Protein AF-A0A957E716-F1 (afdb_monomer)

pLDDT: mean 86.61, std 15.91, range [37.41, 98.5]

Structure (mmCIF, N/CA/C/O backbone):
data_AF-A0A957E716-F1
#
_entry.id   AF-A0A957E716-F1
#
loop_
_atom_site.group_PDB
_atom_site.id
_atom_site.type_symbol
_atom_site.label_atom_id
_atom_site.label_alt_id
_atom_site.label_comp_id
_atom_site.label_asym_id
_atom_site.label_entity_id
_atom_site.label_seq_id
_atom_site.pdbx_PDB_ins_code
_atom_site.Cartn_x
_atom_site.Cartn_y
_atom_site.Cartn_z
_atom_site.occupancy
_atom_site.B_iso_or_equiv
_atom_site.auth_seq_id
_atom_site.auth_comp_id
_atom_site.auth_asym_id
_atom_site.auth_atom_id
_atom_site.pdbx_PDB_model_num
ATOM 1 N N . MET A 1 1 ? 8.709 11.407 -52.304 1.00 48.56 1 MET A N 1
ATOM 2 C CA . MET A 1 1 ? 7.801 10.933 -51.236 1.00 48.56 1 MET A CA 1
ATOM 3 C C . MET A 1 1 ? 8.418 9.671 -50.666 1.00 48.56 1 MET A C 1
ATOM 5 O O . MET A 1 1 ? 8.804 8.826 -51.465 1.00 48.56 1 MET A O 1
ATOM 9 N N . ALA A 1 2 ? 8.607 9.583 -49.347 1.00 58.97 2 ALA A N 1
ATOM 10 C CA . ALA A 1 2 ? 9.185 8.389 -48.732 1.00 58.97 2 ALA A CA 1
ATOM 11 C C . ALA A 1 2 ? 8.242 7.198 -48.970 1.00 58.97 2 ALA A C 1
ATOM 13 O O . ALA A 1 2 ? 7.042 7.306 -48.734 1.00 58.97 2 ALA A O 1
ATOM 14 N N . LYS A 1 3 ? 8.779 6.104 -49.519 1.00 83.44 3 LYS A N 1
ATOM 15 C CA . LYS A 1 3 ? 8.026 4.896 -49.898 1.00 83.44 3 LYS A CA 1
ATOM 16 C C . LYS A 1 3 ? 7.524 4.103 -48.678 1.00 83.44 3 LYS A C 1
ATOM 18 O O . LYS A 1 3 ? 6.617 3.294 -48.822 1.00 83.44 3 LYS A O 1
ATOM 23 N N . PHE A 1 4 ? 8.098 4.371 -47.508 1.00 93.19 4 PHE A N 1
ATOM 24 C CA . PHE A 1 4 ? 7.846 3.697 -46.240 1.00 93.19 4 PHE A CA 1
ATOM 25 C C . PHE A 1 4 ? 7.666 4.728 -45.118 1.00 93.19 4 PHE A C 1
ATOM 27 O O . PHE A 1 4 ? 8.147 5.860 -45.239 1.00 93.19 4 PHE A O 1
ATOM 34 N N . LYS A 1 5 ? 7.014 4.333 -44.023 1.00 93.88 5 LYS A N 1
ATOM 35 C CA . LYS A 1 5 ? 6.884 5.108 -42.777 1.00 93.88 5 LYS A CA 1
ATOM 36 C C . LYS A 1 5 ? 7.141 4.229 -41.547 1.00 93.88 5 LYS A C 1
ATOM 38 O O . LYS A 1 5 ? 7.060 3.006 -41.620 1.00 93.88 5 LYS A O 1
ATOM 43 N N . ILE A 1 6 ? 7.410 4.871 -40.408 1.00 92.44 6 ILE A N 1
ATOM 44 C CA . ILE A 1 6 ? 7.541 4.189 -39.112 1.00 92.44 6 ILE A CA 1
ATOM 45 C C . ILE A 1 6 ? 6.246 3.418 -38.826 1.00 92.44 6 ILE A C 1
ATOM 47 O O . ILE A 1 6 ? 5.144 3.936 -39.036 1.00 92.44 6 ILE A O 1
ATOM 51 N N . GLY A 1 7 ? 6.396 2.176 -38.373 1.00 91.12 7 GLY A N 1
ATOM 52 C CA . GLY A 1 7 ? 5.306 1.245 -38.100 1.00 91.12 7 GLY A CA 1
ATOM 53 C C . GLY A 1 7 ? 4.846 0.412 -39.300 1.00 91.12 7 GLY A C 1
ATOM 54 O O . GLY A 1 7 ? 4.058 -0.514 -39.101 1.00 91.12 7 GLY A O 1
ATOM 55 N N . ASP A 1 8 ? 5.326 0.683 -40.521 1.00 96.56 8 ASP A N 1
ATOM 56 C CA . ASP A 1 8 ? 5.065 -0.209 -41.654 1.00 96.56 8 ASP A CA 1
ATOM 57 C C . ASP A 1 8 ? 5.711 -1.577 -41.404 1.00 96.56 8 ASP A C 1
ATOM 59 O O . ASP A 1 8 ? 6.866 -1.672 -40.982 1.00 96.56 8 ASP A O 1
ATOM 63 N N . THR A 1 9 ? 4.962 -2.644 -41.690 1.00 97.38 9 THR A N 1
ATOM 64 C CA . THR A 1 9 ? 5.522 -3.995 -41.767 1.00 97.38 9 THR A CA 1
ATOM 65 C C . THR A 1 9 ? 6.232 -4.163 -43.099 1.00 97.38 9 THR A C 1
ATOM 67 O O . THR A 1 9 ? 5.688 -3.822 -44.152 1.00 97.38 9 THR A O 1
ATOM 70 N N . VAL A 1 10 ? 7.439 -4.709 -43.056 1.00 98.00 10 VAL A N 1
ATOM 71 C CA . VAL A 1 10 ? 8.287 -4.922 -44.225 1.00 98.00 10 VAL A CA 1
ATOM 72 C C . VAL A 1 10 ? 8.829 -6.342 -44.241 1.00 98.00 10 VAL A C 1
ATOM 74 O O . VAL A 1 10 ? 8.922 -6.993 -43.203 1.00 98.00 10 VAL A O 1
ATOM 77 N N . VAL A 1 11 ? 9.161 -6.815 -45.436 1.00 98.06 11 VAL A N 1
ATOM 78 C CA . VAL A 1 11 ? 9.881 -8.064 -45.672 1.00 98.06 11 VAL A CA 1
ATOM 79 C C . VAL A 1 11 ? 11.164 -7.762 -46.431 1.00 98.06 11 VAL A C 1
ATOM 81 O O . VAL A 1 11 ? 11.195 -6.912 -47.328 1.00 98.06 11 VAL A O 1
ATOM 84 N N . VAL A 1 12 ? 12.237 -8.440 -46.045 1.00 97.88 12 VAL A N 1
ATOM 85 C CA . VAL A 1 12 ? 13.546 -8.310 -46.678 1.00 97.88 12 VAL A CA 1
ATOM 86 C C . VAL A 1 12 ? 13.549 -9.055 -48.013 1.00 97.88 12 VAL A C 1
ATOM 88 O O . VAL A 1 12 ? 13.111 -10.205 -48.106 1.00 97.88 12 VAL A O 1
ATOM 91 N N . LYS A 1 13 ? 14.033 -8.406 -49.076 1.00 98.12 13 LYS A N 1
ATOM 92 C CA . LYS A 1 13 ? 14.087 -8.999 -50.417 1.00 98.12 13 LYS A CA 1
ATOM 93 C C . LYS A 1 13 ? 15.055 -10.177 -50.463 1.00 98.12 13 LYS A C 1
ATOM 95 O O . LYS A 1 13 ? 16.057 -10.229 -49.760 1.00 98.12 13 LYS A O 1
ATOM 100 N N . LYS A 1 14 ? 14.782 -11.116 -51.367 1.00 96.81 14 LYS A N 1
ATOM 101 C CA . LYS A 1 14 ? 15.637 -12.288 -51.580 1.00 96.81 14 LYS A CA 1
ATOM 102 C C . LYS A 1 14 ? 17.068 -11.885 -51.964 1.00 96.81 14 LYS A C 1
ATOM 104 O O . LYS A 1 14 ? 17.247 -11.113 -52.906 1.00 96.81 14 LYS A O 1
ATOM 109 N N . GLY A 1 15 ? 18.058 -12.495 -51.309 1.00 94.31 15 GLY A N 1
ATOM 110 C CA . GLY A 1 15 ? 19.481 -12.302 -51.601 1.00 94.31 15 GLY A CA 1
ATOM 111 C C . GLY A 1 15 ? 20.128 -11.116 -50.882 1.00 94.31 15 GLY A C 1
ATOM 112 O O . GLY A 1 15 ? 21.302 -10.850 -51.128 1.00 94.31 15 GLY A O 1
ATOM 113 N N . VAL A 1 16 ? 19.384 -10.417 -50.019 1.00 96.75 16 VAL A N 1
ATOM 114 C CA . VAL A 1 16 ? 19.951 -9.459 -49.064 1.00 96.75 16 VAL A CA 1
ATOM 115 C C . VAL A 1 16 ? 20.619 -10.246 -47.948 1.00 96.75 16 VAL A C 1
ATOM 117 O O . VAL A 1 16 ? 20.041 -11.199 -47.423 1.00 96.75 16 VAL A O 1
ATOM 120 N N . LYS A 1 17 ? 21.837 -9.845 -47.609 1.00 93.69 17 LYS A N 1
ATOM 121 C CA . LYS A 1 17 ? 22.633 -10.497 -46.583 1.00 93.69 17 LYS A CA 1
ATOM 122 C C . LYS A 1 17 ? 22.861 -9.584 -45.397 1.00 93.69 17 LYS A C 1
ATOM 124 O O . LYS A 1 17 ? 22.879 -8.365 -45.548 1.00 93.69 17 LYS A O 1
ATOM 129 N N . ASP A 1 18 ? 23.060 -10.211 -44.253 1.00 88.69 18 ASP A N 1
ATOM 130 C CA . ASP A 1 18 ? 23.517 -9.567 -43.039 1.00 88.69 18 ASP A CA 1
ATOM 131 C C . ASP A 1 18 ? 24.917 -8.961 -43.260 1.00 88.69 18 ASP A C 1
ATOM 133 O O . ASP A 1 18 ? 25.800 -9.661 -43.773 1.00 88.69 18 ASP A O 1
ATOM 137 N N . PRO A 1 19 ? 25.121 -7.667 -42.953 1.00 83.94 19 PRO A N 1
ATOM 138 C CA . PRO A 1 19 ? 26.395 -6.995 -43.189 1.00 83.94 19 PRO A CA 1
ATOM 139 C C . PRO A 1 19 ? 27.518 -7.487 -42.268 1.00 83.94 19 PRO A C 1
ATOM 141 O O . PRO A 1 19 ? 28.683 -7.386 -42.656 1.00 83.94 19 PRO A O 1
ATOM 144 N N . ASP A 1 20 ? 27.175 -8.019 -41.094 1.00 86.31 20 ASP A N 1
ATOM 145 C CA . ASP A 1 20 ? 28.117 -8.433 -40.058 1.00 86.31 20 ASP A CA 1
ATOM 146 C C . ASP A 1 20 ? 28.456 -9.927 -40.193 1.00 86.31 20 ASP A C 1
ATOM 148 O O . ASP A 1 20 ? 29.618 -10.321 -40.072 1.00 86.31 20 ASP A O 1
ATOM 152 N N . PHE A 1 21 ? 27.464 -10.760 -40.532 1.00 86.62 21 PHE A N 1
ATOM 153 C CA . PHE A 1 21 ? 27.590 -12.224 -40.513 1.00 86.62 21 PHE A CA 1
ATOM 154 C C . PHE A 1 21 ? 27.431 -12.921 -41.877 1.00 86.62 21 PHE A C 1
ATOM 156 O O . PHE A 1 21 ? 27.515 -14.148 -41.948 1.00 86.62 21 PHE A O 1
ATOM 163 N N . ASP A 1 22 ? 27.189 -12.182 -42.970 1.00 88.81 22 ASP A N 1
ATOM 164 C CA . ASP A 1 22 ? 26.938 -12.713 -44.331 1.00 88.81 22 ASP A CA 1
ATOM 165 C C . ASP A 1 22 ? 25.761 -13.724 -44.401 1.00 88.81 22 ASP A C 1
ATOM 167 O O . ASP A 1 22 ? 25.628 -14.491 -45.363 1.00 88.81 22 ASP A O 1
ATOM 171 N N . ALA A 1 23 ? 24.881 -13.719 -43.391 1.00 88.38 23 ALA A N 1
ATOM 172 C CA . ALA A 1 23 ? 23.702 -14.578 -43.288 1.00 88.38 23 ALA A CA 1
ATOM 173 C C . ALA A 1 23 ? 22.591 -14.125 -44.255 1.00 88.38 23 ALA A C 1
ATOM 175 O O . ALA A 1 23 ? 22.408 -12.932 -44.477 1.00 88.38 23 ALA A O 1
ATOM 176 N N . ASP A 1 24 ? 21.831 -15.054 -44.847 1.00 93.12 24 ASP A N 1
ATOM 177 C CA . ASP A 1 24 ? 20.712 -14.697 -45.739 1.00 93.12 24 ASP A CA 1
ATOM 178 C C . ASP A 1 24 ? 19.526 -14.168 -44.920 1.00 93.12 24 ASP A C 1
ATOM 180 O O . ASP A 1 24 ? 18.927 -14.899 -44.130 1.00 93.12 24 ASP A O 1
ATOM 184 N N . LEU A 1 25 ? 19.178 -12.898 -45.134 1.00 94.69 25 LEU A N 1
ATOM 185 C CA . LEU A 1 25 ? 18.048 -12.230 -44.485 1.00 94.69 25 LEU A CA 1
ATOM 186 C C . LEU A 1 25 ? 16.781 -12.271 -45.346 1.00 94.69 25 LEU A C 1
ATOM 188 O O . LEU A 1 25 ? 15.721 -11.799 -44.929 1.00 94.69 25 LEU A O 1
ATOM 192 N N . GLY A 1 26 ? 16.867 -12.800 -46.569 1.00 96.50 26 GLY A N 1
ATOM 193 C CA . GLY A 1 26 ? 15.767 -12.815 -47.519 1.00 96.50 26 GLY A CA 1
ATOM 194 C C . GLY A 1 26 ? 14.522 -13.513 -46.970 1.00 96.50 26 GLY A C 1
ATOM 195 O O . GLY A 1 26 ? 14.542 -14.692 -46.625 1.00 96.50 26 GLY A O 1
ATOM 196 N N . GLY A 1 27 ? 13.395 -12.799 -46.958 1.00 95.62 27 GLY A N 1
ATOM 197 C CA . GLY A 1 27 ? 12.107 -13.311 -46.487 1.00 95.62 27 GLY A CA 1
ATOM 198 C C . GLY A 1 27 ? 11.838 -13.122 -44.991 1.00 95.62 27 GLY A C 1
ATOM 199 O O . GLY A 1 27 ? 10.754 -13.498 -44.538 1.00 95.62 27 GLY A O 1
ATOM 200 N N . LEU A 1 28 ? 12.760 -12.525 -44.227 1.00 97.19 28 LEU A N 1
ATOM 201 C CA . LEU A 1 28 ? 12.503 -12.127 -42.841 1.00 97.19 28 LEU A CA 1
ATOM 202 C C . LEU A 1 28 ? 11.585 -10.896 -42.792 1.00 97.19 28 LEU A C 1
ATOM 204 O O . LEU A 1 28 ? 11.684 -10.011 -43.643 1.00 97.19 28 LEU A O 1
ATOM 208 N N . TYR A 1 29 ? 10.678 -10.849 -41.810 1.00 98.25 29 TYR A N 1
ATOM 209 C CA . TYR A 1 29 ? 9.737 -9.744 -41.6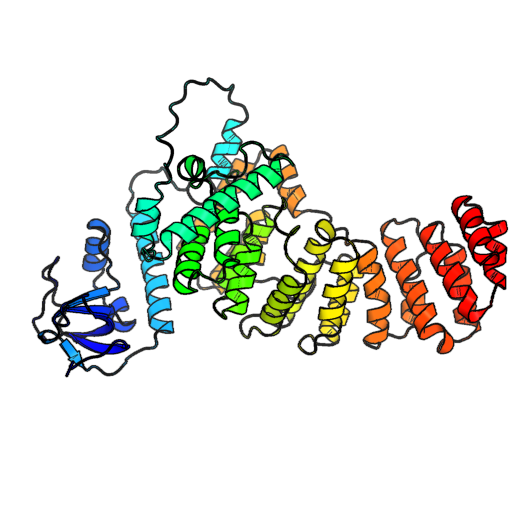24 1.00 98.25 29 TYR A CA 1
ATOM 210 C C . TYR A 1 29 ? 10.021 -8.986 -40.332 1.00 98.25 29 TYR A C 1
ATOM 212 O O . TYR A 1 29 ? 10.393 -9.566 -39.312 1.00 98.25 29 TYR A O 1
ATOM 220 N N . GLY A 1 30 ? 9.731 -7.692 -40.366 1.00 97.56 30 GLY A N 1
ATOM 221 C CA . GLY A 1 30 ? 9.776 -6.829 -39.196 1.00 97.56 30 GLY A CA 1
ATOM 222 C C . GLY A 1 30 ? 8.978 -5.548 -39.396 1.00 97.56 30 GLY A C 1
ATOM 223 O O . GLY A 1 30 ? 8.227 -5.403 -40.366 1.00 97.56 30 GLY A O 1
ATOM 224 N N . ARG A 1 31 ? 9.128 -4.607 -38.466 1.00 97.62 31 ARG A N 1
ATOM 225 C CA . ARG A 1 31 ? 8.491 -3.286 -38.499 1.00 97.62 31 ARG A CA 1
ATOM 226 C C . ARG A 1 31 ? 9.542 -2.197 -38.450 1.00 97.62 31 ARG A C 1
ATOM 228 O O . ARG A 1 31 ? 10.472 -2.283 -37.658 1.00 97.62 31 ARG A O 1
ATOM 235 N N . ILE A 1 32 ? 9.348 -1.150 -39.246 1.00 97.25 32 ILE A N 1
ATOM 236 C CA . ILE A 1 32 ? 10.240 0.012 -39.219 1.00 97.25 32 ILE A CA 1
ATOM 237 C C . ILE A 1 32 ? 10.075 0.743 -37.882 1.00 97.25 32 ILE A C 1
ATOM 239 O O . ILE A 1 32 ? 8.987 1.256 -37.600 1.00 97.25 32 ILE A O 1
ATOM 243 N N . THR A 1 33 ? 11.143 0.814 -37.089 1.00 90.69 33 THR A N 1
ATOM 244 C CA . THR A 1 33 ? 11.198 1.519 -35.796 1.00 90.69 33 THR A CA 1
ATOM 245 C C . THR A 1 33 ? 11.785 2.917 -35.943 1.00 90.69 33 THR A C 1
ATOM 247 O O . THR A 1 33 ? 11.286 3.856 -35.322 1.00 90.69 33 THR A O 1
ATOM 250 N N . ALA A 1 34 ? 12.769 3.087 -36.828 1.00 89.69 34 ALA A N 1
ATOM 251 C CA . ALA A 1 34 ? 13.434 4.364 -37.047 1.00 89.69 34 ALA A CA 1
ATOM 252 C C . ALA A 1 34 ? 13.935 4.542 -38.489 1.00 89.69 34 ALA A C 1
ATOM 254 O O . ALA A 1 34 ? 14.085 3.594 -39.260 1.00 89.69 34 ALA A O 1
ATOM 255 N N . PHE A 1 35 ? 14.206 5.797 -38.845 1.00 92.06 35 PHE A N 1
ATOM 256 C CA . PHE A 1 35 ? 14.970 6.180 -40.035 1.00 92.06 35 PHE A CA 1
ATOM 257 C C . PHE A 1 35 ? 16.289 6.795 -39.577 1.00 92.06 35 PHE A C 1
ATOM 259 O O . PHE A 1 35 ? 16.312 7.517 -38.578 1.00 92.06 35 PHE A O 1
ATOM 266 N N . ASN A 1 36 ? 17.368 6.561 -40.323 1.00 81.69 36 ASN A N 1
ATOM 267 C CA . ASN A 1 36 ? 18.665 7.144 -39.995 1.00 81.69 36 ASN A CA 1
ATOM 268 C C . ASN A 1 36 ? 18.610 8.694 -40.078 1.00 81.69 36 ASN A C 1
ATOM 270 O O . ASN A 1 36 ? 18.159 9.239 -41.095 1.00 81.69 36 ASN A O 1
ATOM 274 N N . PRO A 1 37 ? 19.033 9.440 -39.036 1.00 63.78 37 PRO A N 1
ATOM 275 C CA . PRO A 1 37 ? 18.973 10.899 -39.039 1.00 63.78 37 PRO A CA 1
ATOM 276 C C . PRO A 1 37 ? 19.797 11.524 -40.176 1.00 63.78 37 PRO A C 1
ATOM 278 O O . PRO A 1 37 ? 21.021 11.458 -40.196 1.00 63.78 37 PRO A O 1
ATOM 281 N N . GLY A 1 38 ? 19.120 12.197 -41.110 1.00 68.38 38 GLY A N 1
ATOM 282 C CA . GLY A 1 38 ? 19.757 12.934 -42.211 1.00 68.38 38 GLY A CA 1
ATOM 283 C C . GLY A 1 38 ? 19.822 12.186 -43.546 1.00 68.38 38 GLY A C 1
ATOM 284 O O . GLY A 1 38 ? 20.062 12.832 -44.566 1.00 68.38 38 GLY A O 1
ATOM 285 N N . ASP A 1 39 ? 19.527 10.882 -43.568 1.00 76.44 39 ASP A N 1
ATOM 286 C CA . ASP A 1 39 ? 19.423 10.085 -44.791 1.00 76.44 39 ASP A CA 1
ATOM 287 C C . ASP A 1 39 ? 18.357 8.982 -44.654 1.00 76.44 39 ASP A C 1
ATOM 289 O O . ASP A 1 39 ? 18.567 7.953 -44.016 1.00 76.44 39 ASP A O 1
ATOM 293 N N . ASN A 1 40 ? 17.215 9.165 -45.327 1.00 79.50 40 ASN A N 1
ATOM 294 C CA . ASN A 1 40 ? 16.118 8.187 -45.352 1.00 79.50 40 ASN A CA 1
ATOM 295 C C . ASN A 1 40 ? 16.431 6.940 -46.204 1.00 79.50 40 ASN A C 1
ATOM 297 O O . ASN A 1 40 ? 15.522 6.169 -46.518 1.00 79.50 40 ASN A O 1
ATOM 301 N N . THR A 1 41 ? 17.680 6.758 -46.636 1.00 88.88 41 THR A N 1
ATOM 302 C CA . THR A 1 41 ? 18.115 5.569 -47.370 1.00 88.88 41 THR A CA 1
ATOM 303 C C . THR A 1 41 ? 18.167 4.342 -46.467 1.00 88.88 41 THR A C 1
ATOM 305 O O . THR A 1 41 ? 17.881 3.259 -46.967 1.00 88.88 41 THR A O 1
ATOM 308 N N . TYR A 1 42 ? 18.436 4.505 -45.165 1.00 92.50 42 TYR A N 1
ATOM 309 C CA . TYR A 1 42 ? 18.505 3.412 -44.191 1.00 92.50 42 TYR A CA 1
ATOM 310 C C . TYR A 1 42 ? 17.353 3.465 -43.188 1.00 92.50 42 TYR A C 1
ATOM 312 O O . TYR A 1 42 ? 16.968 4.537 -42.710 1.00 92.50 42 TYR A O 1
ATOM 320 N N . VAL A 1 43 ? 16.828 2.289 -42.861 1.00 94.88 43 VAL A N 1
ATOM 321 C CA . VAL A 1 43 ? 15.771 2.093 -41.872 1.00 94.88 43 VAL A CA 1
ATOM 322 C C . VAL A 1 43 ? 16.183 1.037 -40.868 1.00 94.88 43 VAL A C 1
ATOM 324 O O . VAL A 1 43 ? 16.780 0.028 -41.234 1.00 94.88 43 VAL A O 1
ATOM 327 N N . GLU A 1 44 ? 15.828 1.279 -39.616 1.00 94.94 44 GLU A N 1
ATOM 328 C CA . GLU A 1 44 ? 15.913 0.288 -38.556 1.00 94.94 44 GLU A CA 1
ATOM 329 C C . GLU A 1 44 ? 14.614 -0.518 -38.533 1.00 94.94 44 GLU A C 1
ATOM 331 O O . GLU A 1 44 ? 13.512 0.042 -38.599 1.00 94.94 44 GLU A O 1
ATOM 336 N N . ILE A 1 45 ? 14.748 -1.837 -38.495 1.00 96.62 45 ILE A N 1
ATOM 337 C CA . ILE A 1 45 ? 13.657 -2.799 -38.552 1.00 96.62 45 ILE A CA 1
ATOM 338 C C . ILE A 1 45 ? 13.760 -3.677 -37.312 1.00 96.62 45 ILE A C 1
ATOM 340 O O . ILE A 1 45 ? 14.727 -4.416 -37.168 1.00 96.62 45 ILE A O 1
ATOM 344 N N . SER A 1 46 ? 12.745 -3.644 -36.452 1.00 96.44 46 SER A N 1
ATOM 345 C CA . SER A 1 46 ? 12.599 -4.621 -35.371 1.00 96.44 46 SER A CA 1
ATOM 346 C C . SER A 1 46 ? 11.884 -5.860 -35.900 1.00 96.44 46 SER A C 1
ATOM 348 O O . SER A 1 46 ? 10.835 -5.749 -36.549 1.00 96.44 46 SER A O 1
ATOM 350 N N . TRP A 1 47 ? 12.462 -7.037 -35.671 1.00 97.81 47 TRP A N 1
ATOM 351 C CA . TRP A 1 47 ? 11.929 -8.297 -36.178 1.00 97.81 47 TRP A CA 1
ATOM 352 C C . TRP A 1 47 ? 10.581 -8.647 -35.554 1.00 97.81 47 TRP A C 1
ATOM 354 O O . TRP A 1 47 ? 10.344 -8.403 -34.375 1.00 97.81 47 TRP A O 1
ATOM 364 N N . ASP A 1 48 ? 9.685 -9.249 -36.340 1.00 97.62 48 ASP A N 1
ATOM 365 C CA . ASP A 1 48 ? 8.423 -9.749 -35.793 1.00 97.62 48 ASP A CA 1
ATOM 366 C C . ASP A 1 48 ? 8.633 -11.047 -34.984 1.00 97.62 48 ASP A C 1
ATOM 368 O O . ASP A 1 48 ? 9.652 -11.732 -35.099 1.00 97.62 48 ASP A O 1
ATOM 372 N N . SER A 1 49 ? 7.656 -11.414 -34.157 1.00 95.75 49 SER A N 1
ATOM 373 C CA . SER A 1 49 ? 7.716 -12.591 -33.279 1.00 95.75 49 SER A CA 1
ATOM 374 C C . SER A 1 49 ? 7.943 -13.912 -34.019 1.00 95.75 49 SER A C 1
ATOM 376 O O . SER A 1 49 ? 8.487 -14.852 -33.441 1.00 95.75 49 SER A O 1
ATOM 378 N N . ILE A 1 50 ? 7.537 -14.017 -35.287 1.00 97.50 50 ILE A N 1
ATOM 379 C CA . ILE A 1 50 ? 7.717 -15.230 -36.092 1.00 97.50 50 ILE A CA 1
ATOM 380 C C . ILE A 1 50 ? 9.140 -15.283 -36.638 1.00 97.50 50 ILE A C 1
ATOM 382 O O . ILE A 1 50 ? 9.746 -16.351 -36.640 1.00 97.50 50 ILE A O 1
ATOM 386 N N . THR A 1 51 ? 9.678 -14.157 -37.099 1.00 97.12 51 THR A N 1
ATOM 387 C CA . THR A 1 51 ? 11.076 -14.053 -37.509 1.00 97.12 51 THR A CA 1
ATOM 388 C C . THR A 1 51 ? 11.989 -14.336 -36.326 1.00 97.12 51 THR A C 1
ATOM 390 O O . THR A 1 51 ? 12.827 -15.221 -36.448 1.00 97.12 51 THR A O 1
ATOM 393 N N . LEU A 1 52 ? 11.754 -13.703 -35.173 1.00 95.88 52 LEU A N 1
ATOM 394 C CA . LEU A 1 52 ? 12.519 -13.925 -33.943 1.00 95.88 52 LEU A CA 1
ATOM 395 C C . LEU A 1 52 ? 12.587 -15.416 -33.567 1.00 95.88 52 LEU A C 1
ATOM 397 O O . LEU A 1 52 ? 13.673 -15.966 -33.419 1.00 95.88 52 LEU A O 1
ATOM 401 N N . LYS A 1 53 ? 11.446 -16.118 -33.535 1.00 93.75 53 LYS A N 1
ATOM 402 C CA . LYS A 1 53 ? 11.391 -17.563 -33.218 1.00 93.75 53 LYS A CA 1
ATOM 403 C C . LYS A 1 53 ? 12.111 -18.467 -34.218 1.00 93.75 53 LYS A C 1
ATOM 405 O O . LYS A 1 53 ? 12.396 -19.614 -33.888 1.00 93.75 53 LYS A O 1
ATOM 410 N N . ASN A 1 54 ? 12.337 -17.982 -35.436 1.00 94.06 54 ASN A N 1
ATOM 411 C CA . ASN A 1 54 ? 12.987 -18.728 -36.508 1.00 94.06 54 ASN A CA 1
ATOM 412 C C . ASN A 1 54 ? 14.431 -18.276 -36.761 1.00 94.06 54 ASN A C 1
ATOM 414 O O . ASN A 1 54 ? 15.072 -18.833 -37.653 1.00 94.06 54 ASN A O 1
ATOM 418 N N . LEU A 1 55 ? 14.950 -17.294 -36.012 1.00 91.69 55 LEU A N 1
ATOM 419 C CA . LEU A 1 55 ? 16.365 -16.939 -36.079 1.00 91.69 55 LEU A CA 1
ATOM 420 C C . LEU A 1 55 ? 17.207 -18.159 -35.698 1.00 91.69 55 LEU A C 1
ATOM 422 O O . LEU A 1 55 ? 16.894 -18.890 -34.754 1.00 91.69 55 LEU A O 1
ATOM 426 N N . SER A 1 56 ? 18.278 -18.400 -36.453 1.00 88.94 56 SER A N 1
ATOM 427 C CA . SER A 1 56 ? 19.181 -19.505 -36.146 1.00 88.94 56 SER A CA 1
ATOM 428 C C . SER A 1 56 ? 19.858 -19.257 -34.793 1.00 88.94 56 SER A C 1
ATOM 430 O O . SER A 1 56 ? 20.358 -18.148 -34.587 1.00 88.94 56 SER A O 1
ATOM 432 N N . PRO A 1 57 ? 19.953 -20.268 -33.912 1.00 84.38 57 PRO A N 1
ATOM 433 C CA . PRO A 1 57 ? 20.681 -20.151 -32.649 1.00 84.38 57 PRO A CA 1
ATOM 434 C C . PRO A 1 57 ? 22.116 -19.636 -32.811 1.00 84.38 57 PRO A C 1
ATOM 436 O O . PRO A 1 57 ? 22.566 -18.860 -31.977 1.00 84.38 57 PRO A O 1
ATOM 439 N N . ASP A 1 58 ? 22.792 -20.018 -33.899 1.00 85.44 58 ASP A N 1
ATOM 440 C CA . ASP A 1 58 ? 24.162 -19.587 -34.195 1.00 85.44 58 ASP A CA 1
ATOM 441 C C . ASP A 1 58 ? 24.247 -18.072 -34.421 1.00 85.44 58 ASP A C 1
ATOM 443 O O . ASP A 1 58 ? 25.112 -17.425 -33.849 1.00 85.44 58 ASP A O 1
ATOM 447 N N . LEU A 1 59 ? 23.309 -17.491 -35.181 1.00 85.69 59 LEU A N 1
ATOM 448 C CA . LEU A 1 59 ? 23.241 -16.039 -35.395 1.00 85.69 59 LEU A CA 1
ATOM 449 C C . LEU A 1 59 ? 23.007 -15.286 -34.080 1.00 85.69 59 LEU A C 1
ATOM 451 O O . LEU A 1 59 ? 23.678 -14.296 -33.828 1.00 85.69 59 LEU A O 1
ATOM 455 N N . ILE A 1 60 ? 22.102 -15.774 -33.224 1.00 87.06 60 ILE A N 1
ATOM 456 C CA . ILE A 1 60 ? 21.848 -15.162 -31.908 1.00 87.06 60 ILE A CA 1
ATOM 457 C C . ILE A 1 60 ? 23.121 -15.206 -31.056 1.00 87.06 60 ILE A C 1
ATOM 459 O O . ILE A 1 60 ? 23.517 -14.186 -30.502 1.00 87.06 60 ILE A O 1
ATOM 463 N N . ALA A 1 61 ? 23.791 -16.361 -30.999 1.00 80.94 61 ALA A N 1
ATOM 464 C CA . ALA A 1 61 ? 25.039 -16.513 -30.259 1.00 80.94 61 ALA A CA 1
ATOM 465 C C . ALA A 1 61 ? 26.149 -15.600 -30.807 1.00 80.94 61 ALA A C 1
ATOM 467 O O . ALA A 1 61 ? 26.866 -14.978 -30.028 1.00 80.94 61 ALA A O 1
ATOM 468 N N . SER A 1 62 ? 26.274 -15.475 -32.132 1.00 84.81 62 SER A N 1
ATOM 469 C CA . SER A 1 62 ? 27.225 -14.558 -32.765 1.00 84.81 62 SER A CA 1
ATOM 470 C C . SER A 1 62 ? 26.918 -13.093 -32.448 1.00 84.81 62 SER A C 1
ATOM 472 O O . SER A 1 62 ? 27.839 -12.359 -32.100 1.00 84.81 62 SER A O 1
ATOM 474 N N . CYS A 1 63 ? 25.647 -12.677 -32.477 1.00 83.69 63 CYS A N 1
ATOM 475 C CA . CYS A 1 63 ? 25.243 -11.342 -32.036 1.00 83.69 63 CYS A CA 1
ATOM 476 C C . CYS A 1 63 ? 25.628 -11.096 -30.570 1.00 83.69 63 CYS A C 1
ATOM 478 O O . CYS A 1 63 ? 26.198 -10.058 -30.260 1.00 83.69 63 CYS A O 1
ATOM 480 N N . THR A 1 64 ? 25.390 -12.059 -29.676 1.00 76.25 64 THR A N 1
ATOM 481 C CA . THR A 1 64 ? 25.768 -11.943 -28.260 1.00 76.25 64 THR A CA 1
ATOM 482 C C . THR A 1 64 ? 27.283 -11.815 -28.068 1.00 76.25 64 THR A C 1
ATOM 484 O O . THR A 1 64 ? 27.721 -10.946 -27.319 1.00 76.25 64 THR A O 1
ATOM 487 N N . ILE A 1 65 ? 28.086 -12.636 -28.757 1.00 75.25 65 ILE A N 1
ATOM 488 C CA . ILE A 1 65 ? 29.559 -12.606 -28.673 1.00 75.25 65 ILE A CA 1
ATOM 489 C C . ILE A 1 65 ? 30.118 -11.251 -29.129 1.00 75.25 65 ILE A C 1
ATOM 491 O O . ILE A 1 65 ? 31.034 -10.726 -28.501 1.00 75.25 65 ILE A O 1
ATOM 495 N N . GLU A 1 66 ? 29.549 -10.676 -30.189 1.00 74.25 66 GLU A N 1
ATOM 496 C CA . GLU A 1 66 ? 29.984 -9.396 -30.767 1.00 74.25 66 GLU A CA 1
ATOM 497 C C . GLU A 1 66 ? 29.273 -8.175 -30.145 1.00 74.25 66 GLU A C 1
ATOM 499 O O . GLU A 1 66 ? 29.465 -7.046 -30.596 1.00 74.25 66 GLU A O 1
ATOM 504 N N . ASN A 1 67 ? 28.461 -8.380 -29.099 1.00 74.44 67 ASN A N 1
ATOM 505 C CA . ASN A 1 67 ? 27.670 -7.341 -28.430 1.00 74.44 67 ASN A CA 1
ATOM 506 C C . ASN A 1 67 ? 26.752 -6.547 -29.391 1.00 74.44 67 ASN A C 1
ATOM 508 O O . ASN A 1 67 ? 26.635 -5.322 -29.308 1.00 74.44 67 ASN A O 1
ATOM 512 N N . LEU A 1 68 ? 26.109 -7.259 -30.317 1.00 80.88 68 LEU A N 1
ATOM 513 C CA . LEU A 1 68 ? 25.140 -6.744 -31.284 1.00 80.88 68 LEU A CA 1
ATOM 514 C C . LEU A 1 68 ? 23.705 -7.125 -30.891 1.00 80.88 68 LEU A C 1
ATOM 516 O O . LEU A 1 68 ? 23.448 -8.185 -30.317 1.00 80.88 68 LEU A O 1
ATOM 520 N N . ASP A 1 69 ? 22.745 -6.267 -31.240 1.00 83.56 69 ASP A N 1
ATOM 521 C CA . ASP A 1 69 ? 21.321 -6.526 -31.014 1.00 83.56 69 ASP A CA 1
ATOM 522 C C . ASP A 1 69 ? 20.763 -7.484 -32.079 1.00 83.56 69 ASP A C 1
ATOM 524 O O . ASP A 1 69 ? 20.646 -7.129 -33.247 1.00 83.56 69 ASP A O 1
ATOM 528 N N . PHE A 1 70 ? 20.370 -8.694 -31.674 1.00 91.62 70 PHE A N 1
ATOM 529 C CA . PHE A 1 70 ? 19.737 -9.666 -32.574 1.00 91.62 70 PHE A CA 1
ATOM 530 C C . PHE A 1 70 ? 18.245 -9.379 -32.830 1.00 91.62 70 PHE A C 1
ATOM 532 O O . PHE A 1 70 ? 17.615 -10.058 -33.645 1.00 91.62 70 PHE A O 1
ATOM 539 N N . THR A 1 71 ? 17.640 -8.426 -32.109 1.00 91.94 71 THR A N 1
ATOM 540 C CA . THR A 1 71 ? 16.201 -8.121 -32.188 1.00 91.94 71 THR A CA 1
ATOM 541 C C . THR A 1 71 ? 15.852 -7.099 -33.269 1.00 91.94 71 THR A C 1
ATOM 543 O O . THR A 1 71 ? 14.676 -6.962 -33.637 1.00 91.94 71 THR A O 1
ATOM 546 N N . SER A 1 72 ? 16.857 -6.419 -33.820 1.00 94.44 72 SER A N 1
ATOM 547 C CA . SER A 1 72 ? 16.700 -5.404 -34.854 1.00 94.44 72 SER A CA 1
ATOM 548 C C . SER A 1 72 ? 17.801 -5.481 -35.915 1.00 94.44 72 SER A C 1
ATOM 550 O O . SER A 1 72 ? 18.799 -6.178 -35.754 1.00 94.44 72 SER A O 1
ATOM 552 N N . ILE A 1 73 ? 17.596 -4.804 -37.046 1.00 95.06 73 ILE A N 1
ATOM 553 C CA . ILE A 1 73 ? 18.623 -4.625 -38.075 1.00 95.06 73 ILE A CA 1
ATOM 554 C C . ILE A 1 73 ? 18.462 -3.287 -38.791 1.00 95.06 73 ILE A C 1
ATOM 556 O O . ILE A 1 73 ? 17.351 -2.768 -38.917 1.00 95.06 73 ILE A O 1
ATOM 560 N N . ILE A 1 74 ? 19.555 -2.757 -39.337 1.00 94.06 74 ILE A N 1
ATOM 561 C CA . ILE A 1 74 ? 19.535 -1.570 -40.194 1.00 94.06 74 ILE A CA 1
ATOM 562 C C . ILE A 1 74 ? 19.763 -1.992 -41.648 1.00 94.06 74 ILE A C 1
ATOM 564 O O . ILE A 1 74 ? 20.817 -2.522 -41.985 1.00 94.06 74 ILE A O 1
ATOM 568 N N . LEU A 1 75 ? 18.794 -1.717 -42.526 1.00 95.56 75 LEU A N 1
ATOM 569 C CA . LEU A 1 75 ? 18.850 -2.053 -43.957 1.00 95.56 75 LEU A CA 1
ATOM 570 C C . LEU A 1 75 ? 18.515 -0.851 -44.837 1.00 95.56 75 LEU A C 1
ATOM 572 O O . LEU A 1 75 ? 17.890 0.119 -44.396 1.00 95.56 75 LEU A O 1
ATOM 576 N N . LYS A 1 76 ? 18.893 -0.914 -46.115 1.00 95.50 76 LYS A N 1
ATOM 577 C CA . LYS A 1 76 ? 18.494 0.101 -47.088 1.00 95.50 76 LYS A CA 1
ATOM 578 C C . LYS A 1 76 ? 17.037 -0.068 -47.497 1.00 95.50 76 LYS A C 1
ATOM 580 O O . LYS A 1 76 ? 16.501 -1.164 -47.638 1.00 95.50 76 LYS A O 1
ATOM 585 N N . THR A 1 77 ? 16.383 1.046 -47.798 1.00 95.12 77 THR A N 1
ATOM 586 C CA . THR A 1 77 ? 14.990 1.055 -48.268 1.00 95.12 77 THR A CA 1
ATOM 587 C C . THR A 1 77 ? 14.784 0.341 -49.612 1.00 95.12 77 THR A C 1
ATOM 589 O O . THR A 1 77 ? 13.657 -0.038 -49.937 1.00 95.12 77 THR A O 1
ATOM 592 N N . ASP A 1 78 ? 15.832 0.131 -50.415 1.00 95.75 78 ASP A N 1
ATOM 593 C CA . ASP A 1 78 ? 15.774 -0.665 -51.644 1.00 95.75 78 ASP A CA 1
ATOM 594 C C . ASP A 1 78 ? 15.997 -2.171 -51.420 1.00 95.75 78 ASP A C 1
ATOM 596 O O . ASP A 1 78 ? 15.694 -2.952 -52.325 1.00 95.75 78 ASP A O 1
ATOM 600 N N . GLU A 1 79 ? 16.396 -2.592 -50.219 1.00 97.25 79 GLU A N 1
ATOM 601 C CA . GLU A 1 79 ? 16.575 -3.992 -49.800 1.00 97.25 79 GLU A CA 1
ATOM 602 C C . GLU A 1 79 ? 15.290 -4.608 -49.226 1.00 97.25 79 GLU A C 1
ATOM 604 O O . GLU A 1 79 ? 15.214 -5.814 -49.001 1.00 97.25 79 GLU A O 1
ATOM 609 N N . ILE A 1 80 ? 14.236 -3.806 -49.061 1.00 97.50 80 ILE A N 1
ATOM 610 C CA . ILE A 1 80 ? 12.976 -4.220 -48.436 1.00 97.50 80 ILE A CA 1
ATOM 611 C C . ILE A 1 80 ? 11.751 -3.917 -49.306 1.00 97.50 80 ILE A C 1
ATOM 613 O O . ILE A 1 80 ? 11.772 -3.103 -50.241 1.00 97.50 80 ILE A O 1
ATOM 617 N N . GLU A 1 81 ? 10.647 -4.583 -48.996 1.00 97.75 81 GLU A N 1
ATOM 618 C CA . GLU A 1 81 ? 9.328 -4.345 -49.579 1.00 97.75 81 GLU A CA 1
ATOM 619 C C . GLU A 1 81 ? 8.229 -4.398 -48.509 1.00 97.75 81 GLU A C 1
ATOM 621 O O . GLU A 1 81 ? 8.440 -4.912 -47.416 1.00 97.75 81 GLU A O 1
ATOM 626 N N . LEU A 1 82 ? 7.059 -3.810 -48.787 1.00 97.50 82 LEU A N 1
ATOM 627 C CA . LEU A 1 82 ? 5.953 -3.794 -47.825 1.00 97.50 82 LEU A CA 1
ATOM 628 C C . LEU A 1 82 ? 5.422 -5.214 -47.599 1.00 97.50 82 LEU A C 1
ATOM 630 O O . LEU A 1 82 ? 5.076 -5.915 -48.550 1.00 97.50 82 LEU A O 1
ATOM 634 N N . GLY A 1 83 ? 5.315 -5.598 -46.332 1.00 95.94 83 GLY A N 1
ATOM 635 C CA . GLY A 1 83 ? 4.736 -6.854 -45.877 1.00 95.94 83 GLY A CA 1
ATOM 636 C C . GLY A 1 83 ? 3.356 -6.655 -45.250 1.00 95.94 83 GLY A C 1
ATOM 637 O O . GLY A 1 83 ? 2.950 -5.542 -44.916 1.00 95.94 83 GLY A O 1
ATOM 638 N N . GLN A 1 84 ? 2.625 -7.755 -45.070 1.00 95.25 84 GLN A N 1
ATOM 639 C CA . GLN A 1 84 ? 1.442 -7.773 -44.208 1.00 95.25 84 GLN A CA 1
ATOM 640 C C . GLN A 1 84 ? 1.872 -8.101 -42.771 1.00 95.25 84 GLN A C 1
ATOM 642 O O . GLN A 1 84 ? 2.683 -9.016 -42.607 1.00 95.25 84 GLN A O 1
ATOM 647 N N . PRO A 1 85 ? 1.346 -7.405 -41.744 1.00 93.62 85 PRO A N 1
ATOM 648 C CA . PRO A 1 85 ? 1.593 -7.750 -40.346 1.00 93.62 85 PRO A CA 1
ATOM 649 C C . PRO A 1 85 ? 1.221 -9.208 -40.072 1.00 93.62 85 PRO A C 1
ATOM 651 O O . PRO A 1 85 ? 0.133 -9.649 -40.447 1.00 93.62 85 PRO A O 1
ATOM 654 N N . ARG A 1 86 ? 2.117 -9.949 -39.415 1.00 97.19 86 ARG A N 1
ATOM 655 C CA . ARG A 1 86 ? 1.896 -11.358 -39.049 1.00 97.19 86 ARG A CA 1
ATOM 656 C C . ARG A 1 86 ? 1.660 -11.557 -37.550 1.00 97.19 86 ARG A C 1
ATOM 658 O O . ARG A 1 86 ? 1.250 -12.638 -37.144 1.00 97.19 86 ARG A O 1
ATOM 665 N N . ASP A 1 87 ? 1.895 -10.514 -36.757 1.00 93.50 87 ASP A N 1
ATOM 666 C CA . ASP A 1 87 ? 1.756 -10.499 -35.304 1.00 93.50 87 ASP A CA 1
ATOM 667 C C . ASP A 1 87 ? 1.283 -9.128 -34.783 1.00 93.50 87 ASP A C 1
ATOM 669 O O . ASP A 1 87 ? 0.924 -8.217 -35.544 1.00 93.50 87 ASP A O 1
ATOM 673 N N . THR A 1 88 ? 1.279 -8.973 -33.465 1.00 84.06 88 THR A N 1
ATOM 674 C CA . THR A 1 88 ? 1.080 -7.713 -32.743 1.00 84.06 88 THR A CA 1
ATOM 675 C C . THR A 1 88 ? 2.355 -7.296 -32.009 1.00 84.06 88 THR A C 1
ATOM 677 O O . THR A 1 88 ? 3.157 -8.140 -31.624 1.00 84.06 88 THR A O 1
ATOM 680 N N . ILE A 1 89 ? 2.507 -5.997 -31.717 1.00 76.12 89 ILE A N 1
ATOM 681 C CA . ILE A 1 89 ? 3.648 -5.467 -30.936 1.00 76.12 89 ILE A CA 1
ATOM 682 C C . ILE A 1 89 ? 3.778 -6.185 -29.579 1.00 76.12 89 ILE A C 1
ATOM 684 O O . ILE A 1 89 ? 4.881 -6.476 -29.127 1.00 76.12 89 ILE A O 1
ATOM 688 N N . LYS A 1 90 ? 2.644 -6.529 -28.950 1.00 63.97 90 LYS A N 1
ATOM 689 C CA . LYS A 1 90 ? 2.611 -7.269 -27.681 1.00 63.97 90 LYS A CA 1
ATOM 690 C C . LYS A 1 90 ? 3.213 -8.674 -27.814 1.00 63.97 90 LYS A C 1
ATOM 692 O O . LYS A 1 90 ? 3.927 -9.116 -26.919 1.00 63.97 90 LYS A O 1
ATOM 697 N N . GLU A 1 91 ? 2.940 -9.376 -28.912 1.00 76.69 91 GLU A N 1
ATOM 698 C CA . GLU A 1 91 ? 3.512 -10.703 -29.184 1.00 76.69 91 GLU A CA 1
ATOM 699 C C . GLU A 1 91 ? 5.004 -10.629 -29.512 1.00 76.69 91 GLU A C 1
ATOM 701 O O . GLU A 1 91 ? 5.763 -11.493 -29.064 1.00 76.69 91 GLU A O 1
ATOM 706 N N . THR A 1 92 ? 5.433 -9.590 -30.236 1.00 84.19 92 THR A N 1
ATOM 707 C CA . THR A 1 92 ? 6.850 -9.307 -30.489 1.00 84.19 92 THR A CA 1
ATOM 708 C C . THR A 1 92 ? 7.599 -9.091 -29.174 1.00 84.19 92 THR A C 1
ATOM 710 O O . THR A 1 92 ? 8.541 -9.826 -28.893 1.00 84.19 92 THR A O 1
ATOM 713 N N . GLN A 1 93 ? 7.123 -8.182 -28.313 1.00 68.31 93 GLN A N 1
ATOM 714 C CA . GLN A 1 93 ? 7.769 -7.883 -27.031 1.00 68.31 93 GLN A CA 1
ATOM 715 C C . GLN A 1 93 ? 7.840 -9.113 -26.123 1.00 68.31 93 GLN A C 1
ATOM 717 O O . GLN A 1 93 ? 8.885 -9.397 -25.545 1.00 68.31 93 GLN A O 1
ATOM 722 N N . LYS A 1 94 ? 6.746 -9.882 -26.044 1.00 71.75 94 LYS A N 1
ATOM 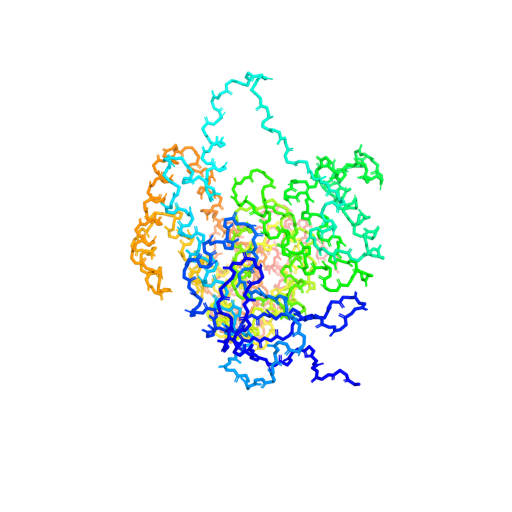723 C CA . LYS A 1 94 ? 6.720 -11.148 -25.306 1.00 71.75 94 LYS A CA 1
ATOM 724 C C . LYS A 1 94 ? 7.788 -12.121 -25.821 1.00 71.75 94 LYS A C 1
ATOM 726 O O . LYS A 1 94 ? 8.481 -12.735 -25.020 1.00 71.75 94 LYS A O 1
ATOM 731 N N . THR A 1 95 ? 7.928 -12.243 -27.141 1.00 86.19 95 THR A N 1
ATOM 732 C CA . THR A 1 95 ? 8.913 -13.140 -27.767 1.00 86.19 95 THR A CA 1
ATOM 733 C C . THR A 1 95 ? 10.346 -12.679 -27.501 1.00 86.19 95 THR A C 1
ATOM 735 O O . THR A 1 95 ? 11.187 -13.515 -27.189 1.00 86.19 95 THR A O 1
ATOM 738 N N . ILE A 1 96 ? 10.618 -11.370 -27.567 1.00 81.31 96 ILE A N 1
ATOM 739 C CA . ILE A 1 96 ? 11.927 -10.801 -27.212 1.00 81.31 96 ILE A CA 1
ATOM 740 C C . ILE A 1 96 ? 12.270 -11.161 -25.767 1.00 81.31 96 ILE A C 1
ATOM 742 O O . ILE A 1 96 ? 13.314 -11.752 -25.525 1.00 81.31 96 ILE A O 1
ATOM 746 N N . THR A 1 97 ? 11.367 -10.901 -24.817 1.00 63.34 97 THR A N 1
ATOM 747 C CA . THR A 1 97 ? 11.587 -11.241 -23.404 1.00 63.34 97 THR A CA 1
ATOM 748 C C . THR A 1 97 ? 11.848 -12.737 -23.202 1.00 63.34 97 THR A C 1
ATOM 750 O O . THR A 1 97 ? 12.776 -13.100 -22.483 1.00 63.34 97 THR A O 1
ATOM 753 N N . GLU A 1 98 ? 11.071 -13.610 -23.853 1.00 76.25 98 GLU A N 1
ATOM 754 C CA . GLU A 1 98 ? 11.269 -15.066 -23.796 1.00 76.25 98 GLU A CA 1
ATOM 755 C C . GLU A 1 98 ? 12.641 -15.485 -24.354 1.00 76.25 98 GLU A C 1
ATOM 757 O O . GLU A 1 98 ? 13.322 -16.307 -23.743 1.00 76.25 98 GLU A O 1
ATOM 762 N N . MET A 1 99 ? 13.068 -14.918 -25.485 1.00 84.56 99 MET A N 1
ATOM 763 C CA . MET A 1 99 ? 14.348 -15.250 -26.119 1.00 84.56 99 MET A CA 1
ATOM 764 C C . MET A 1 99 ? 15.551 -14.687 -25.365 1.00 84.56 99 MET A C 1
ATOM 766 O O . MET A 1 99 ? 16.528 -15.406 -25.184 1.00 84.56 99 MET A O 1
ATOM 770 N N . THR A 1 100 ? 15.482 -13.447 -24.875 1.00 73.44 100 THR A N 1
ATOM 771 C CA . THR A 1 100 ? 16.534 -12.857 -24.036 1.00 73.44 100 THR A CA 1
ATOM 772 C C . THR A 1 100 ? 16.713 -13.666 -22.755 1.00 73.44 100 THR A C 1
ATOM 774 O O . THR A 1 100 ? 17.842 -13.978 -22.393 1.00 73.44 100 THR A O 1
ATOM 777 N N . ALA A 1 101 ? 15.621 -14.098 -22.114 1.00 64.69 101 ALA A N 1
ATOM 778 C CA . ALA A 1 101 ? 15.697 -14.977 -20.949 1.00 64.69 101 ALA A CA 1
ATOM 779 C C . ALA A 1 101 ? 16.342 -16.333 -21.288 1.00 64.69 101 ALA A C 1
ATOM 781 O O . ALA A 1 101 ? 17.190 -16.813 -20.541 1.00 64.69 101 ALA A O 1
ATOM 782 N N . GLN A 1 102 ? 15.992 -16.941 -22.428 1.00 75.25 102 GLN A N 1
ATOM 783 C CA . GLN A 1 102 ? 16.622 -18.186 -22.887 1.00 75.25 102 GLN A CA 1
ATOM 784 C C . GLN A 1 102 ? 18.113 -18.018 -23.195 1.00 75.25 102 GLN A C 1
ATOM 786 O O . GLN A 1 102 ? 18.894 -18.915 -22.887 1.00 75.25 102 GLN A O 1
ATOM 791 N N . GLN A 1 103 ? 18.513 -16.894 -23.792 1.00 73.69 103 GLN A N 1
ATOM 792 C CA . GLN A 1 103 ? 19.915 -16.617 -24.092 1.00 73.69 103 GLN A CA 1
ATOM 793 C C . GLN A 1 103 ? 20.713 -16.378 -22.808 1.00 73.69 103 GLN A C 1
ATOM 795 O O . GLN A 1 103 ? 21.745 -17.009 -22.628 1.00 73.69 103 GLN A O 1
ATOM 800 N N . MET A 1 104 ? 20.178 -15.595 -21.864 1.00 67.06 104 MET A N 1
ATOM 801 C CA . MET A 1 104 ? 20.773 -15.418 -20.533 1.00 67.06 104 MET A CA 1
ATOM 802 C C . MET A 1 104 ? 20.971 -16.759 -19.813 1.00 67.06 104 MET A C 1
ATOM 804 O O . MET A 1 104 ? 22.017 -16.982 -19.211 1.00 67.06 104 MET A O 1
ATOM 808 N N . LEU A 1 105 ? 20.001 -17.676 -19.912 1.00 66.25 105 LEU A N 1
ATOM 809 C CA . LEU A 1 105 ? 20.125 -19.029 -19.360 1.00 66.25 105 LEU A CA 1
ATOM 810 C C . LEU A 1 105 ? 21.223 -19.846 -20.062 1.00 66.25 105 LEU A C 1
ATOM 812 O O . LEU A 1 105 ? 21.987 -20.528 -19.391 1.00 66.25 105 LEU A O 1
ATOM 816 N N . ARG A 1 106 ? 21.351 -19.764 -21.392 1.00 70.94 106 ARG A N 1
ATOM 817 C CA . ARG A 1 106 ? 22.406 -20.472 -22.146 1.00 70.94 106 ARG A CA 1
ATOM 818 C C . ARG A 1 106 ? 23.803 -19.916 -21.893 1.00 70.94 106 ARG A C 1
ATOM 820 O O . ARG A 1 106 ? 24.746 -20.688 -21.744 1.00 70.94 106 ARG A O 1
ATOM 827 N N . ASP A 1 107 ? 23.939 -18.597 -21.835 1.00 65.50 107 ASP A N 1
ATOM 828 C CA . ASP A 1 107 ? 25.203 -17.933 -21.503 1.00 65.50 107 ASP A CA 1
ATOM 829 C C . ASP A 1 107 ? 25.629 -18.279 -20.070 1.00 65.50 107 ASP A C 1
ATOM 831 O O . ASP A 1 107 ? 26.817 -18.406 -19.781 1.00 65.50 107 ASP A O 1
ATOM 835 N N . HIS A 1 108 ? 24.652 -18.507 -19.188 1.00 61.25 108 HIS A N 1
ATOM 836 C CA . HIS A 1 108 ? 24.866 -19.019 -17.841 1.00 61.25 108 HIS A CA 1
ATOM 837 C C . HIS A 1 108 ? 25.253 -20.514 -17.821 1.00 61.25 108 HIS A C 1
ATOM 839 O O . HIS A 1 108 ? 26.028 -20.923 -16.961 1.00 61.25 108 HIS A O 1
ATOM 845 N N . GLU A 1 109 ? 24.750 -21.348 -18.736 1.00 60.84 109 GLU A N 1
ATOM 846 C CA . GLU A 1 109 ? 25.120 -22.773 -18.839 1.00 60.84 109 GLU A CA 1
ATOM 847 C C . GLU A 1 109 ? 26.520 -22.998 -19.442 1.00 60.84 109 GLU A C 1
ATOM 849 O O . GLU A 1 109 ? 27.188 -23.963 -19.079 1.00 60.84 109 GLU A O 1
ATOM 854 N N . ASN A 1 110 ? 26.972 -22.120 -20.346 1.00 60.97 110 ASN A N 1
ATOM 855 C CA . ASN A 1 110 ? 28.243 -22.269 -21.072 1.00 60.97 110 ASN A CA 1
ATOM 856 C C . ASN A 1 110 ? 29.467 -21.669 -20.360 1.00 60.97 110 ASN A C 1
ATOM 858 O O . ASN A 1 110 ? 30.592 -21.846 -20.832 1.00 60.97 110 ASN A O 1
ATOM 862 N N . LYS A 1 111 ? 29.286 -20.973 -19.233 1.00 53.53 111 LYS A N 1
ATOM 863 C CA . LYS A 1 111 ? 30.399 -20.585 -18.359 1.00 53.53 111 LYS A CA 1
ATOM 864 C C . LYS A 1 111 ? 30.844 -21.813 -17.555 1.00 53.53 111 LYS A C 1
ATOM 866 O O . LYS A 1 111 ? 30.396 -22.035 -16.435 1.00 53.53 111 LYS A O 1
ATOM 871 N N . GLU A 1 112 ? 31.709 -22.636 -18.152 1.00 47.94 112 GLU A N 1
ATOM 872 C CA . GLU A 1 112 ? 32.517 -23.625 -17.426 1.00 47.94 112 GLU A CA 1
ATOM 873 C C . GLU A 1 112 ? 33.534 -22.886 -16.545 1.00 47.94 112 GLU A C 1
ATOM 875 O O . GLU A 1 112 ? 34.680 -22.707 -16.928 1.00 47.94 112 GLU A O 1
ATOM 880 N N . ASP A 1 113 ? 33.091 -22.411 -15.387 1.00 43.19 113 ASP A N 1
ATOM 881 C CA . ASP A 1 113 ? 33.880 -22.361 -14.159 1.00 43.19 113 ASP A CA 1
ATOM 882 C C . ASP A 1 113 ? 32.909 -22.123 -13.002 1.00 43.19 113 ASP A C 1
ATOM 884 O O . ASP A 1 113 ? 32.016 -21.282 -13.064 1.00 43.19 113 ASP A O 1
ATOM 888 N N . GLY A 1 114 ? 33.027 -22.965 -11.977 1.00 43.06 114 GLY A N 1
ATOM 889 C CA . GLY A 1 114 ? 32.086 -23.109 -10.868 1.00 43.06 114 GLY A CA 1
ATOM 890 C C . GLY A 1 114 ? 32.111 -21.980 -9.841 1.00 43.06 114 GLY A C 1
ATOM 891 O O . GLY A 1 114 ? 32.045 -22.271 -8.654 1.00 43.06 114 GLY A O 1
ATOM 892 N N . ASP A 1 115 ? 32.156 -20.733 -10.289 1.00 45.31 115 ASP A N 1
ATOM 893 C CA . ASP A 1 115 ? 31.898 -19.546 -9.484 1.00 45.31 115 ASP A CA 1
ATOM 894 C C . ASP A 1 115 ? 30.801 -18.738 -10.180 1.00 45.31 115 ASP A C 1
ATOM 896 O O . ASP A 1 115 ? 30.810 -18.618 -11.399 1.00 45.31 115 ASP A O 1
ATOM 900 N N . LEU A 1 116 ? 29.887 -18.152 -9.398 1.00 47.81 116 LEU A N 1
ATOM 901 C CA . LEU A 1 116 ? 28.847 -17.183 -9.805 1.00 47.81 116 LEU A CA 1
ATOM 902 C C . LEU A 1 116 ? 27.374 -17.643 -9.788 1.00 47.81 116 LEU A C 1
ATOM 904 O O . LEU A 1 116 ? 26.508 -16.945 -10.309 1.00 47.81 116 LEU A O 1
ATOM 908 N N . ALA A 1 117 ? 27.005 -18.680 -9.024 1.00 38.31 117 ALA A N 1
ATOM 909 C CA . ALA A 1 117 ? 25.613 -18.849 -8.534 1.00 38.31 117 ALA A CA 1
ATOM 910 C C . ALA A 1 117 ? 25.237 -17.813 -7.438 1.00 38.31 117 ALA A C 1
ATOM 912 O O . ALA A 1 117 ? 24.551 -18.109 -6.460 1.00 38.31 117 ALA A O 1
ATOM 913 N N . VAL A 1 118 ? 25.747 -16.596 -7.602 1.00 42.78 118 VAL A N 1
ATOM 914 C CA . VAL A 1 118 ? 26.008 -15.582 -6.580 1.00 42.78 118 VAL A CA 1
ATOM 915 C C . VAL A 1 118 ? 25.212 -14.300 -6.895 1.00 42.78 118 VAL A C 1
ATOM 917 O O . VAL A 1 118 ? 24.825 -13.575 -5.989 1.00 42.78 118 VAL A O 1
ATOM 920 N N . ASP A 1 119 ? 24.782 -14.053 -8.131 1.00 42.03 119 ASP A N 1
ATOM 921 C CA . ASP A 1 119 ? 24.341 -12.695 -8.499 1.00 42.03 119 ASP A CA 1
ATOM 922 C C . ASP A 1 119 ? 22.948 -12.264 -8.004 1.00 42.03 119 ASP A C 1
ATOM 924 O O . ASP A 1 119 ? 22.703 -11.070 -7.855 1.00 42.03 119 ASP A O 1
ATOM 928 N N . PHE A 1 120 ? 22.034 -13.187 -7.676 1.00 39.25 120 PHE A N 1
ATOM 929 C CA . PHE A 1 120 ? 20.708 -12.793 -7.163 1.00 39.25 120 PHE A CA 1
ATOM 930 C C . PHE A 1 120 ? 20.629 -12.725 -5.623 1.00 39.25 120 PHE A C 1
ATOM 932 O O . PHE A 1 120 ? 19.761 -12.038 -5.090 1.00 39.25 120 PHE A O 1
ATOM 939 N N . PHE A 1 121 ? 21.524 -13.409 -4.892 1.00 41.28 121 PHE A N 1
ATOM 940 C CA . PHE A 1 121 ? 21.485 -13.484 -3.417 1.00 41.28 121 PHE A CA 1
ATOM 941 C C . PHE A 1 121 ? 22.847 -13.406 -2.710 1.00 41.28 121 PHE A C 1
ATOM 943 O O . PHE A 1 121 ? 22.880 -13.239 -1.493 1.00 41.28 121 PHE A O 1
ATOM 950 N N . ALA A 1 122 ? 23.984 -13.493 -3.395 1.00 41.56 122 ALA A N 1
ATOM 951 C CA . ALA A 1 122 ? 25.274 -13.419 -2.719 1.00 41.56 122 ALA A CA 1
ATOM 952 C C . ALA A 1 122 ? 25.723 -12.035 -2.257 1.00 41.56 122 ALA A C 1
ATOM 954 O O . ALA A 1 122 ? 26.559 -12.017 -1.363 1.00 41.56 122 ALA A O 1
ATOM 955 N N . PRO A 1 123 ? 25.171 -10.889 -2.702 1.00 42.75 123 PRO A N 1
ATOM 956 C CA . PRO A 1 123 ? 25.381 -9.657 -1.949 1.00 42.75 123 PRO A CA 1
ATOM 957 C C . PRO A 1 123 ? 24.871 -9.792 -0.507 1.00 42.75 123 PRO A C 1
ATOM 959 O O . PRO A 1 123 ? 25.410 -9.155 0.385 1.00 42.75 123 PRO A O 1
ATOM 962 N N . ILE A 1 124 ? 23.879 -10.662 -0.264 1.00 38.31 124 ILE A N 1
ATOM 963 C CA . ILE A 1 124 ? 23.419 -11.010 1.083 1.00 38.31 124 ILE A CA 1
ATOM 964 C C . ILE A 1 124 ? 24.393 -12.010 1.718 1.00 38.31 124 ILE A C 1
ATOM 966 O O . ILE A 1 124 ? 24.927 -11.730 2.778 1.00 38.31 124 ILE A O 1
ATOM 970 N N . ALA A 1 125 ? 24.699 -13.142 1.075 1.00 37.41 125 ALA A N 1
ATOM 971 C CA . ALA A 1 125 ? 25.563 -14.172 1.676 1.00 37.41 125 ALA A CA 1
ATOM 972 C C . ALA A 1 125 ? 27.019 -13.711 1.938 1.00 37.41 125 ALA A C 1
ATOM 974 O O . ALA A 1 125 ? 27.580 -14.031 2.983 1.00 37.41 125 ALA A O 1
ATOM 975 N N . ALA A 1 126 ? 27.617 -12.915 1.044 1.00 43.44 126 ALA A N 1
ATOM 976 C CA . ALA A 1 126 ? 28.977 -12.385 1.186 1.00 43.44 126 ALA A CA 1
ATOM 977 C C . ALA A 1 126 ? 29.078 -11.293 2.263 1.00 43.44 126 ALA A C 1
ATOM 979 O O . ALA A 1 126 ? 30.082 -11.210 2.962 1.00 43.44 126 ALA A O 1
ATOM 980 N N . HIS A 1 127 ? 28.026 -10.491 2.448 1.00 42.81 127 HIS A N 1
ATOM 981 C CA . HIS A 1 127 ? 27.976 -9.490 3.517 1.00 42.81 127 HIS A CA 1
ATOM 982 C C . HIS A 1 127 ? 27.805 -10.142 4.899 1.00 42.81 127 HIS A C 1
ATOM 984 O O . HIS A 1 127 ? 28.338 -9.648 5.885 1.00 42.81 127 HIS A O 1
ATOM 990 N N . LEU A 1 128 ? 27.128 -11.295 4.963 1.00 39.00 128 LEU A N 1
ATOM 991 C CA . LEU A 1 128 ? 26.929 -12.063 6.197 1.00 39.00 128 LEU A CA 1
ATOM 992 C C . LEU A 1 128 ? 28.155 -12.883 6.620 1.00 39.00 128 LEU A C 1
ATOM 994 O O . LEU A 1 128 ? 28.362 -13.091 7.810 1.00 39.00 128 LEU A O 1
ATOM 998 N N . ALA A 1 129 ? 28.994 -13.308 5.674 1.00 45.00 129 ALA A N 1
ATOM 999 C CA . ALA A 1 129 ? 30.272 -13.957 5.977 1.00 45.00 129 ALA A CA 1
ATOM 1000 C C . ALA A 1 129 ? 31.369 -12.966 6.429 1.00 45.00 129 ALA A C 1
ATOM 1002 O O . ALA A 1 129 ? 32.387 -13.391 6.975 1.00 45.00 129 ALA A O 1
ATOM 1003 N N . ALA A 1 130 ? 31.172 -11.659 6.216 1.00 45.91 130 ALA A N 1
ATOM 1004 C CA . ALA A 1 130 ? 32.157 -10.614 6.499 1.00 45.91 130 ALA A CA 1
ATOM 1005 C C . ALA A 1 130 ? 32.048 -9.989 7.908 1.00 45.91 130 ALA A C 1
ATOM 1007 O O . ALA A 1 130 ? 32.929 -9.223 8.293 1.00 45.91 130 ALA A O 1
ATOM 1008 N N . GLU A 1 131 ? 31.015 -10.302 8.705 1.00 44.56 131 GLU A N 1
ATOM 1009 C CA . GLU A 1 131 ? 30.795 -9.650 10.015 1.00 44.56 131 GLU A CA 1
ATOM 1010 C C . GLU A 1 131 ? 31.729 -10.130 11.150 1.00 44.56 131 GLU A C 1
ATOM 1012 O O . GLU A 1 131 ? 31.847 -9.433 12.157 1.00 44.56 131 GLU A O 1
ATOM 1017 N N . ASP A 1 132 ? 32.459 -11.238 10.975 1.00 43.03 132 ASP A N 1
ATOM 1018 C CA . ASP A 1 132 ? 33.494 -11.704 11.923 1.00 43.03 132 ASP A CA 1
ATOM 1019 C C . ASP A 1 132 ? 34.934 -11.396 11.460 1.00 43.03 132 ASP A C 1
ATOM 1021 O O . ASP A 1 132 ? 35.906 -11.791 12.112 1.00 43.03 132 ASP A O 1
ATOM 1025 N N . MET A 1 133 ? 35.098 -10.680 10.343 1.00 41.28 133 MET A N 1
ATOM 1026 C CA . MET A 1 133 ? 36.414 -10.321 9.821 1.00 41.28 133 MET A CA 1
ATOM 1027 C C . MET A 1 133 ? 36.855 -8.984 10.437 1.00 41.28 133 MET A C 1
ATOM 1029 O O . MET A 1 133 ? 36.283 -7.929 10.158 1.00 41.28 133 MET A O 1
ATOM 1033 N N . GLU A 1 134 ? 37.856 -9.033 11.328 1.00 44.41 134 GLU A N 1
ATOM 1034 C CA . GLU A 1 134 ? 38.596 -7.842 11.763 1.00 44.41 134 GLU A CA 1
ATOM 1035 C C . GLU A 1 134 ? 38.974 -7.036 10.513 1.00 44.41 134 GLU A C 1
ATOM 1037 O O . GLU A 1 134 ? 39.627 -7.560 9.617 1.00 44.41 134 GLU A O 1
ATOM 1042 N N . TRP A 1 135 ? 38.498 -5.789 10.443 1.00 43.28 135 TRP A N 1
ATOM 1043 C CA . TRP A 1 135 ? 38.762 -4.837 9.364 1.00 43.28 135 TRP A CA 1
ATOM 1044 C C . TRP A 1 135 ? 40.275 -4.577 9.227 1.00 43.28 135 TRP A C 1
ATOM 1046 O O . TRP A 1 135 ? 40.798 -3.588 9.749 1.00 43.28 135 TRP A O 1
ATOM 1056 N N . ASP A 1 136 ? 40.980 -5.450 8.515 1.00 44.16 136 ASP A N 1
ATOM 1057 C CA . ASP A 1 136 ? 42.281 -5.141 7.937 1.00 44.16 136 ASP A CA 1
ATOM 1058 C C . ASP A 1 136 ? 42.021 -4.230 6.731 1.00 44.16 136 ASP A C 1
ATOM 1060 O O . ASP A 1 136 ? 41.542 -4.645 5.680 1.00 44.16 136 ASP A O 1
ATOM 1064 N N . ALA A 1 137 ? 42.280 -2.937 6.924 1.00 47.56 137 ALA A N 1
ATOM 1065 C CA . ALA A 1 137 ? 41.964 -1.840 6.008 1.00 47.56 137 ALA A CA 1
ATOM 1066 C C . ALA A 1 137 ? 42.784 -1.821 4.695 1.00 47.56 137 ALA A C 1
ATOM 1068 O O . ALA A 1 137 ? 42.923 -0.758 4.091 1.00 47.56 137 ALA A O 1
ATOM 1069 N N . ASP A 1 138 ? 43.315 -2.966 4.264 1.00 52.22 138 ASP A N 1
ATOM 1070 C CA . ASP A 1 138 ? 44.245 -3.093 3.138 1.00 52.22 138 ASP A CA 1
ATOM 1071 C C . ASP A 1 138 ? 43.740 -4.029 2.016 1.00 52.22 138 ASP A C 1
ATOM 1073 O O . ASP A 1 138 ? 44.487 -4.285 1.072 1.00 52.22 138 ASP A O 1
ATOM 1077 N N . GLU A 1 139 ? 42.497 -4.531 2.060 1.00 49.69 139 GLU A N 1
ATOM 1078 C CA . GLU A 1 139 ? 41.937 -5.267 0.915 1.00 49.69 139 GLU A CA 1
ATOM 1079 C C . GLU A 1 139 ? 41.518 -4.313 -0.211 1.00 49.69 139 GLU A C 1
ATOM 1081 O O . GLU A 1 139 ? 40.697 -3.411 -0.031 1.00 49.69 139 GLU A O 1
ATOM 1086 N N . ASP A 1 140 ? 42.137 -4.532 -1.372 1.00 47.44 140 ASP A N 1
ATOM 1087 C CA . ASP A 1 140 ? 41.906 -3.873 -2.651 1.00 47.44 140 ASP A CA 1
ATOM 1088 C C . ASP A 1 140 ? 40.404 -3.665 -2.910 1.00 47.44 140 ASP A C 1
ATOM 1090 O O . ASP A 1 140 ? 39.692 -4.587 -3.316 1.00 47.44 140 ASP A O 1
ATOM 1094 N N . TYR A 1 141 ? 39.922 -2.434 -2.698 1.00 50.34 141 TYR A N 1
ATOM 1095 C CA . TYR A 1 141 ? 38.626 -1.990 -3.203 1.00 50.34 141 TYR A CA 1
ATOM 1096 C C . TYR A 1 141 ? 38.642 -2.238 -4.712 1.00 50.34 141 TYR A C 1
ATOM 1098 O O . TYR A 1 141 ? 39.322 -1.520 -5.450 1.00 50.34 141 TYR A O 1
ATOM 1106 N N . ALA A 1 142 ? 37.950 -3.292 -5.157 1.00 54.53 142 ALA A N 1
ATOM 1107 C CA . ALA A 1 142 ? 37.676 -3.537 -6.566 1.00 54.53 142 ALA A CA 1
ATOM 1108 C C . ALA A 1 142 ? 37.253 -2.204 -7.187 1.00 54.53 142 ALA A C 1
ATOM 1110 O O . ALA A 1 142 ? 36.393 -1.547 -6.601 1.00 54.53 142 ALA A O 1
ATOM 1111 N N . GLU A 1 143 ? 37.922 -1.792 -8.275 1.00 54.97 143 GLU A N 1
ATOM 1112 C CA . GLU A 1 143 ? 37.738 -0.495 -8.942 1.00 54.97 143 GLU A CA 1
ATOM 1113 C C . GLU A 1 143 ? 36.263 -0.082 -8.874 1.00 54.97 143 GLU A C 1
ATOM 1115 O O . GLU A 1 143 ? 35.420 -0.699 -9.522 1.00 54.97 143 GLU A O 1
ATOM 1120 N N . GLU A 1 144 ? 35.946 0.872 -7.988 1.00 61.78 144 GLU A N 1
ATOM 1121 C CA . GLU A 1 144 ? 34.560 1.230 -7.691 1.00 61.78 144 GLU A CA 1
ATOM 1122 C C . GLU A 1 144 ? 33.869 1.620 -9.001 1.00 61.78 144 GLU A C 1
ATOM 1124 O O . GLU A 1 144 ? 34.430 2.399 -9.775 1.00 61.78 144 GLU A O 1
ATOM 1129 N N . ASP A 1 145 ? 32.673 1.082 -9.263 1.00 69.75 145 ASP A N 1
ATOM 1130 C CA . ASP A 1 145 ? 31.859 1.454 -10.423 1.00 69.75 145 ASP A CA 1
ATOM 1131 C C . ASP A 1 145 ? 31.603 2.971 -10.396 1.00 69.75 145 ASP A C 1
ATOM 1133 O O . ASP A 1 145 ? 30.689 3.463 -9.730 1.00 69.75 145 ASP A O 1
ATOM 1137 N N . VAL A 1 146 ? 32.437 3.743 -11.096 1.00 84.75 146 VAL A N 1
ATOM 1138 C CA . VAL A 1 146 ? 32.318 5.202 -11.128 1.00 84.75 146 VAL A CA 1
ATOM 1139 C C . VAL A 1 146 ? 31.113 5.568 -11.987 1.00 84.75 146 VAL A C 1
ATOM 1141 O O . VAL A 1 146 ? 31.050 5.241 -13.174 1.00 84.75 146 VAL A O 1
ATOM 1144 N N . PHE A 1 147 ? 30.155 6.299 -11.416 1.00 94.50 147 PHE A N 1
ATOM 1145 C CA . PHE A 1 147 ? 29.049 6.845 -12.196 1.00 94.50 147 PHE A CA 1
ATOM 1146 C C . PHE A 1 147 ? 29.552 8.024 -13.033 1.00 94.50 147 PHE A C 1
ATOM 1148 O O . PHE A 1 147 ? 29.859 9.083 -12.497 1.00 94.50 147 PHE A O 1
ATOM 1155 N N . ASN A 1 148 ? 29.593 7.883 -14.356 1.00 96.31 148 ASN A N 1
ATOM 1156 C CA . ASN A 1 148 ? 29.879 9.001 -15.253 1.00 96.31 148 ASN A CA 1
ATOM 1157 C C . ASN A 1 148 ? 28.576 9.570 -15.835 1.00 96.31 148 ASN A C 1
ATOM 1159 O O . ASN A 1 148 ? 27.809 8.863 -16.491 1.00 96.31 148 ASN A O 1
ATOM 1163 N N . ILE A 1 149 ? 28.312 10.862 -15.609 1.00 97.56 149 ILE A N 1
ATOM 1164 C CA . ILE A 1 149 ? 27.040 11.474 -16.024 1.00 97.56 149 ILE A CA 1
ATOM 1165 C C . ILE A 1 149 ? 26.901 11.589 -17.550 1.00 97.56 149 ILE A C 1
ATOM 1167 O O . ILE A 1 149 ? 25.792 11.481 -18.078 1.00 97.56 149 ILE A O 1
ATOM 1171 N N . GLU A 1 150 ? 28.005 11.797 -18.266 1.00 97.75 150 GLU A N 1
ATOM 1172 C CA . GLU A 1 150 ? 27.985 11.914 -19.724 1.00 97.75 150 GLU A CA 1
ATOM 1173 C C . GLU A 1 150 ? 27.737 10.547 -20.366 1.00 97.75 150 GLU A C 1
ATOM 1175 O O . GLU A 1 150 ? 26.874 10.434 -21.241 1.00 97.75 150 GLU A O 1
ATOM 1180 N N . ASP A 1 151 ? 28.393 9.496 -19.866 1.00 96.44 151 ASP A N 1
ATOM 1181 C CA . ASP A 1 151 ? 28.143 8.120 -20.306 1.00 96.44 151 ASP A CA 1
ATOM 1182 C C . ASP A 1 151 ? 26.705 7.700 -19.997 1.00 96.44 151 ASP A C 1
ATOM 1184 O O . ASP A 1 151 ? 26.033 7.129 -20.852 1.00 96.44 151 ASP A O 1
ATOM 1188 N N . PHE A 1 152 ? 26.176 8.076 -18.830 1.00 97.06 152 PHE A N 1
ATOM 1189 C CA . PHE A 1 152 ? 24.770 7.875 -18.481 1.00 97.06 152 PHE A CA 1
ATOM 1190 C C . PHE A 1 152 ? 23.812 8.566 -19.471 1.00 97.06 152 PHE A C 1
ATOM 1192 O O . PHE A 1 152 ? 22.815 7.976 -19.903 1.00 97.06 152 PHE A O 1
ATOM 1199 N N . PHE A 1 153 ? 24.101 9.807 -19.879 1.00 98.25 153 PHE A N 1
ATOM 1200 C CA . PHE A 1 153 ? 23.288 10.509 -20.874 1.00 98.25 153 PHE A CA 1
ATOM 1201 C C . PHE A 1 153 ? 23.359 9.875 -22.260 1.00 98.25 153 PHE A C 1
ATOM 1203 O O . PHE A 1 153 ? 22.339 9.850 -22.956 1.00 98.25 153 PHE A O 1
ATOM 1210 N N . VAL A 1 154 ? 24.530 9.382 -22.664 1.00 97.12 154 VAL A N 1
ATOM 1211 C CA . VAL A 1 154 ? 24.715 8.660 -23.928 1.00 97.12 154 VAL A CA 1
ATOM 1212 C C . VAL A 1 154 ? 23.971 7.328 -23.889 1.00 97.12 154 VAL A C 1
ATOM 1214 O O . VAL A 1 154 ? 23.171 7.071 -24.788 1.00 97.12 154 VAL A O 1
ATOM 1217 N N . LEU A 1 155 ? 24.159 6.542 -22.825 1.00 96.44 155 LEU A N 1
ATOM 1218 C CA . LEU A 1 155 ? 23.533 5.237 -22.604 1.00 96.44 155 LEU A CA 1
ATOM 1219 C C . LEU A 1 155 ? 22.011 5.309 -22.739 1.00 96.44 155 LEU A C 1
ATOM 1221 O O . LEU A 1 155 ? 21.402 4.498 -23.430 1.00 96.44 155 LEU A O 1
ATOM 1225 N N . LEU A 1 156 ? 21.386 6.306 -22.109 1.00 96.94 156 LEU A N 1
ATOM 1226 C CA . LEU A 1 156 ? 19.933 6.470 -22.150 1.00 96.94 156 LEU A CA 1
ATOM 1227 C C . LEU A 1 156 ? 19.447 7.356 -23.307 1.00 96.94 156 LEU A C 1
ATOM 1229 O O . LEU A 1 156 ? 18.250 7.626 -23.413 1.00 96.94 156 LEU A O 1
ATOM 1233 N N . GLY A 1 157 ? 20.337 7.848 -24.172 1.00 97.38 157 GLY A N 1
ATOM 1234 C CA . GLY A 1 157 ? 19.973 8.744 -25.271 1.00 97.38 157 GLY A CA 1
ATOM 1235 C C . GLY A 1 157 ? 19.194 9.978 -24.800 1.00 97.38 157 GLY A C 1
ATOM 1236 O O . GLY A 1 157 ? 18.157 10.321 -25.376 1.00 97.38 157 GLY A O 1
ATOM 1237 N N . ILE A 1 158 ? 19.650 10.619 -23.719 1.00 97.81 158 ILE A N 1
ATOM 1238 C CA . ILE A 1 158 ? 18.983 11.778 -23.114 1.00 97.81 158 ILE A CA 1
ATOM 1239 C C . ILE A 1 158 ? 19.180 13.011 -24.009 1.00 97.81 158 ILE A C 1
ATOM 1241 O O . ILE A 1 158 ? 20.327 13.402 -24.265 1.00 97.81 158 ILE A O 1
ATOM 1245 N N . PRO A 1 159 ? 18.103 13.687 -24.460 1.00 98.12 159 PRO A N 1
ATOM 1246 C CA . PRO A 1 159 ? 18.219 14.860 -25.320 1.00 98.12 159 PRO A CA 1
ATOM 1247 C C . PRO A 1 159 ? 19.061 15.978 -24.687 1.00 98.12 159 PRO A C 1
ATOM 1249 O O . PRO A 1 159 ? 18.855 16.343 -23.528 1.00 98.12 159 PRO A O 1
ATOM 1252 N N . LYS A 1 160 ? 19.963 16.604 -25.462 1.00 98.12 160 LYS A N 1
ATOM 1253 C CA . LYS A 1 160 ? 20.860 17.682 -24.979 1.00 98.12 160 LYS A CA 1
ATOM 1254 C C . LYS A 1 160 ? 20.131 18.841 -24.285 1.00 98.12 160 LYS A C 1
ATOM 1256 O O . LYS A 1 160 ? 20.676 19.471 -23.384 1.00 98.12 160 LYS A O 1
ATOM 1261 N N . ASN A 1 161 ? 18.898 19.145 -24.694 1.00 98.12 161 ASN A N 1
ATOM 1262 C CA . ASN A 1 161 ? 18.074 20.188 -24.074 1.00 98.12 161 ASN A CA 1
ATOM 1263 C C . ASN A 1 161 ? 17.515 19.794 -22.692 1.00 98.12 161 ASN A C 1
ATOM 1265 O O . ASN A 1 161 ? 17.081 20.678 -21.954 1.00 98.12 161 ASN A O 1
ATOM 1269 N N . GLU A 1 162 ? 17.529 18.507 -22.338 1.00 98.50 162 GLU A N 1
ATOM 1270 C CA . GLU A 1 162 ? 17.067 17.982 -21.050 1.00 98.50 162 GLU A CA 1
ATOM 1271 C C . GLU A 1 162 ? 18.206 17.586 -20.103 1.00 98.50 162 GLU A C 1
ATOM 1273 O O . GLU A 1 162 ? 18.007 17.655 -18.893 1.00 98.50 162 GLU A O 1
ATOM 1278 N N . GLN A 1 163 ? 19.402 17.262 -20.608 1.00 98.25 163 GLN A N 1
ATOM 1279 C CA . GLN A 1 163 ? 20.565 16.831 -19.808 1.00 98.25 163 GLN A CA 1
ATOM 1280 C C . GLN A 1 163 ? 20.822 17.721 -18.577 1.00 98.25 163 GLN A C 1
ATOM 1282 O O . GLN A 1 163 ? 20.838 17.245 -17.445 1.00 98.25 163 GLN A O 1
ATOM 1287 N N . LYS A 1 164 ? 20.874 19.049 -18.755 1.00 98.12 164 LYS A N 1
ATOM 1288 C CA . LYS A 1 164 ? 21.069 20.001 -17.642 1.00 98.12 164 LYS A CA 1
ATOM 1289 C C . LYS A 1 164 ? 19.912 20.025 -16.631 1.00 98.12 164 LYS A C 1
ATOM 1291 O O . LYS A 1 164 ? 20.088 20.457 -15.492 1.00 98.12 164 LYS A O 1
ATOM 1296 N N . LEU A 1 165 ? 18.696 19.661 -17.041 1.00 98.31 165 LEU A N 1
ATOM 1297 C CA . LEU A 1 165 ? 17.564 19.517 -16.120 1.00 98.31 165 LEU A CA 1
ATOM 1298 C C . LEU A 1 165 ? 17.666 18.207 -15.340 1.00 98.31 165 LEU A C 1
ATOM 1300 O O . LEU A 1 165 ? 17.428 18.232 -14.135 1.00 98.31 165 LEU A O 1
ATOM 1304 N N . VAL A 1 166 ? 18.050 17.114 -16.004 1.00 98.31 166 VAL A N 1
ATOM 1305 C CA . VAL A 1 166 ? 18.291 15.813 -15.369 1.00 98.31 166 VAL A CA 1
ATOM 1306 C C . VAL A 1 166 ? 19.406 15.933 -14.330 1.00 98.31 166 VAL A C 1
ATOM 1308 O O . VAL A 1 166 ? 19.163 15.629 -13.168 1.00 98.31 166 VAL A O 1
ATOM 1311 N N . GLU A 1 167 ? 20.562 16.501 -14.688 1.00 98.19 167 GLU A N 1
ATOM 1312 C CA . GLU A 1 167 ? 21.683 16.768 -13.769 1.00 98.19 167 GLU A CA 1
ATOM 1313 C C . GLU A 1 167 ? 21.235 17.556 -12.527 1.00 98.19 167 GLU A C 1
ATOM 1315 O O . GLU A 1 167 ? 21.523 17.187 -11.389 1.00 98.19 167 GLU A O 1
ATOM 1320 N N . LYS A 1 168 ? 20.455 18.628 -12.722 1.00 97.88 168 LYS A N 1
ATOM 1321 C CA . LYS A 1 168 ? 19.911 19.419 -11.608 1.00 97.88 168 LYS A CA 1
ATOM 1322 C C . LYS A 1 168 ? 18.979 18.613 -10.710 1.00 97.88 168 LYS A C 1
ATOM 1324 O O . LYS A 1 168 ? 18.984 18.832 -9.501 1.00 97.88 168 LYS A O 1
ATOM 1329 N N . CYS A 1 169 ? 18.161 17.732 -11.280 1.00 98.19 169 CYS A N 1
ATOM 1330 C CA . CYS A 1 169 ? 17.299 16.850 -10.501 1.00 98.19 169 CYS A CA 1
ATOM 1331 C C . CYS A 1 169 ? 18.116 15.797 -9.738 1.00 98.19 169 CYS A C 1
ATOM 1333 O O . CYS A 1 169 ? 17.823 15.578 -8.568 1.00 98.19 169 CYS A O 1
ATOM 1335 N N . LEU A 1 170 ? 19.173 15.227 -10.329 1.00 98.06 170 LEU A N 1
ATOM 1336 C CA . LEU A 1 170 ? 20.099 14.324 -9.630 1.00 98.06 170 LEU A CA 1
ATOM 1337 C C . LEU A 1 170 ? 20.779 15.034 -8.447 1.00 98.06 170 LEU A C 1
ATOM 1339 O O . LEU A 1 170 ? 20.713 14.549 -7.318 1.00 98.06 170 LEU A O 1
ATOM 1343 N N . ALA A 1 171 ? 21.323 16.238 -8.654 1.00 97.62 171 ALA A N 1
ATOM 1344 C CA . ALA A 1 171 ? 21.900 17.047 -7.576 1.00 97.62 171 ALA A CA 1
ATOM 1345 C C . ALA A 1 171 ? 20.875 17.394 -6.480 1.00 97.62 171 ALA A C 1
ATOM 1347 O O . ALA A 1 171 ? 21.203 17.411 -5.291 1.00 97.62 171 ALA A O 1
ATOM 1348 N N . LYS A 1 172 ? 19.616 17.663 -6.856 1.00 96.88 172 LYS A N 1
ATOM 1349 C CA . LYS A 1 172 ? 18.535 17.893 -5.889 1.00 96.88 172 LYS A CA 1
ATOM 1350 C C . LYS A 1 172 ? 18.174 16.617 -5.120 1.00 96.88 172 LYS A C 1
ATOM 1352 O O . LYS A 1 172 ? 17.912 16.702 -3.922 1.00 96.88 172 LYS A O 1
ATOM 1357 N N . GLY A 1 173 ? 18.214 15.461 -5.778 1.00 96.19 173 GLY A N 1
ATOM 1358 C CA . GLY A 1 173 ? 18.075 14.150 -5.152 1.00 96.19 173 GLY A CA 1
ATOM 1359 C C . GLY A 1 173 ? 19.139 13.916 -4.079 1.00 96.19 173 GLY A C 1
ATOM 1360 O O . GLY A 1 173 ? 18.783 13.621 -2.942 1.00 96.19 173 GLY A O 1
ATOM 1361 N N . LEU A 1 174 ? 20.419 14.170 -4.389 1.00 96.62 174 LEU A N 1
ATOM 1362 C CA . LEU A 1 174 ? 21.513 14.115 -3.401 1.00 96.62 174 LEU A CA 1
ATOM 1363 C C . LEU A 1 174 ? 21.250 15.011 -2.195 1.00 96.62 174 LEU A C 1
ATOM 1365 O O . LEU A 1 174 ? 21.480 14.617 -1.054 1.00 96.62 174 LEU A O 1
ATOM 1369 N N . TYR A 1 175 ? 20.757 16.226 -2.439 1.00 95.94 175 TYR A N 1
ATOM 1370 C CA . TYR A 1 175 ? 20.443 17.149 -1.356 1.00 95.94 175 TYR A CA 1
ATOM 1371 C C . TYR A 1 175 ? 19.359 16.572 -0.443 1.00 95.94 175 TYR A C 1
ATOM 1373 O O . TYR A 1 175 ? 19.506 16.611 0.776 1.00 95.94 175 TYR A O 1
ATOM 1381 N N . ASN A 1 176 ? 18.291 16.015 -1.021 1.00 94.12 176 ASN A N 1
ATOM 1382 C CA . ASN A 1 176 ? 17.205 15.411 -0.253 1.00 94.12 176 ASN A CA 1
ATOM 1383 C C . ASN A 1 176 ? 17.690 14.182 0.535 1.00 94.12 176 ASN A C 1
ATOM 1385 O O . ASN A 1 176 ? 17.357 14.069 1.709 1.00 94.12 176 ASN A O 1
ATOM 1389 N N . TYR A 1 177 ? 18.533 13.337 -0.064 1.00 93.88 177 TYR A N 1
ATOM 1390 C CA . TYR A 1 177 ? 19.176 12.205 0.611 1.00 93.88 177 TYR A CA 1
ATOM 1391 C C . TYR A 1 177 ? 19.969 12.646 1.851 1.00 93.88 177 TYR A C 1
ATOM 1393 O O . TYR A 1 177 ? 19.777 12.121 2.947 1.00 93.88 177 TYR A O 1
ATOM 1401 N N . TYR A 1 178 ? 20.828 13.662 1.718 1.00 94.19 178 TYR A N 1
ATOM 1402 C CA . TYR A 1 178 ? 21.596 14.153 2.862 1.00 94.19 178 TYR A CA 1
ATOM 1403 C C . TYR A 1 178 ? 20.728 14.854 3.907 1.00 94.19 178 TYR A C 1
ATOM 1405 O O . TYR A 1 178 ? 21.009 14.736 5.098 1.00 94.19 178 TYR A O 1
ATOM 1413 N N . MET A 1 179 ? 19.673 15.556 3.492 1.00 91.69 179 MET A N 1
ATOM 1414 C CA . MET A 1 179 ? 18.705 16.127 4.426 1.00 91.69 179 MET A CA 1
ATOM 1415 C C . MET A 1 179 ? 17.956 15.047 5.210 1.00 91.69 179 MET A C 1
ATOM 1417 O O . MET A 1 179 ? 17.738 15.244 6.401 1.00 91.69 179 MET A O 1
ATOM 1421 N N . ASP A 1 180 ? 17.593 13.930 4.578 1.00 88.88 180 ASP A N 1
ATOM 1422 C CA . ASP A 1 180 ? 16.923 12.800 5.231 1.00 88.88 180 ASP A CA 1
ATOM 1423 C C . ASP A 1 180 ? 17.824 12.165 6.302 1.00 88.88 180 ASP A C 1
ATOM 1425 O O . ASP A 1 180 ? 17.447 12.072 7.470 1.00 88.88 180 ASP A O 1
ATOM 1429 N N . ILE A 1 181 ? 19.073 11.846 5.948 1.00 89.06 181 ILE A N 1
ATOM 1430 C CA . ILE A 1 181 ? 20.011 11.190 6.872 1.00 89.06 181 ILE A CA 1
ATOM 1431 C C . ILE A 1 181 ? 20.492 12.123 7.988 1.00 89.06 181 ILE A C 1
ATOM 1433 O O . ILE A 1 181 ? 20.591 11.710 9.144 1.00 89.06 181 ILE A O 1
ATOM 1437 N N . TYR A 1 182 ? 20.835 13.372 7.665 1.00 90.75 182 TYR A N 1
ATOM 1438 C CA . TYR A 1 182 ? 21.479 14.275 8.624 1.00 90.75 182 TYR A CA 1
ATOM 1439 C C . TYR A 1 182 ? 20.508 15.239 9.306 1.00 90.75 182 TYR A C 1
ATOM 1441 O O . TYR A 1 182 ? 20.857 15.814 10.333 1.00 90.75 182 TYR A O 1
ATOM 1449 N N . SER A 1 183 ? 19.297 15.437 8.774 1.00 90.00 183 SER A N 1
ATOM 1450 C CA . SER A 1 183 ? 18.357 16.481 9.219 1.00 90.00 183 SER A CA 1
ATOM 1451 C C . SER A 1 183 ? 18.906 17.923 9.129 1.00 90.00 183 SER A C 1
ATOM 1453 O O . SER A 1 183 ? 18.327 18.841 9.713 1.00 90.00 183 SER A O 1
ATOM 1455 N N . TYR A 1 184 ? 20.009 18.156 8.399 1.00 90.44 184 TYR A N 1
ATOM 1456 C CA . TYR A 1 184 ? 20.593 19.477 8.110 1.00 90.44 184 TYR A CA 1
ATOM 1457 C C . TYR A 1 184 ? 21.386 19.481 6.788 1.00 90.44 184 TYR A C 1
ATOM 1459 O O . TYR A 1 184 ? 21.751 18.432 6.258 1.00 90.44 184 TYR A O 1
ATOM 1467 N N . GLU A 1 185 ? 21.695 20.674 6.263 1.00 92.75 185 GLU A N 1
ATOM 1468 C CA . GLU A 1 185 ? 22.407 20.855 4.987 1.00 92.75 185 GLU A CA 1
ATOM 1469 C C . GLU A 1 185 ? 23.908 20.530 5.103 1.00 92.75 185 GLU A C 1
ATOM 1471 O O . GLU A 1 185 ? 24.745 21.428 5.205 1.00 92.75 185 GLU A O 1
ATOM 1476 N N . LYS A 1 186 ? 24.278 19.244 5.084 1.00 92.00 186 LYS A N 1
ATOM 1477 C CA . LYS A 1 186 ? 25.674 18.808 5.283 1.00 92.00 186 LYS A CA 1
ATOM 1478 C C . LYS A 1 186 ? 26.669 19.391 4.267 1.00 92.00 186 LYS A C 1
ATOM 1480 O O . LYS A 1 186 ? 27.776 19.756 4.652 1.00 92.00 186 LYS A O 1
ATOM 1485 N N . TYR A 1 187 ? 26.273 19.491 2.998 1.00 92.75 187 TYR A N 1
ATOM 1486 C CA . TYR A 1 187 ? 27.144 19.909 1.886 1.00 92.75 187 TYR A CA 1
ATOM 1487 C C . TYR A 1 187 ? 26.625 21.156 1.139 1.00 9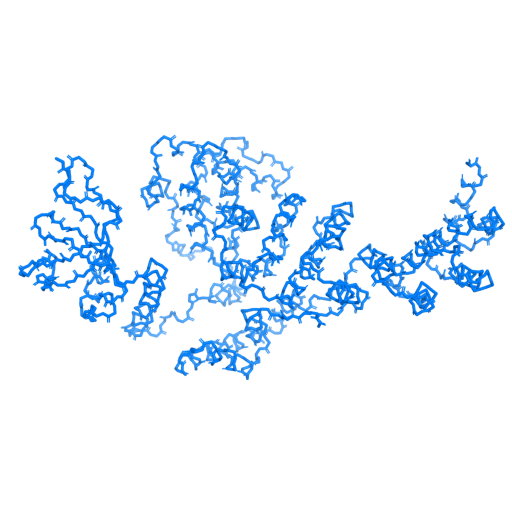2.75 187 TYR A C 1
ATOM 1489 O O . TYR A 1 187 ? 27.117 21.504 0.066 1.00 92.75 187 TYR A O 1
ATOM 1497 N N . GLY A 1 188 ? 25.631 21.850 1.704 1.00 92.38 188 GLY A N 1
ATOM 1498 C CA . GLY A 1 188 ? 24.959 22.986 1.067 1.00 92.38 188 GLY A CA 1
ATOM 1499 C C . GLY A 1 188 ? 24.016 22.594 -0.081 1.00 92.38 188 GLY A C 1
ATOM 1500 O O . GLY A 1 188 ? 23.664 21.433 -0.260 1.00 92.38 188 GLY A O 1
ATOM 1501 N N . ASN A 1 189 ? 23.583 23.593 -0.859 1.00 89.38 189 ASN A N 1
ATOM 1502 C CA . ASN A 1 189 ? 22.504 23.461 -1.853 1.00 89.38 189 ASN A CA 1
ATOM 1503 C C . ASN A 1 189 ? 22.960 23.103 -3.281 1.00 89.38 189 ASN A C 1
ATOM 1505 O O . ASN A 1 189 ? 22.115 22.904 -4.154 1.00 89.38 189 ASN A O 1
ATOM 1509 N N . ASN A 1 190 ? 24.268 23.066 -3.551 1.00 92.75 190 ASN A N 1
ATOM 1510 C CA . ASN A 1 190 ? 24.807 22.774 -4.880 1.00 92.75 190 ASN A CA 1
ATOM 1511 C C . ASN A 1 190 ? 25.716 21.544 -4.835 1.00 92.75 190 ASN A C 1
ATOM 1513 O O . ASN A 1 190 ? 26.890 21.653 -4.485 1.00 92.75 190 ASN A O 1
ATOM 1517 N N . LEU A 1 191 ? 25.151 20.390 -5.187 1.00 95.69 191 LEU A N 1
ATOM 1518 C CA . LEU A 1 191 ? 25.800 19.081 -5.071 1.00 95.69 191 LEU A CA 1
ATOM 1519 C C . LEU A 1 191 ? 26.105 18.441 -6.428 1.00 95.69 191 LEU A C 1
ATOM 1521 O O . LEU A 1 191 ? 26.260 17.230 -6.504 1.00 95.69 191 LEU A O 1
ATOM 1525 N N . THR A 1 192 ? 26.188 19.226 -7.507 1.00 96.44 192 THR A N 1
ATOM 1526 C CA . THR A 1 192 ? 26.522 18.686 -8.839 1.00 96.44 192 THR A CA 1
ATOM 1527 C C . THR A 1 192 ? 27.873 17.972 -8.846 1.00 96.44 192 THR A C 1
ATOM 1529 O O . THR A 1 192 ? 28.024 16.963 -9.515 1.00 96.44 192 THR A O 1
ATOM 1532 N N . TRP A 1 193 ? 28.829 18.451 -8.046 1.00 95.81 193 TRP A N 1
ATOM 1533 C CA . TRP A 1 193 ? 30.164 17.863 -7.905 1.00 95.81 193 TRP A CA 1
ATOM 1534 C C . TRP A 1 193 ? 30.182 16.501 -7.193 1.00 95.81 193 TRP A C 1
ATOM 1536 O O . TRP A 1 193 ? 31.195 15.828 -7.262 1.00 95.81 193 TRP A O 1
ATOM 1546 N N . LEU A 1 194 ? 29.089 16.100 -6.529 1.00 96.06 194 LEU A N 1
ATOM 1547 C CA . LEU A 1 194 ? 28.945 14.787 -5.879 1.00 96.06 194 LEU A CA 1
ATOM 1548 C C . LEU A 1 194 ? 28.176 13.776 -6.736 1.00 96.06 194 LEU A C 1
ATOM 1550 O O . LEU A 1 194 ? 27.934 12.663 -6.276 1.00 96.06 194 LEU A O 1
ATOM 1554 N N . ILE A 1 195 ? 27.715 14.158 -7.933 1.00 96.81 195 ILE A N 1
ATOM 1555 C CA . ILE A 1 195 ? 26.928 13.254 -8.780 1.00 96.81 195 ILE A CA 1
ATOM 1556 C C . ILE A 1 195 ? 27.752 12.015 -9.122 1.00 96.81 195 ILE A C 1
ATOM 1558 O O . ILE A 1 195 ? 27.291 10.909 -8.859 1.00 96.81 195 ILE A O 1
ATOM 1562 N N . GLU A 1 196 ? 28.961 12.202 -9.643 1.00 95.81 196 GLU A N 1
ATOM 1563 C CA . GLU A 1 196 ? 29.804 11.090 -10.098 1.00 95.81 196 GLU A CA 1
ATOM 1564 C C . GLU A 1 196 ? 30.231 10.174 -8.939 1.00 95.81 196 GLU A C 1
ATOM 1566 O O . GLU A 1 196 ? 30.216 8.954 -9.071 1.00 95.81 196 GLU A O 1
ATOM 1571 N N . ASP A 1 197 ? 30.459 10.757 -7.758 1.00 93.44 197 ASP A N 1
ATOM 1572 C CA . ASP A 1 197 ? 30.902 10.036 -6.559 1.00 93.44 197 ASP A CA 1
ATOM 1573 C C . ASP A 1 197 ? 29.798 9.230 -5.856 1.00 93.44 197 ASP A C 1
ATOM 1575 O O . ASP A 1 197 ? 30.099 8.428 -4.978 1.00 93.44 197 ASP A O 1
ATOM 1579 N N . ARG A 1 198 ? 28.511 9.510 -6.110 1.00 94.69 198 ARG A N 1
ATOM 1580 C CA . ARG A 1 198 ? 27.410 8.976 -5.275 1.00 94.69 198 ARG A CA 1
ATOM 1581 C C . ARG A 1 198 ? 26.259 8.358 -6.053 1.00 94.69 198 ARG A C 1
ATOM 1583 O O . ARG A 1 198 ? 25.479 7.615 -5.465 1.00 94.69 198 ARG A O 1
ATOM 1590 N N . MET A 1 199 ? 26.094 8.674 -7.336 1.00 95.75 199 MET A N 1
ATOM 1591 C CA . MET A 1 199 ? 24.940 8.207 -8.117 1.00 95.75 199 MET A CA 1
ATOM 1592 C C . MET A 1 199 ? 25.062 6.763 -8.612 1.00 95.75 199 MET A C 1
ATOM 1594 O O . MET A 1 199 ? 24.087 6.242 -9.150 1.00 95.75 199 MET A O 1
ATOM 1598 N N . TYR A 1 200 ? 26.196 6.095 -8.383 1.00 93.50 200 TYR A N 1
ATOM 1599 C CA . TYR A 1 200 ? 26.301 4.648 -8.585 1.00 93.50 200 TYR A CA 1
ATOM 1600 C C . TYR A 1 200 ? 25.508 3.859 -7.526 1.00 93.50 200 TYR A C 1
ATOM 1602 O O . TYR A 1 200 ? 25.108 2.726 -7.778 1.00 93.50 200 TYR A O 1
ATOM 1610 N N . GLU A 1 201 ? 25.233 4.449 -6.353 1.00 92.94 201 GLU A N 1
ATOM 1611 C CA . GLU A 1 201 ? 24.469 3.801 -5.282 1.00 92.94 201 GLU A CA 1
ATOM 1612 C C . GLU A 1 201 ? 22.963 3.809 -5.607 1.00 92.94 201 GLU A C 1
ATOM 1614 O O . GLU A 1 201 ? 22.354 4.889 -5.635 1.00 92.94 201 GLU A O 1
ATOM 1619 N N . PRO A 1 202 ? 22.306 2.642 -5.782 1.00 93.94 202 PRO A N 1
ATOM 1620 C CA . PRO A 1 202 ? 20.903 2.587 -6.199 1.00 93.94 202 PRO A CA 1
ATOM 1621 C C . PRO A 1 202 ? 19.962 3.377 -5.283 1.00 93.94 202 PRO A C 1
ATOM 1623 O O . PRO A 1 202 ? 19.115 4.134 -5.768 1.00 93.94 202 PRO A O 1
ATOM 1626 N N . PHE A 1 203 ? 20.135 3.268 -3.959 1.00 92.50 203 PHE A N 1
ATOM 1627 C CA . PHE A 1 203 ? 19.351 4.012 -2.967 1.00 92.50 203 PHE A CA 1
ATOM 1628 C C . PHE A 1 203 ? 19.400 5.525 -3.205 1.00 92.50 203 PHE A C 1
ATOM 1630 O O . PHE A 1 203 ? 18.352 6.176 -3.237 1.00 92.50 203 PHE A O 1
ATOM 1637 N N . ILE A 1 204 ? 20.596 6.075 -3.436 1.00 94.81 204 ILE A N 1
ATOM 1638 C CA . ILE A 1 204 ? 20.807 7.501 -3.707 1.00 94.81 204 ILE A CA 1
ATOM 1639 C C . ILE A 1 204 ? 20.239 7.881 -5.074 1.00 94.81 204 ILE A C 1
ATOM 1641 O O . ILE A 1 204 ? 19.539 8.892 -5.194 1.00 94.81 204 ILE A O 1
ATOM 1645 N N . PHE A 1 205 ? 20.473 7.057 -6.096 1.00 96.69 205 PHE A N 1
ATOM 1646 C CA . PHE A 1 205 ? 19.941 7.290 -7.435 1.00 96.69 205 PHE A CA 1
ATOM 1647 C C . PHE A 1 205 ? 18.406 7.387 -7.446 1.00 96.69 205 PHE A C 1
ATOM 1649 O O . PHE A 1 205 ? 17.820 8.204 -8.166 1.00 96.69 205 PHE A O 1
ATOM 1656 N N . GLY A 1 206 ? 17.731 6.624 -6.580 1.00 95.25 206 GLY A N 1
ATOM 1657 C CA . GLY A 1 206 ? 16.282 6.695 -6.380 1.00 95.25 206 GLY A CA 1
ATOM 1658 C C . GLY A 1 206 ? 15.764 8.079 -5.952 1.00 95.25 206 GLY A C 1
ATOM 1659 O O . GLY A 1 206 ? 14.731 8.543 -6.453 1.00 95.25 206 GLY A O 1
ATOM 1660 N N . TYR A 1 207 ? 16.512 8.813 -5.116 1.00 95.50 207 TYR A N 1
ATOM 1661 C CA . TYR A 1 207 ? 16.189 10.209 -4.788 1.00 95.50 207 TYR A CA 1
ATOM 1662 C C . TYR A 1 207 ? 16.240 11.108 -6.030 1.00 95.50 207 TYR A C 1
ATOM 1664 O O . TYR A 1 207 ? 15.336 11.918 -6.252 1.00 95.50 207 TYR A O 1
ATOM 1672 N N . GLY A 1 208 ? 17.269 10.946 -6.867 1.00 97.38 208 GLY A N 1
ATOM 1673 C CA . GLY A 1 208 ? 17.393 11.666 -8.137 1.00 97.38 208 GLY A CA 1
ATOM 1674 C C . GLY A 1 208 ? 16.245 11.345 -9.097 1.00 97.38 208 GLY A C 1
ATOM 1675 O O . GLY A 1 208 ? 15.601 12.250 -9.631 1.00 97.38 208 GLY A O 1
ATOM 1676 N N . THR A 1 209 ? 15.922 10.058 -9.238 1.00 97.50 209 THR A N 1
ATOM 1677 C CA . THR A 1 209 ? 14.802 9.555 -10.053 1.00 97.50 209 THR A CA 1
ATOM 1678 C C . THR A 1 209 ? 13.476 10.195 -9.636 1.00 97.50 209 THR A C 1
ATOM 1680 O O . THR A 1 209 ? 12.708 10.672 -10.473 1.00 97.50 209 THR A O 1
ATOM 1683 N N . THR A 1 210 ? 13.228 10.283 -8.330 1.00 96.00 210 THR A N 1
ATOM 1684 C CA . THR A 1 210 ? 12.019 10.899 -7.773 1.00 96.00 210 THR A CA 1
ATOM 1685 C C . THR A 1 210 ? 11.889 12.376 -8.170 1.00 96.00 210 THR A C 1
ATOM 1687 O O . THR A 1 210 ? 10.809 12.823 -8.569 1.00 96.00 210 THR A O 1
ATOM 1690 N N . GLU A 1 211 ? 12.982 13.143 -8.120 1.00 97.50 211 GLU A N 1
ATOM 1691 C CA . GLU A 1 211 ? 12.998 14.550 -8.548 1.00 97.50 211 GLU A CA 1
ATOM 1692 C C . GLU A 1 211 ? 12.798 14.709 -10.064 1.00 97.50 211 GLU A C 1
ATOM 1694 O O . GLU A 1 211 ? 12.142 15.654 -10.514 1.00 97.50 211 GLU A O 1
ATOM 1699 N N . ILE A 1 212 ? 13.317 13.772 -10.860 1.00 98.38 212 ILE A N 1
ATOM 1700 C CA . ILE A 1 212 ? 13.149 13.739 -12.320 1.00 98.38 212 ILE A CA 1
ATOM 1701 C C . ILE A 1 212 ? 11.679 13.504 -12.687 1.00 98.38 212 ILE A C 1
ATOM 1703 O O . ILE A 1 212 ? 11.110 14.260 -13.479 1.00 98.38 212 ILE A O 1
ATOM 1707 N N . ILE A 1 213 ? 11.026 12.525 -12.056 1.00 97.31 213 ILE A N 1
ATOM 1708 C CA . ILE A 1 213 ? 9.605 12.208 -12.272 1.00 97.31 213 ILE A CA 1
ATOM 1709 C C . ILE A 1 213 ? 8.712 13.415 -11.951 1.00 97.31 213 ILE A C 1
ATOM 1711 O O . ILE A 1 213 ? 7.824 13.769 -12.738 1.00 97.31 213 ILE A O 1
ATOM 1715 N N . LYS A 1 214 ? 8.985 14.099 -10.830 1.00 95.62 214 LYS A N 1
ATOM 1716 C CA . LYS A 1 214 ? 8.244 15.289 -10.375 1.00 95.62 214 LYS A CA 1
ATOM 1717 C C . LYS A 1 214 ? 8.445 16.506 -11.301 1.00 95.62 214 LYS A C 1
ATOM 1719 O O . LYS A 1 214 ? 7.613 17.421 -11.309 1.00 95.62 214 LYS A O 1
ATOM 1724 N N . ASN A 1 215 ? 9.505 16.539 -12.115 1.00 97.88 215 ASN A N 1
ATOM 1725 C CA . ASN A 1 215 ? 9.813 17.669 -12.990 1.00 97.88 215 ASN A CA 1
ATOM 1726 C C . ASN A 1 215 ? 8.917 17.700 -14.243 1.00 97.88 215 ASN A C 1
ATOM 1728 O O . ASN A 1 215 ? 8.976 16.834 -15.112 1.00 97.88 215 ASN A O 1
ATOM 1732 N N . LYS A 1 216 ? 8.099 18.750 -14.382 1.00 97.50 216 LYS A N 1
ATOM 1733 C CA . LYS A 1 216 ? 7.156 18.916 -15.508 1.00 97.50 216 LYS A CA 1
ATOM 1734 C C . LYS A 1 216 ? 7.808 19.289 -16.847 1.00 97.50 216 LYS A C 1
ATOM 1736 O O . LYS A 1 216 ? 7.113 19.314 -17.854 1.00 97.50 216 LYS A O 1
ATOM 1741 N N . LYS A 1 217 ? 9.093 19.661 -16.855 1.00 98.06 217 LYS A N 1
ATOM 1742 C CA . LYS A 1 217 ? 9.820 20.092 -18.064 1.00 98.06 217 LYS A CA 1
ATOM 1743 C C . LYS A 1 217 ? 10.595 18.964 -18.744 1.00 98.06 217 LYS A C 1
ATOM 1745 O O . LYS A 1 217 ? 11.066 19.173 -19.853 1.00 98.06 217 LYS A O 1
ATOM 1750 N N . ILE A 1 218 ? 10.753 17.830 -18.067 1.00 98.44 218 ILE A N 1
ATOM 1751 C CA . ILE A 1 218 ? 11.377 16.622 -18.609 1.00 98.44 218 ILE A CA 1
ATOM 1752 C C . ILE A 1 218 ? 10.274 15.798 -19.277 1.00 98.44 218 ILE A C 1
ATOM 1754 O O . ILE A 1 218 ? 9.197 15.630 -18.692 1.00 98.44 218 ILE A O 1
ATOM 1758 N N . THR A 1 219 ? 10.514 15.333 -20.500 1.00 98.00 219 THR A N 1
ATOM 1759 C CA . THR A 1 219 ? 9.544 14.539 -21.269 1.00 98.00 219 THR A CA 1
ATOM 1760 C C . THR A 1 219 ? 9.265 13.176 -20.631 1.00 98.00 219 THR A C 1
ATOM 1762 O O . THR A 1 219 ? 10.096 12.635 -19.900 1.00 98.00 219 THR A O 1
ATOM 1765 N N . SER A 1 220 ? 8.089 12.597 -20.913 1.00 97.81 220 SER A N 1
ATOM 1766 C CA . SER A 1 220 ? 7.760 11.237 -20.452 1.00 97.81 220 SER A CA 1
ATOM 1767 C C . SER A 1 220 ? 8.729 10.192 -21.015 1.00 97.81 220 SER A C 1
ATOM 1769 O O . SER A 1 220 ? 9.078 9.257 -20.309 1.00 97.81 220 SER A O 1
ATOM 1771 N N . GLU A 1 221 ? 9.240 10.375 -22.239 1.00 97.75 221 GLU A N 1
ATOM 1772 C CA . GLU A 1 221 ? 10.245 9.474 -22.821 1.00 97.75 221 GLU A CA 1
ATOM 1773 C C . GLU A 1 221 ? 11.515 9.407 -21.958 1.00 97.75 221 GLU A C 1
ATOM 1775 O O . GLU A 1 221 ? 11.921 8.322 -21.544 1.00 97.75 221 GLU A O 1
ATOM 1780 N N . THR A 1 222 ? 12.102 10.557 -21.615 1.00 98.38 222 THR A N 1
ATOM 1781 C CA . THR A 1 222 ? 13.270 10.622 -20.726 1.00 98.38 222 THR A CA 1
ATOM 1782 C C . THR A 1 222 ? 12.976 10.022 -19.351 1.00 98.38 222 THR A C 1
ATOM 1784 O O . THR A 1 222 ? 13.787 9.262 -18.824 1.00 98.38 222 THR A O 1
ATOM 1787 N N . LYS A 1 223 ? 11.806 10.318 -18.767 1.00 98.44 223 LYS A N 1
ATOM 1788 C CA . LYS A 1 223 ? 11.406 9.747 -17.470 1.00 98.44 223 LYS A CA 1
ATOM 1789 C C . LYS A 1 223 ? 11.328 8.227 -17.519 1.00 98.44 223 LYS A C 1
ATOM 1791 O O . LYS A 1 223 ? 11.850 7.583 -16.618 1.00 98.44 223 LYS A O 1
ATOM 1796 N N . ASN A 1 224 ? 10.736 7.667 -18.571 1.00 97.25 224 ASN A N 1
ATOM 1797 C CA . ASN A 1 224 ? 10.598 6.224 -18.743 1.00 97.25 224 ASN A CA 1
ATOM 1798 C C . ASN A 1 224 ? 11.959 5.533 -18.862 1.00 97.25 224 ASN A C 1
ATOM 1800 O O . ASN A 1 224 ? 12.173 4.515 -18.211 1.00 97.25 224 ASN A O 1
ATOM 1804 N N . LYS A 1 225 ? 12.899 6.104 -19.630 1.00 97.44 225 LYS A N 1
ATOM 1805 C CA . LYS A 1 225 ? 14.263 5.556 -19.751 1.00 97.44 225 LYS A CA 1
ATOM 1806 C C . LYS A 1 225 ? 15.002 5.570 -18.415 1.00 97.44 225 LYS A C 1
ATOM 1808 O O . LYS A 1 225 ? 15.635 4.587 -18.050 1.00 97.44 225 LYS A O 1
ATOM 1813 N N . ILE A 1 226 ? 14.875 6.661 -17.663 1.00 98.12 226 ILE A N 1
ATOM 1814 C CA . ILE A 1 226 ? 15.506 6.786 -16.347 1.00 98.12 226 ILE A CA 1
ATOM 1815 C C . ILE A 1 226 ? 14.862 5.828 -15.345 1.00 98.12 226 ILE A C 1
ATOM 1817 O O . ILE A 1 226 ? 15.584 5.172 -14.614 1.00 98.12 226 ILE A O 1
ATOM 1821 N N . ILE A 1 227 ? 13.535 5.672 -15.353 1.00 96.69 227 ILE A N 1
ATOM 1822 C CA . ILE A 1 227 ? 12.842 4.667 -14.535 1.00 96.69 227 ILE A CA 1
ATOM 1823 C C . ILE A 1 227 ? 13.335 3.257 -14.860 1.00 96.69 227 ILE A C 1
ATOM 1825 O O . ILE A 1 227 ? 13.627 2.501 -13.938 1.00 96.69 227 ILE A O 1
ATOM 1829 N N . ALA A 1 228 ? 13.442 2.907 -16.144 1.00 94.81 228 ALA A N 1
ATOM 1830 C CA . ALA A 1 228 ? 13.940 1.602 -16.562 1.00 94.81 228 ALA A CA 1
ATOM 1831 C C . ALA A 1 228 ? 15.365 1.358 -16.039 1.00 94.81 228 ALA A C 1
ATOM 1833 O O . ALA A 1 228 ? 15.621 0.299 -15.472 1.00 94.81 228 ALA A O 1
ATOM 1834 N N . TYR A 1 229 ? 16.243 2.362 -16.135 1.00 96.31 229 TYR A N 1
ATOM 1835 C CA . TYR A 1 229 ? 17.586 2.314 -15.553 1.00 96.31 229 TYR A CA 1
ATOM 1836 C C . TYR A 1 229 ? 17.558 2.153 -14.024 1.00 96.31 229 TYR A C 1
ATOM 1838 O O . TYR A 1 229 ? 18.242 1.295 -13.477 1.00 96.31 229 TYR A O 1
ATOM 1846 N N . THR A 1 230 ? 16.724 2.917 -13.310 1.00 95.38 230 THR A N 1
ATOM 1847 C CA . THR A 1 230 ? 16.585 2.802 -11.847 1.00 95.38 230 THR A CA 1
ATOM 1848 C C . THR A 1 230 ? 16.158 1.396 -11.429 1.00 95.38 230 THR A C 1
ATOM 1850 O O . THR A 1 230 ? 16.666 0.851 -10.449 1.00 95.38 230 THR A O 1
ATOM 1853 N N . LEU A 1 231 ? 15.228 0.791 -12.172 1.00 91.69 231 LEU A N 1
ATOM 1854 C CA . LEU A 1 231 ? 14.788 -0.578 -11.919 1.00 91.69 231 LEU A CA 1
ATOM 1855 C C . LEU A 1 231 ? 15.881 -1.598 -12.264 1.00 91.69 231 LEU A C 1
ATOM 1857 O O . LEU A 1 231 ? 16.042 -2.557 -11.516 1.00 91.69 231 LEU A O 1
ATOM 1861 N N . SER A 1 232 ? 16.669 -1.381 -13.324 1.00 91.25 232 SER A N 1
ATOM 1862 C CA . SER A 1 232 ? 17.739 -2.308 -13.716 1.00 91.25 232 SER A CA 1
ATOM 1863 C C . SER A 1 232 ? 18.927 -2.319 -12.755 1.00 91.25 232 SER A C 1
ATOM 1865 O O . SER A 1 232 ? 19.576 -3.348 -12.626 1.00 91.25 232 SER A O 1
ATOM 1867 N N . ILE A 1 233 ? 19.209 -1.208 -12.065 1.00 91.75 233 ILE A N 1
ATOM 1868 C CA . ILE A 1 233 ? 20.275 -1.144 -11.045 1.00 91.75 233 ILE A CA 1
ATOM 1869 C C . ILE A 1 233 ? 19.801 -1.567 -9.644 1.00 91.75 233 ILE A C 1
ATOM 1871 O O . ILE A 1 233 ? 20.563 -1.506 -8.679 1.00 91.75 233 ILE A O 1
ATOM 1875 N N . THR A 1 234 ? 18.532 -1.963 -9.495 1.00 86.75 234 THR A N 1
ATOM 1876 C CA . THR A 1 234 ? 17.998 -2.418 -8.207 1.00 86.75 234 THR A CA 1
ATOM 1877 C C . THR A 1 234 ? 18.611 -3.767 -7.843 1.00 86.75 234 THR A C 1
ATOM 1879 O O . THR A 1 234 ? 18.462 -4.745 -8.568 1.00 86.75 234 THR A O 1
ATOM 1882 N N . THR A 1 235 ? 19.250 -3.835 -6.678 1.00 82.06 235 THR A N 1
ATOM 1883 C CA . THR A 1 235 ? 19.916 -5.029 -6.145 1.00 82.06 235 THR A CA 1
ATOM 1884 C C . THR A 1 235 ? 19.332 -5.374 -4.770 1.00 82.06 235 THR A C 1
ATOM 1886 O O . THR A 1 235 ? 19.867 -4.969 -3.734 1.00 82.06 235 THR A O 1
ATOM 1889 N N . PRO A 1 236 ? 18.180 -6.076 -4.716 1.00 75.88 236 PRO A N 1
ATOM 1890 C CA . PRO A 1 236 ? 17.545 -6.436 -3.454 1.00 75.88 236 PRO A CA 1
ATOM 1891 C C . PRO A 1 236 ? 18.511 -7.193 -2.535 1.00 75.88 236 PRO A C 1
ATOM 1893 O O . PRO A 1 236 ? 19.206 -8.105 -2.968 1.00 75.88 236 PRO A O 1
ATOM 1896 N N . GLY A 1 237 ? 18.549 -6.811 -1.258 1.00 68.94 237 GLY A N 1
ATOM 1897 C CA . GLY A 1 237 ? 19.401 -7.452 -0.254 1.00 68.94 237 GLY A CA 1
ATOM 1898 C C . GLY A 1 237 ? 20.807 -6.868 -0.096 1.00 68.94 237 GLY A C 1
ATOM 1899 O O . GLY A 1 237 ? 21.421 -7.099 0.941 1.00 68.94 237 GLY A O 1
ATOM 1900 N N . ARG A 1 238 ? 21.299 -6.058 -1.042 1.00 74.81 238 ARG A N 1
ATOM 1901 C CA . ARG A 1 238 ? 22.527 -5.270 -0.847 1.00 74.81 238 ARG A CA 1
ATOM 1902 C C . ARG A 1 238 ? 22.231 -4.038 0.017 1.00 74.81 238 ARG A C 1
ATOM 1904 O O . ARG A 1 238 ? 21.177 -3.412 -0.140 1.00 74.81 238 ARG A O 1
ATOM 1911 N N . GLU A 1 239 ? 23.153 -3.655 0.905 1.00 73.00 23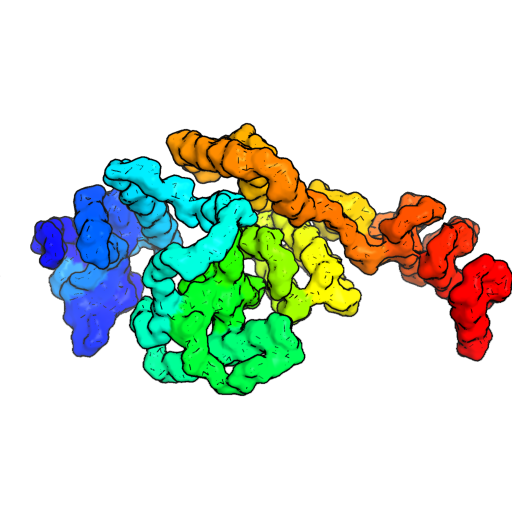9 GLU A N 1
ATOM 1912 C CA . GLU A 1 239 ? 23.064 -2.368 1.610 1.00 73.00 239 GLU A CA 1
ATOM 1913 C C . GLU A 1 239 ? 22.982 -1.234 0.572 1.00 73.00 239 GLU A C 1
ATOM 1915 O O . GLU A 1 239 ? 23.760 -1.199 -0.378 1.00 73.00 239 GLU A O 1
ATOM 1920 N N . TYR A 1 240 ? 21.980 -0.356 0.689 1.00 80.31 240 TYR A N 1
ATOM 1921 C CA . TYR A 1 240 ? 21.670 0.684 -0.310 1.00 80.31 240 TYR A CA 1
ATOM 1922 C C . TYR A 1 240 ? 21.356 0.176 -1.735 1.00 80.31 240 TYR A C 1
ATOM 1924 O O . TYR A 1 240 ? 21.263 0.973 -2.668 1.00 80.31 240 TYR A O 1
ATOM 1932 N N . GLY A 1 241 ? 21.120 -1.125 -1.924 1.00 82.25 241 GLY A N 1
ATOM 1933 C CA . GLY A 1 241 ? 20.805 -1.713 -3.230 1.00 82.25 241 GLY A CA 1
ATOM 1934 C C . GLY A 1 241 ? 19.379 -1.457 -3.721 1.00 82.25 241 GLY A C 1
ATOM 1935 O O . GLY A 1 241 ? 19.069 -1.663 -4.892 1.00 82.25 241 GLY A O 1
ATOM 1936 N N . ILE A 1 242 ? 18.491 -0.979 -2.847 1.00 85.19 242 ILE A N 1
ATOM 1937 C CA . ILE A 1 242 ? 17.094 -0.684 -3.178 1.00 85.19 242 ILE A CA 1
ATOM 1938 C C . ILE A 1 242 ? 16.944 0.820 -3.403 1.00 85.19 242 ILE A C 1
ATOM 1940 O O . ILE A 1 242 ? 17.159 1.571 -2.453 1.00 85.19 242 ILE A O 1
ATOM 1944 N N . PRO A 1 243 ? 16.540 1.285 -4.598 1.00 88.06 243 PRO A N 1
ATOM 1945 C CA . PRO A 1 243 ? 16.330 2.704 -4.838 1.00 88.06 243 PRO A CA 1
ATOM 1946 C C . PRO A 1 243 ? 15.336 3.341 -3.869 1.00 88.06 243 PRO A C 1
ATOM 1948 O O . PRO A 1 243 ? 14.282 2.779 -3.567 1.00 88.06 243 PRO A O 1
ATOM 1951 N N . HIS A 1 244 ? 15.632 4.554 -3.405 1.00 91.25 244 HIS A N 1
ATOM 1952 C CA . HIS A 1 244 ? 14.632 5.349 -2.703 1.00 91.25 244 HIS A CA 1
ATOM 1953 C C . HIS A 1 244 ? 13.485 5.747 -3.651 1.00 91.25 244 HIS A C 1
ATOM 1955 O O . HIS A 1 244 ? 13.673 5.914 -4.857 1.00 91.25 244 HIS A O 1
ATOM 1961 N N . GLY A 1 245 ? 12.279 5.929 -3.110 1.00 89.94 245 GLY A N 1
ATOM 1962 C CA . GLY A 1 245 ? 11.152 6.465 -3.873 1.00 89.94 245 GLY A CA 1
ATOM 1963 C C . GLY A 1 245 ? 10.569 5.523 -4.932 1.00 89.94 245 GLY A C 1
ATOM 1964 O O . GLY A 1 245 ? 9.843 5.988 -5.809 1.00 89.94 245 GLY A O 1
ATOM 1965 N N . LEU A 1 246 ? 10.798 4.203 -4.857 1.00 92.81 246 LEU A N 1
ATOM 1966 C CA . LEU A 1 246 ? 10.165 3.238 -5.776 1.00 92.81 246 LEU A CA 1
ATOM 1967 C C . LEU A 1 246 ? 8.626 3.360 -5.811 1.00 92.81 246 LEU A C 1
ATOM 1969 O O . LEU A 1 246 ? 8.005 3.142 -6.850 1.00 92.81 246 LEU A O 1
ATOM 1973 N N . ILE A 1 247 ? 7.989 3.783 -4.714 1.00 92.69 247 ILE A N 1
ATOM 1974 C CA . ILE A 1 247 ? 6.543 4.051 -4.695 1.00 92.69 247 ILE A CA 1
ATOM 1975 C C . ILE A 1 247 ? 6.142 5.232 -5.602 1.00 92.69 247 ILE A C 1
ATOM 1977 O O . ILE A 1 247 ? 5.064 5.221 -6.197 1.00 92.69 247 ILE A O 1
ATOM 1981 N N . HIS A 1 248 ? 7.015 6.231 -5.776 1.00 94.38 248 HIS A N 1
ATOM 1982 C CA . HIS A 1 248 ? 6.807 7.315 -6.738 1.00 94.38 248 HIS A CA 1
ATOM 1983 C C . HIS A 1 248 ? 6.930 6.826 -8.181 1.00 94.38 248 HIS A C 1
ATOM 1985 O O . HIS A 1 248 ? 6.197 7.316 -9.042 1.00 94.38 248 HIS A O 1
ATOM 1991 N N . ILE A 1 249 ? 7.808 5.851 -8.439 1.00 95.69 249 ILE A N 1
ATOM 1992 C CA . ILE A 1 249 ? 7.904 5.185 -9.742 1.00 95.69 249 ILE A CA 1
ATOM 1993 C C . ILE A 1 249 ? 6.595 4.452 -10.047 1.00 95.69 249 ILE A C 1
ATOM 1995 O O . ILE A 1 249 ? 6.007 4.689 -11.100 1.00 95.69 249 ILE A O 1
ATOM 1999 N N . LEU A 1 250 ? 6.079 3.651 -9.105 1.00 95.50 250 LEU A N 1
ATOM 2000 C CA . LEU A 1 250 ? 4.780 2.980 -9.256 1.00 95.50 250 LEU A CA 1
ATOM 2001 C C . LEU A 1 250 ? 3.649 3.960 -9.542 1.00 95.50 250 LEU A C 1
ATOM 2003 O O . LEU A 1 250 ? 2.846 3.743 -10.445 1.00 95.50 250 LEU A O 1
ATOM 2007 N N . HIS A 1 251 ? 3.589 5.053 -8.784 1.00 96.19 251 HIS A N 1
ATOM 2008 C CA . HIS A 1 251 ? 2.574 6.082 -8.977 1.00 96.19 251 HIS A CA 1
ATOM 2009 C C . HIS A 1 251 ? 2.632 6.704 -10.368 1.00 96.19 251 HIS A C 1
ATOM 2011 O O . HIS A 1 251 ? 1.595 6.858 -11.011 1.00 96.19 251 HIS A O 1
ATOM 2017 N N . TYR A 1 252 ? 3.834 7.049 -10.827 1.00 97.56 252 TYR A N 1
ATOM 2018 C CA . TYR A 1 252 ? 4.035 7.625 -12.147 1.00 97.56 252 TYR A CA 1
ATOM 2019 C C . TYR A 1 252 ? 3.619 6.651 -13.251 1.00 97.56 252 TYR A C 1
ATOM 2021 O O . TYR A 1 252 ? 2.800 7.011 -14.093 1.00 97.56 252 TYR A O 1
ATOM 2029 N N . LEU A 1 253 ? 4.102 5.407 -13.199 1.00 97.25 253 LEU A N 1
ATOM 2030 C CA . LEU A 1 253 ? 3.743 4.376 -14.174 1.00 97.25 253 LEU A CA 1
ATOM 2031 C C . LEU A 1 253 ? 2.230 4.102 -14.179 1.00 97.25 253 LEU A C 1
ATOM 2033 O O . LEU A 1 253 ? 1.649 3.901 -15.241 1.00 97.25 253 LEU A O 1
ATOM 2037 N N . ALA A 1 254 ? 1.575 4.135 -13.013 1.00 96.50 254 ALA A N 1
ATOM 2038 C CA . ALA A 1 254 ? 0.129 3.957 -12.907 1.00 96.50 254 ALA A CA 1
ATOM 2039 C C . ALA A 1 254 ? -0.656 5.107 -13.562 1.00 96.50 254 ALA A C 1
ATOM 2041 O O . ALA A 1 254 ? -1.652 4.851 -14.235 1.00 96.50 254 ALA A O 1
ATOM 2042 N N . ILE A 1 255 ? -0.224 6.363 -13.382 1.00 96.75 255 ILE A N 1
ATOM 2043 C CA . ILE A 1 255 ? -0.867 7.535 -14.007 1.00 96.75 255 ILE A CA 1
ATOM 2044 C C . ILE A 1 255 ? -0.672 7.544 -15.523 1.00 96.75 255 ILE A C 1
ATOM 2046 O O . ILE A 1 255 ? -1.596 7.911 -16.244 1.00 96.75 255 ILE A O 1
ATOM 2050 N N . GLU A 1 256 ? 0.511 7.164 -16.002 1.00 96.88 256 GLU A N 1
ATOM 2051 C CA . GLU A 1 256 ? 0.821 7.141 -17.436 1.00 96.88 256 GLU A CA 1
ATOM 2052 C C . GLU A 1 256 ? 0.281 5.879 -18.138 1.00 96.88 256 GLU A C 1
ATOM 2054 O O . GLU A 1 256 ? 0.539 5.692 -19.322 1.00 96.88 256 GLU A O 1
ATOM 2059 N N . GLU A 1 257 ? -0.462 5.018 -17.428 1.00 96.19 257 GLU A N 1
ATOM 2060 C CA . GLU A 1 257 ? -0.998 3.743 -17.938 1.00 96.19 257 GLU A CA 1
ATOM 2061 C C . GLU A 1 257 ? 0.096 2.788 -18.464 1.00 96.19 257 GLU A C 1
ATOM 2063 O O . GLU A 1 257 ? -0.136 1.968 -19.350 1.00 96.19 257 GLU A O 1
ATOM 2068 N N . LEU A 1 258 ? 1.302 2.885 -17.895 1.00 95.81 258 LEU A N 1
ATOM 2069 C CA . LEU A 1 258 ? 2.472 2.065 -18.231 1.00 95.81 258 LEU A CA 1
ATOM 2070 C C . LEU A 1 258 ? 2.751 0.966 -17.201 1.00 95.81 258 LEU A C 1
ATOM 2072 O O . LEU A 1 258 ? 3.600 0.112 -17.438 1.00 95.81 258 LEU A O 1
ATOM 2076 N N . LEU A 1 259 ? 2.086 1.000 -16.044 1.00 96.19 259 LEU A N 1
ATOM 2077 C CA . LEU A 1 259 ? 2.289 0.008 -14.994 1.00 96.19 259 LEU A CA 1
ATOM 2078 C C . LEU A 1 259 ? 1.605 -1.314 -15.353 1.00 96.19 259 LEU A C 1
ATOM 2080 O O . LEU A 1 259 ? 0.379 -1.363 -15.469 1.00 96.19 259 LEU A O 1
ATOM 2084 N N . ASP A 1 260 ? 2.394 -2.380 -15.458 1.00 94.69 260 ASP A N 1
ATOM 2085 C CA . ASP A 1 260 ? 1.929 -3.765 -15.535 1.00 94.69 260 ASP A CA 1
ATOM 2086 C C . ASP A 1 260 ? 1.988 -4.461 -14.161 1.00 94.69 260 ASP A C 1
ATOM 2088 O O . ASP A 1 260 ? 2.671 -4.019 -13.229 1.00 94.69 260 ASP A O 1
ATOM 2092 N N . THR A 1 261 ? 1.267 -5.576 -14.024 1.00 93.38 261 THR A N 1
ATOM 2093 C CA . THR A 1 261 ? 1.230 -6.350 -12.770 1.00 93.38 261 THR A CA 1
ATOM 2094 C C . THR A 1 261 ? 2.567 -6.973 -12.380 1.00 93.38 261 THR A C 1
ATOM 2096 O O . THR A 1 261 ? 2.843 -7.099 -11.187 1.00 93.38 261 THR A O 1
ATOM 2099 N N . GLY A 1 262 ? 3.418 -7.332 -13.342 1.00 89.81 262 GLY A N 1
ATOM 2100 C CA . GLY A 1 262 ? 4.755 -7.862 -13.083 1.00 89.81 262 GLY A CA 1
ATOM 2101 C C . GLY A 1 262 ? 5.647 -6.813 -12.422 1.00 89.81 262 GLY A C 1
ATOM 2102 O O . GLY A 1 262 ? 6.165 -7.050 -11.329 1.00 89.81 262 GLY A O 1
ATOM 2103 N N . THR A 1 263 ? 5.743 -5.629 -13.032 1.00 91.25 263 THR A N 1
ATOM 2104 C CA . THR A 1 263 ? 6.468 -4.468 -12.485 1.00 91.25 263 THR A CA 1
ATOM 2105 C C . THR A 1 263 ? 5.938 -4.065 -11.111 1.00 91.25 263 THR A C 1
ATOM 2107 O O . THR A 1 263 ? 6.718 -3.848 -10.181 1.00 91.25 263 THR A O 1
ATOM 2110 N N . PHE A 1 264 ? 4.610 -4.011 -10.954 1.00 94.94 264 PHE A N 1
ATOM 2111 C CA . PHE A 1 264 ? 3.979 -3.708 -9.670 1.00 94.94 264 PHE A CA 1
ATOM 2112 C C . PHE A 1 264 ? 4.380 -4.711 -8.584 1.00 94.94 264 PHE A C 1
ATOM 2114 O O . PHE A 1 264 ? 4.863 -4.309 -7.525 1.00 94.94 264 PHE A O 1
ATOM 2121 N N . ASN A 1 265 ? 4.238 -6.009 -8.863 1.00 90.50 265 ASN A N 1
ATOM 2122 C CA . ASN A 1 265 ? 4.587 -7.077 -7.929 1.00 90.50 265 ASN A CA 1
ATOM 2123 C C . ASN A 1 265 ? 6.067 -7.027 -7.542 1.00 90.50 265 ASN A C 1
ATOM 2125 O O . ASN A 1 265 ? 6.381 -7.106 -6.355 1.00 90.50 265 ASN A O 1
ATOM 2129 N N . LEU A 1 266 ? 6.959 -6.858 -8.523 1.00 86.88 266 LEU A N 1
ATOM 2130 C CA . LEU A 1 266 ? 8.400 -6.764 -8.297 1.00 86.88 266 LEU A CA 1
ATOM 2131 C C . LEU A 1 266 ? 8.732 -5.619 -7.339 1.00 86.88 266 LEU A C 1
ATOM 2133 O O . LEU A 1 266 ? 9.383 -5.835 -6.321 1.00 86.88 266 LEU A O 1
ATOM 2137 N N . ILE A 1 267 ? 8.242 -4.411 -7.626 1.00 90.31 267 ILE A N 1
ATOM 2138 C CA . ILE A 1 267 ? 8.519 -3.252 -6.777 1.00 90.31 267 ILE A CA 1
ATOM 2139 C C . ILE A 1 267 ? 7.914 -3.441 -5.386 1.00 90.31 267 ILE A C 1
ATOM 2141 O O . ILE A 1 267 ? 8.577 -3.150 -4.394 1.00 90.31 267 ILE A O 1
ATOM 2145 N N . MET A 1 268 ? 6.683 -3.943 -5.277 1.00 89.56 268 MET A N 1
ATOM 2146 C CA . MET A 1 268 ? 6.056 -4.157 -3.973 1.00 89.56 268 MET A CA 1
ATOM 2147 C C . MET A 1 268 ? 6.806 -5.194 -3.125 1.00 89.56 268 MET A C 1
ATOM 2149 O O . MET A 1 268 ? 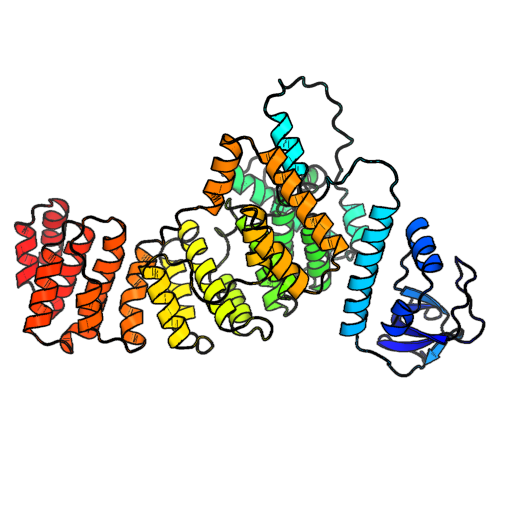6.929 -4.999 -1.915 1.00 89.56 268 MET A O 1
ATOM 2153 N N . ILE A 1 269 ? 7.340 -6.256 -3.739 1.00 85.06 269 ILE A N 1
ATOM 2154 C CA . ILE A 1 269 ? 8.201 -7.247 -3.073 1.00 85.06 269 ILE A CA 1
ATOM 2155 C C . ILE A 1 269 ? 9.491 -6.578 -2.586 1.00 85.06 269 ILE A C 1
ATOM 2157 O O . ILE A 1 269 ? 9.868 -6.730 -1.425 1.00 85.06 269 ILE A O 1
ATOM 2161 N N . THR A 1 270 ? 10.128 -5.765 -3.427 1.00 84.25 270 THR A N 1
ATOM 2162 C CA . THR A 1 270 ? 11.331 -5.008 -3.055 1.00 84.25 270 THR A CA 1
ATOM 2163 C C . THR A 1 270 ? 11.059 -4.019 -1.915 1.00 84.25 270 THR A C 1
ATOM 2165 O O . THR A 1 270 ? 11.856 -3.879 -0.992 1.00 84.25 270 THR A O 1
ATOM 2168 N N . LEU A 1 271 ? 9.906 -3.351 -1.919 1.00 83.44 271 LEU A N 1
ATOM 2169 C CA . LEU A 1 271 ? 9.495 -2.442 -0.846 1.00 83.44 271 LEU A CA 1
ATOM 2170 C C . LEU A 1 271 ? 9.186 -3.179 0.467 1.00 83.44 271 LEU A C 1
ATOM 2172 O O . LEU A 1 271 ? 9.307 -2.599 1.545 1.00 83.44 271 LEU A O 1
ATOM 2176 N N . GLN A 1 272 ? 8.783 -4.450 0.403 1.00 78.94 272 GLN A N 1
ATOM 2177 C CA . GLN A 1 272 ? 8.538 -5.263 1.593 1.00 78.94 272 GLN A CA 1
ATOM 2178 C C . GLN A 1 272 ? 9.828 -5.556 2.357 1.00 78.94 272 GLN A C 1
ATOM 2180 O O . GLN A 1 272 ? 9.795 -5.582 3.588 1.00 78.94 272 GLN A O 1
ATOM 2185 N N . THR A 1 273 ? 10.934 -5.776 1.643 1.00 71.62 273 THR A N 1
ATOM 2186 C CA . THR A 1 273 ? 12.219 -6.158 2.241 1.00 71.62 273 THR A CA 1
ATOM 2187 C C . THR A 1 273 ? 12.968 -4.970 2.850 1.00 71.62 273 THR A C 1
ATOM 2189 O O . THR A 1 273 ? 13.868 -5.180 3.660 1.00 71.62 273 THR A O 1
ATOM 2192 N N . ASN A 1 274 ? 12.570 -3.727 2.541 1.00 71.31 274 ASN A N 1
ATOM 2193 C CA . ASN A 1 274 ? 13.169 -2.520 3.111 1.00 71.31 274 ASN A CA 1
ATOM 2194 C C . ASN A 1 274 ? 12.126 -1.588 3.762 1.00 71.31 274 ASN A C 1
ATOM 2196 O O . ASN A 1 274 ? 11.531 -0.733 3.098 1.00 71.31 274 ASN A O 1
ATOM 2200 N N . PRO A 1 275 ? 11.904 -1.710 5.084 1.00 61.88 275 PRO A N 1
ATOM 2201 C CA . PRO A 1 275 ? 10.936 -0.885 5.799 1.00 61.88 275 PRO A CA 1
ATOM 2202 C C . PRO A 1 275 ? 11.422 0.548 6.058 1.00 61.88 275 PRO A C 1
ATOM 2204 O O . PRO A 1 275 ? 10.632 1.363 6.536 1.00 61.88 275 PRO A O 1
ATOM 2207 N N . ARG A 1 276 ? 12.700 0.873 5.802 1.00 59.97 276 ARG A N 1
ATOM 2208 C CA . ARG A 1 276 ? 13.220 2.226 6.027 1.00 59.97 276 ARG A CA 1
ATOM 2209 C C . ARG A 1 276 ? 12.770 3.128 4.871 1.00 59.97 276 ARG A C 1
ATOM 2211 O O . ARG A 1 276 ? 13.038 2.833 3.715 1.00 59.97 276 ARG A O 1
ATOM 2218 N N . THR A 1 277 ? 12.068 4.207 5.222 1.00 56.91 277 THR A N 1
ATOM 2219 C CA . THR A 1 277 ? 11.816 5.412 4.402 1.00 56.91 277 THR A CA 1
ATOM 2220 C C . THR A 1 277 ? 10.986 5.267 3.122 1.00 56.91 277 THR A C 1
ATOM 2222 O O . THR A 1 277 ? 10.862 6.221 2.360 1.00 56.91 277 THR A O 1
ATOM 2225 N N . THR A 1 278 ? 10.342 4.127 2.878 1.00 63.66 278 THR A N 1
ATOM 2226 C CA . THR A 1 278 ? 9.691 3.867 1.582 1.00 63.66 278 THR A CA 1
ATOM 2227 C C . THR A 1 278 ? 8.352 4.575 1.358 1.00 63.66 278 THR A C 1
ATOM 2229 O O . THR A 1 278 ? 7.902 4.653 0.215 1.00 63.66 278 THR A O 1
ATOM 2232 N N . PHE A 1 279 ? 7.709 5.103 2.407 1.00 74.00 279 PHE A N 1
ATOM 2233 C CA . PHE A 1 279 ? 6.337 5.624 2.312 1.00 74.00 279 PHE A CA 1
ATOM 2234 C C . PHE A 1 279 ? 6.082 6.971 3.002 1.00 74.00 279 PHE A C 1
ATOM 2236 O O . PHE A 1 279 ? 4.972 7.495 2.877 1.00 74.00 279 PHE A O 1
ATOM 2243 N N . ASP A 1 280 ? 7.048 7.519 3.742 1.00 71.94 280 ASP A N 1
ATOM 2244 C CA . ASP A 1 280 ? 6.813 8.643 4.665 1.00 71.94 280 ASP A CA 1
ATOM 2245 C C . ASP A 1 280 ? 6.496 9.967 3.943 1.00 71.94 280 ASP A C 1
ATOM 2247 O O . ASP A 1 280 ? 5.763 10.808 4.471 1.00 71.94 280 ASP A O 1
ATOM 2251 N N . ASP A 1 281 ? 6.978 10.142 2.711 1.00 78.38 281 ASP A N 1
ATOM 2252 C CA . ASP A 1 281 ? 6.755 11.332 1.884 1.00 78.38 281 ASP A CA 1
ATOM 2253 C C . ASP A 1 281 ? 5.718 11.123 0.763 1.00 78.38 281 ASP A C 1
ATOM 2255 O O . ASP A 1 281 ? 5.393 12.061 0.020 1.00 78.38 281 ASP A O 1
ATOM 2259 N N . PHE A 1 282 ? 5.143 9.919 0.649 1.00 87.12 282 PHE A N 1
ATOM 2260 C CA . PHE A 1 282 ? 4.236 9.597 -0.446 1.00 87.12 282 PHE A CA 1
ATOM 2261 C C . PHE A 1 282 ? 2.840 10.216 -0.210 1.00 87.12 282 PHE A C 1
ATOM 2263 O O . PHE A 1 282 ? 2.149 9.883 0.761 1.00 87.12 282 PHE A O 1
ATOM 2270 N N . PRO A 1 283 ? 2.380 11.148 -1.072 1.00 89.62 283 PRO A N 1
ATOM 2271 C CA . PRO A 1 283 ? 1.202 11.957 -0.787 1.00 89.62 283 PRO A CA 1
ATOM 2272 C C . PRO A 1 283 ? -0.094 11.144 -0.875 1.00 89.62 283 PRO A C 1
ATOM 2274 O O . PRO A 1 283 ? -0.250 10.279 -1.732 1.00 89.62 283 PRO A O 1
ATOM 2277 N N . LEU A 1 284 ? -1.104 11.521 -0.078 1.00 90.56 284 LEU A N 1
ATOM 2278 C CA . LEU A 1 284 ? -2.446 10.912 -0.107 1.00 90.56 284 LEU A CA 1
ATOM 2279 C C . LEU A 1 284 ? -3.054 10.809 -1.521 1.00 90.56 284 LEU A C 1
ATOM 2281 O O . LEU A 1 284 ? -3.786 9.865 -1.806 1.00 90.56 284 LEU A O 1
ATOM 2285 N N . ALA A 1 285 ? -2.790 11.779 -2.403 1.00 93.75 285 ALA A N 1
ATOM 2286 C CA . ALA A 1 285 ? -3.251 11.720 -3.791 1.00 93.75 285 ALA A CA 1
ATOM 2287 C C . ALA A 1 285 ? -2.622 10.541 -4.551 1.00 93.75 285 ALA A C 1
ATOM 2289 O O . ALA A 1 285 ? -3.348 9.801 -5.208 1.00 93.75 285 ALA A O 1
ATOM 2290 N N . GLY A 1 286 ? -1.317 10.312 -4.376 1.00 93.25 286 GLY A N 1
ATOM 2291 C CA . GLY A 1 286 ? -0.620 9.196 -5.006 1.00 93.25 286 GLY A CA 1
ATOM 2292 C C . GLY A 1 286 ? -1.124 7.843 -4.526 1.00 93.25 286 GLY A C 1
ATOM 2293 O O . GLY A 1 286 ? -1.383 6.955 -5.334 1.00 93.25 286 GLY A O 1
ATOM 2294 N N . TRP A 1 287 ? -1.410 7.723 -3.229 1.00 92.44 287 TRP A N 1
ATOM 2295 C CA . TRP A 1 287 ? -2.056 6.533 -2.677 1.00 92.44 287 TRP A CA 1
ATOM 2296 C C . TRP A 1 287 ? -3.428 6.250 -3.286 1.00 92.44 287 TRP A C 1
ATOM 2298 O O . TRP A 1 287 ? -3.752 5.096 -3.575 1.00 92.44 287 TRP A O 1
ATOM 2308 N N . LYS A 1 288 ? -4.238 7.291 -3.506 1.00 95.31 288 LYS A N 1
ATOM 2309 C CA . LYS A 1 288 ? -5.538 7.145 -4.170 1.00 95.31 288 LYS A CA 1
ATOM 2310 C C . LYS A 1 288 ? -5.380 6.710 -5.619 1.00 95.31 288 LYS A C 1
ATOM 2312 O O . LYS A 1 288 ? -6.140 5.859 -6.058 1.00 95.31 288 LYS A O 1
ATOM 2317 N N . ASP A 1 289 ? -4.429 7.277 -6.351 1.00 96.25 289 ASP A N 1
ATOM 2318 C CA . ASP A 1 289 ? -4.223 6.938 -7.759 1.00 96.25 289 ASP A CA 1
ATOM 2319 C C . ASP A 1 289 ? -3.714 5.505 -7.927 1.00 96.25 289 ASP A C 1
ATOM 2321 O O . ASP A 1 289 ? -4.289 4.753 -8.711 1.00 96.25 289 ASP A O 1
ATOM 2325 N N . LEU A 1 290 ? -2.749 5.075 -7.107 1.00 95.81 290 LEU A N 1
ATOM 2326 C CA . LEU A 1 290 ? -2.291 3.685 -7.107 1.00 95.81 290 LEU A CA 1
ATOM 2327 C C . LEU A 1 290 ? -3.417 2.719 -6.708 1.00 95.81 290 LEU A C 1
ATOM 2329 O O . LEU A 1 290 ? -3.609 1.692 -7.350 1.00 95.81 290 LEU A O 1
ATOM 2333 N N . SER A 1 291 ? -4.230 3.077 -5.708 1.00 96.50 291 SER A N 1
ATOM 2334 C CA . SER A 1 291 ? -5.399 2.273 -5.328 1.00 96.50 291 SER A CA 1
ATOM 2335 C C . SER A 1 291 ? -6.411 2.145 -6.470 1.00 96.50 291 SER A C 1
ATOM 2337 O O . SER A 1 291 ? -6.943 1.062 -6.685 1.00 96.50 291 SER A O 1
ATOM 2339 N N . LYS A 1 292 ? -6.680 3.221 -7.226 1.00 97.81 292 LYS A N 1
ATOM 2340 C CA . LYS A 1 292 ? -7.560 3.152 -8.407 1.00 97.81 292 LYS A CA 1
ATOM 2341 C C . LYS A 1 292 ? -6.992 2.219 -9.466 1.00 97.81 292 LYS A C 1
ATOM 2343 O O . LYS A 1 292 ? -7.765 1.469 -10.046 1.00 97.81 292 LYS A O 1
ATOM 2348 N N . TRP A 1 293 ? -5.682 2.272 -9.717 1.00 97.94 293 TRP A N 1
ATOM 2349 C CA . TRP A 1 293 ? -5.039 1.371 -10.672 1.00 97.94 293 TRP A CA 1
ATOM 2350 C C . TRP A 1 293 ? -5.233 -0.091 -10.251 1.00 97.94 293 TRP A C 1
ATOM 2352 O O . TRP A 1 293 ? -5.720 -0.876 -11.054 1.00 97.94 293 TRP A O 1
ATOM 2362 N N . ILE A 1 294 ? -5.004 -0.432 -8.975 1.00 97.56 294 ILE A N 1
ATOM 2363 C CA . ILE A 1 294 ? -5.216 -1.801 -8.465 1.00 97.56 294 ILE A CA 1
ATOM 2364 C C . ILE A 1 294 ? -6.680 -2.236 -8.605 1.00 97.56 294 ILE A C 1
ATOM 2366 O O . ILE A 1 294 ? -6.949 -3.352 -9.033 1.00 97.56 294 ILE A O 1
ATOM 2370 N N . ILE A 1 295 ? -7.627 -1.364 -8.244 1.00 97.81 295 ILE A N 1
ATOM 2371 C CA . ILE A 1 295 ? -9.063 -1.683 -8.271 1.00 97.81 295 ILE A CA 1
ATOM 2372 C C . ILE A 1 295 ? -9.594 -1.819 -9.706 1.00 97.81 295 ILE A C 1
ATOM 2374 O O . ILE A 1 295 ? -10.513 -2.595 -9.948 1.00 97.81 295 ILE A O 1
ATOM 2378 N N . ASN A 1 296 ? -9.051 -1.050 -10.652 1.00 97.31 296 ASN A N 1
ATOM 2379 C CA . ASN A 1 296 ? -9.529 -1.021 -12.035 1.00 97.31 296 ASN A CA 1
ATOM 2380 C C . ASN A 1 296 ? -8.707 -1.909 -12.984 1.00 97.31 296 ASN A C 1
ATOM 2382 O O . ASN A 1 296 ? -9.079 -2.038 -14.151 1.00 97.31 296 ASN A O 1
ATOM 2386 N N . SER A 1 297 ? -7.593 -2.486 -12.525 1.00 96.69 297 SER A N 1
ATOM 2387 C CA . SER A 1 297 ? -6.743 -3.344 -13.349 1.00 96.69 297 SER A CA 1
ATOM 2388 C C . SER A 1 297 ? -7.483 -4.624 -13.724 1.00 96.69 297 SER A C 1
ATOM 2390 O O . SER A 1 297 ? -7.940 -5.368 -12.863 1.00 96.69 297 SER A O 1
ATOM 2392 N N . SER A 1 298 ? -7.558 -4.921 -15.021 1.00 96.25 298 SER A N 1
ATOM 2393 C CA . SER A 1 298 ? -8.120 -6.185 -15.511 1.00 96.25 298 SER A CA 1
ATOM 2394 C C . SER A 1 298 ? -7.209 -7.390 -15.264 1.00 96.25 298 SER A C 1
ATOM 2396 O O . SER A 1 298 ? -7.632 -8.524 -15.470 1.00 96.25 298 SER A O 1
ATOM 2398 N N . GLU A 1 299 ? -5.949 -7.151 -14.895 1.00 95.25 299 GLU A N 1
ATOM 2399 C CA . GLU A 1 299 ? -4.959 -8.195 -14.616 1.00 95.25 299 GLU A CA 1
ATOM 2400 C C . GLU A 1 299 ? -4.973 -8.635 -13.144 1.00 95.25 299 GLU A C 1
ATOM 2402 O O . GLU A 1 299 ? -4.480 -9.715 -12.831 1.00 95.25 299 GLU A O 1
ATOM 2407 N N . ILE A 1 300 ? -5.556 -7.825 -12.251 1.00 96.31 300 ILE A N 1
ATOM 2408 C CA . ILE A 1 300 ? -5.649 -8.101 -10.814 1.00 96.31 300 ILE A CA 1
ATOM 2409 C C . ILE A 1 300 ? -7.062 -8.600 -10.511 1.00 96.31 300 ILE A C 1
ATOM 2411 O O . ILE A 1 300 ? -8.056 -7.938 -10.805 1.00 96.31 300 ILE A O 1
ATOM 2415 N N . SER A 1 301 ? -7.165 -9.797 -9.934 1.00 96.88 301 SER A N 1
ATOM 2416 C CA . SER A 1 301 ? -8.463 -10.348 -9.526 1.00 96.88 301 SER A CA 1
ATOM 2417 C C . SER A 1 301 ? -9.061 -9.567 -8.351 1.00 96.88 301 SER A C 1
ATOM 2419 O O . SER A 1 301 ? -8.325 -8.979 -7.565 1.00 96.88 301 SER A O 1
ATOM 2421 N N . ALA A 1 302 ? -10.385 -9.614 -8.171 1.00 96.94 302 ALA A N 1
ATOM 2422 C CA . ALA A 1 302 ? -11.040 -8.946 -7.042 1.00 96.94 302 ALA A CA 1
ATOM 2423 C C . ALA A 1 302 ? -10.475 -9.400 -5.680 1.00 96.94 302 ALA A C 1
ATOM 2425 O O . ALA A 1 302 ? -10.204 -8.564 -4.822 1.00 96.94 302 ALA A O 1
ATOM 2426 N N . ASP A 1 303 ? -10.220 -10.699 -5.506 1.00 96.75 303 ASP A N 1
ATOM 2427 C CA . ASP A 1 303 ? -9.618 -11.235 -4.280 1.00 96.75 303 ASP A CA 1
ATOM 2428 C C . ASP A 1 303 ? -8.186 -10.712 -4.081 1.00 96.75 303 ASP A C 1
ATOM 2430 O O . ASP A 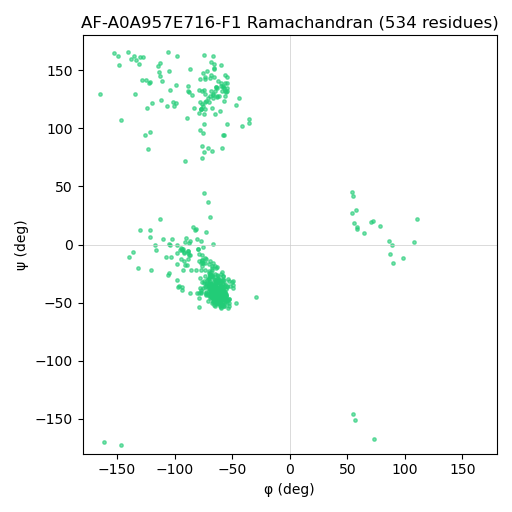1 303 ? -7.773 -10.407 -2.963 1.00 96.75 303 ASP A O 1
ATOM 2434 N N . GLU A 1 304 ? -7.413 -10.574 -5.158 1.00 96.75 304 GLU A N 1
ATOM 2435 C CA . GLU A 1 304 ? -6.069 -9.996 -5.092 1.00 96.75 304 GLU A CA 1
ATOM 2436 C C . GLU A 1 304 ? -6.106 -8.488 -4.797 1.00 96.75 304 GLU A C 1
ATOM 2438 O O . GLU A 1 304 ? -5.292 -7.991 -4.017 1.00 96.75 304 GLU A O 1
ATOM 2443 N N . THR A 1 305 ? -7.094 -7.755 -5.322 1.00 97.38 305 THR A N 1
ATOM 2444 C CA . THR A 1 305 ? -7.348 -6.352 -4.963 1.00 97.38 305 THR A CA 1
ATOM 2445 C C . THR A 1 305 ? -7.583 -6.202 -3.458 1.00 97.38 305 THR A C 1
ATOM 2447 O O . THR A 1 305 ? -7.003 -5.307 -2.839 1.00 97.38 305 THR A O 1
ATOM 2450 N N . VAL A 1 306 ? -8.401 -7.071 -2.851 1.00 97.44 306 VAL A N 1
ATOM 2451 C CA . VAL A 1 306 ? -8.653 -7.069 -1.397 1.00 97.44 306 VAL A CA 1
ATOM 2452 C C . VAL A 1 306 ? -7.352 -7.299 -0.636 1.00 97.44 306 VAL A C 1
ATOM 2454 O O . VAL A 1 306 ? -7.033 -6.536 0.280 1.00 97.44 306 VAL A O 1
ATOM 2457 N N . TRP A 1 307 ? -6.558 -8.282 -1.059 1.00 96.31 307 TRP A N 1
ATOM 2458 C CA . TRP A 1 307 ? -5.272 -8.559 -0.434 1.00 96.31 307 TRP A CA 1
ATOM 2459 C C . TRP A 1 307 ? -4.314 -7.358 -0.516 1.00 96.31 307 TRP A C 1
ATOM 2461 O O . TRP A 1 307 ? -3.722 -6.975 0.495 1.00 96.31 307 TRP A O 1
ATOM 2471 N N . TRP A 1 308 ? -4.207 -6.692 -1.669 1.00 95.56 308 TRP A N 1
ATOM 2472 C CA . TRP A 1 308 ? -3.358 -5.504 -1.824 1.00 95.56 308 TRP A CA 1
ATOM 2473 C C . TRP A 1 308 ? -3.823 -4.311 -0.993 1.00 95.56 308 TRP A C 1
ATOM 2475 O O . TRP A 1 308 ? -2.999 -3.620 -0.392 1.00 95.56 308 TRP A O 1
ATOM 2485 N N . ILE A 1 309 ? -5.134 -4.074 -0.911 1.00 96.12 309 ILE A N 1
ATOM 2486 C CA . ILE A 1 309 ? -5.692 -3.026 -0.048 1.00 96.12 309 ILE A CA 1
ATOM 2487 C C . ILE A 1 309 ? -5.365 -3.317 1.416 1.00 96.12 309 ILE A C 1
ATOM 2489 O O . ILE A 1 309 ? -4.958 -2.412 2.153 1.00 96.12 309 ILE A O 1
ATOM 2493 N N . TRP A 1 310 ? -5.482 -4.578 1.834 1.00 94.81 310 TRP A N 1
ATOM 2494 C CA . TRP A 1 310 ? -5.059 -4.985 3.165 1.00 94.81 310 TRP A CA 1
ATOM 2495 C C . TRP A 1 310 ? -3.561 -4.738 3.367 1.00 94.81 310 TRP A C 1
ATOM 2497 O O . TRP A 1 310 ? -3.196 -4.065 4.330 1.00 94.81 310 TRP A O 1
ATOM 2507 N N . GLN A 1 311 ? -2.695 -5.154 2.437 1.00 90.50 311 GLN A N 1
ATOM 2508 C CA . GLN A 1 311 ? -1.252 -4.893 2.521 1.00 90.50 311 GLN A CA 1
ATOM 2509 C C . GLN A 1 311 ? -0.952 -3.405 2.672 1.00 90.50 311 GLN A C 1
ATOM 2511 O O . GLN A 1 311 ? -0.238 -3.012 3.596 1.00 90.50 311 GLN A O 1
ATOM 2516 N N . PHE A 1 312 ? -1.555 -2.561 1.835 1.00 90.69 312 PHE A N 1
ATOM 2517 C CA . PHE A 1 312 ? -1.394 -1.114 1.918 1.00 90.69 312 PHE A CA 1
ATOM 2518 C C . PHE A 1 3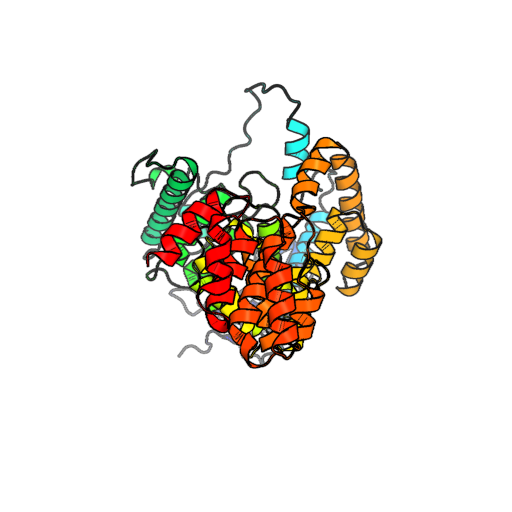12 ? -1.821 -0.599 3.295 1.00 90.69 312 PHE A C 1
ATOM 2520 O O . PHE A 1 312 ? -1.063 0.132 3.932 1.00 90.69 312 PHE A O 1
ATOM 2527 N N . SER A 1 313 ? -2.972 -1.048 3.813 1.00 89.44 313 SER A N 1
ATOM 2528 C CA . SER A 1 313 ? -3.460 -0.694 5.157 1.00 89.44 313 SER A CA 1
ATOM 2529 C C . SER A 1 313 ? -2.445 -0.996 6.266 1.00 89.44 313 SER A C 1
ATOM 2531 O O . SER A 1 313 ? -2.300 -0.205 7.202 1.00 89.44 313 SER A O 1
ATOM 2533 N N . THR A 1 314 ? -1.680 -2.082 6.124 1.00 83.19 314 THR A N 1
ATOM 2534 C CA . THR A 1 314 ? -0.656 -2.481 7.098 1.00 83.19 314 THR A CA 1
ATOM 2535 C C . THR A 1 314 ? 0.595 -1.602 7.030 1.00 83.19 314 THR A C 1
ATOM 2537 O O . THR A 1 314 ? 1.212 -1.324 8.058 1.00 83.19 314 THR A O 1
ATOM 2540 N N . LYS A 1 315 ? 0.955 -1.107 5.838 1.00 77.38 315 LYS A N 1
ATOM 2541 C CA . LYS A 1 315 ? 2.113 -0.222 5.629 1.00 77.38 315 LYS A CA 1
ATOM 2542 C C . LYS A 1 315 ? 1.819 1.213 6.052 1.00 77.38 315 LYS A C 1
ATOM 2544 O O . LYS A 1 315 ? 2.647 1.843 6.707 1.00 77.38 315 LYS A O 1
ATOM 2549 N N . PHE A 1 316 ? 0.597 1.683 5.803 1.00 73.56 316 PHE A N 1
ATOM 2550 C CA . PHE A 1 316 ? 0.109 2.988 6.257 1.00 73.56 316 PHE A CA 1
ATOM 2551 C C . PHE A 1 316 ? 0.162 3.186 7.767 1.00 73.56 316 PHE A C 1
ATOM 2553 O O . PHE A 1 316 ? 0.316 4.312 8.239 1.00 73.56 316 PHE A O 1
ATOM 2560 N N . ALA A 1 317 ? 0.015 2.099 8.523 1.00 61.00 317 ALA A N 1
ATOM 2561 C CA . ALA A 1 317 ? 0.042 2.123 9.974 1.00 61.00 317 ALA A CA 1
ATOM 2562 C C . ALA A 1 317 ? 1.346 2.678 10.555 1.00 61.00 317 ALA A C 1
ATOM 2564 O O . ALA A 1 317 ? 1.321 3.245 11.647 1.00 61.00 317 ALA A O 1
ATOM 2565 N N . LYS A 1 318 ? 2.460 2.484 9.837 1.00 62.69 318 LYS A N 1
ATOM 2566 C CA . LYS A 1 318 ? 3.802 2.845 10.294 1.00 62.69 318 LYS A CA 1
ATOM 2567 C C . LYS A 1 318 ? 4.228 4.244 9.826 1.00 62.69 318 LYS A C 1
ATOM 2569 O O . LYS A 1 318 ? 4.860 4.944 10.607 1.00 62.69 318 LYS A O 1
ATOM 2574 N N . SER A 1 319 ? 3.849 4.657 8.611 1.00 57.50 319 SER A N 1
ATOM 2575 C CA . SER A 1 319 ? 4.367 5.876 7.958 1.00 57.50 319 SER A CA 1
ATOM 2576 C C . SER A 1 319 ? 3.483 7.122 8.085 1.00 57.50 319 SER A C 1
ATOM 2578 O O . SER A 1 319 ? 3.977 8.249 8.106 1.00 57.50 319 SER A O 1
ATOM 2580 N N . LEU A 1 320 ? 2.157 6.968 8.177 1.00 55.47 320 LEU A N 1
ATOM 2581 C CA . LEU A 1 320 ? 1.243 8.110 8.133 1.00 55.47 320 LEU A CA 1
ATOM 2582 C C . LEU A 1 320 ? 0.691 8.477 9.509 1.00 55.47 320 LEU A C 1
ATOM 2584 O O . LEU A 1 320 ? 0.115 7.664 10.232 1.00 55.47 320 LEU A O 1
ATOM 2588 N N . ASN A 1 321 ? 0.732 9.775 9.817 1.00 62.97 321 ASN A N 1
ATOM 2589 C CA . ASN A 1 321 ? -0.091 10.338 10.882 1.00 62.97 321 ASN A CA 1
ATOM 2590 C C . ASN A 1 321 ? -1.575 9.985 10.639 1.00 62.97 321 ASN A C 1
ATOM 2592 O O . ASN A 1 321 ? -2.072 10.103 9.514 1.00 62.97 321 ASN A O 1
ATOM 2596 N N . TYR A 1 322 ? -2.292 9.633 11.719 1.00 65.00 322 TYR A N 1
ATOM 2597 C CA . TYR A 1 322 ? -3.726 9.273 11.771 1.00 65.00 322 TYR A CA 1
ATOM 2598 C C . TYR A 1 322 ? -4.630 9.943 10.705 1.00 65.00 322 TYR A C 1
ATOM 2600 O O . TYR A 1 322 ?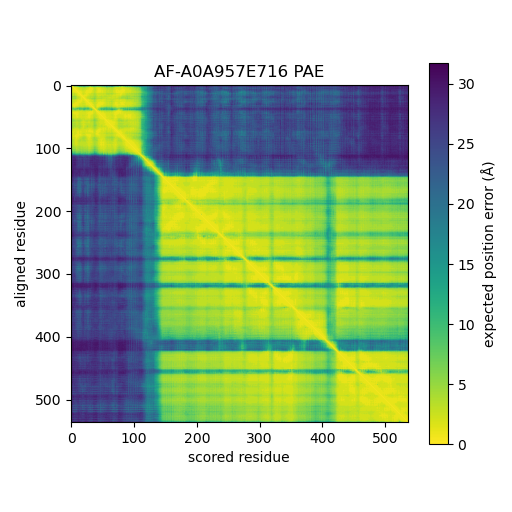 -5.425 9.238 10.082 1.00 65.00 322 TYR A O 1
ATOM 2608 N N . PRO A 1 323 ? -4.538 11.267 10.431 1.00 81.56 323 PRO A N 1
ATOM 2609 C CA . PRO A 1 323 ? -5.465 11.933 9.515 1.00 81.56 323 PRO A CA 1
ATOM 2610 C C . PRO A 1 323 ? -5.340 11.544 8.037 1.00 81.56 323 PRO A C 1
ATOM 2612 O O . PRO A 1 323 ? -6.279 11.783 7.280 1.00 81.56 323 PRO A O 1
ATOM 2615 N N . GLN A 1 324 ? -4.187 11.043 7.583 1.00 84.88 324 GLN A N 1
ATOM 2616 C CA . GLN A 1 324 ? -4.033 10.629 6.182 1.00 84.88 324 GLN A CA 1
ATOM 2617 C C . GLN A 1 324 ? -4.491 9.182 5.983 1.00 84.88 324 GLN A C 1
ATOM 2619 O O . GLN A 1 324 ? -5.237 8.911 5.041 1.00 84.88 324 GLN A O 1
ATOM 2624 N N . GLY A 1 325 ? -4.135 8.295 6.919 1.00 86.94 325 GLY A N 1
ATOM 2625 C CA . GLY A 1 325 ? -4.574 6.899 6.933 1.00 86.94 325 GLY A CA 1
ATOM 2626 C C . GLY A 1 325 ? -6.101 6.752 6.947 1.00 86.94 325 GLY A C 1
ATOM 2627 O O . GLY A 1 325 ? -6.659 5.976 6.176 1.00 86.94 325 GLY A O 1
ATOM 2628 N N . SER A 1 326 ? -6.813 7.564 7.737 1.00 89.44 326 SER A N 1
ATOM 2629 C CA . SER A 1 326 ? -8.283 7.505 7.754 1.00 89.44 326 SER A CA 1
ATOM 2630 C C . SER A 1 326 ? -8.905 7.878 6.404 1.00 89.44 326 SER A C 1
ATOM 2632 O O . SER A 1 326 ? -9.852 7.237 5.961 1.00 89.44 326 SER A O 1
ATOM 2634 N N . LYS A 1 327 ? -8.342 8.873 5.705 1.00 93.12 327 LYS A N 1
ATOM 2635 C CA . LYS A 1 327 ? -8.858 9.352 4.413 1.00 93.12 327 LYS A CA 1
ATOM 2636 C C . LYS A 1 327 ? -8.654 8.359 3.273 1.00 93.12 327 LYS A C 1
ATOM 2638 O O . LYS A 1 327 ? -9.422 8.396 2.311 1.00 93.12 327 LYS A O 1
ATOM 2643 N N . ILE A 1 328 ? -7.603 7.535 3.323 1.00 93.88 328 ILE A N 1
ATOM 2644 C CA . ILE A 1 328 ? -7.404 6.482 2.320 1.00 93.88 328 ILE A CA 1
ATOM 2645 C C . ILE A 1 328 ? -8.333 5.292 2.586 1.00 93.88 328 ILE A C 1
ATOM 2647 O O . ILE A 1 328 ? -8.954 4.800 1.650 1.00 93.88 328 ILE A O 1
ATOM 2651 N N . VAL A 1 329 ? -8.546 4.926 3.855 1.00 94.88 329 VAL A N 1
ATOM 2652 C CA . VAL A 1 329 ? -9.538 3.906 4.231 1.00 94.88 329 VAL A CA 1
ATOM 2653 C C . VAL A 1 329 ? -10.939 4.337 3.808 1.00 94.88 329 VAL A C 1
ATOM 2655 O O . VAL A 1 329 ? -11.618 3.599 3.106 1.00 94.88 329 VAL A O 1
ATOM 2658 N N . GLU A 1 330 ? -11.353 5.565 4.133 1.00 95.94 330 GLU A N 1
ATOM 2659 C CA . GLU A 1 330 ? -12.627 6.127 3.666 1.00 95.94 330 GLU A CA 1
ATOM 2660 C C . GLU A 1 330 ? -12.749 6.100 2.138 1.00 95.94 330 GLU A C 1
ATOM 2662 O O . GLU A 1 330 ? -13.831 5.842 1.612 1.00 95.94 330 GLU A O 1
ATOM 2667 N N . PHE A 1 331 ? -11.657 6.357 1.412 1.00 97.44 331 PHE A N 1
ATOM 2668 C CA . PHE A 1 331 ? -11.653 6.256 -0.043 1.00 97.44 331 PHE A CA 1
ATOM 2669 C C . PHE A 1 331 ? -11.958 4.826 -0.508 1.00 97.44 331 PHE A C 1
ATOM 2671 O O . PHE A 1 331 ? -12.839 4.665 -1.349 1.00 97.44 331 PHE A O 1
ATOM 2678 N N . TRP A 1 332 ? -11.311 3.802 0.056 1.00 97.81 332 TRP A N 1
ATOM 2679 C CA . TRP A 1 332 ? -11.586 2.402 -0.289 1.00 97.81 332 TRP A CA 1
ATOM 2680 C C . TRP A 1 332 ? -13.011 1.982 0.072 1.00 97.81 332 TRP A C 1
ATOM 2682 O O . TRP A 1 332 ? -13.729 1.438 -0.765 1.00 97.81 332 TRP A O 1
ATOM 2692 N N . MET A 1 333 ? -13.472 2.306 1.280 1.00 97.88 333 MET A N 1
ATOM 2693 C CA . MET A 1 333 ? -14.808 1.916 1.742 1.00 97.88 333 MET A CA 1
ATOM 2694 C C . MET A 1 333 ? -15.927 2.548 0.904 1.00 97.88 333 MET A C 1
ATOM 2696 O O . MET A 1 333 ? -16.970 1.929 0.687 1.00 97.88 333 MET A O 1
ATOM 2700 N N . ASN A 1 334 ? -15.689 3.735 0.342 1.00 97.69 334 ASN A N 1
ATOM 2701 C CA . ASN A 1 334 ? -16.627 4.407 -0.559 1.00 97.69 334 ASN A CA 1
ATOM 2702 C C . ASN A 1 334 ? -16.385 4.109 -2.049 1.00 97.69 334 ASN A C 1
ATOM 2704 O O . ASN A 1 334 ? -17.162 4.566 -2.888 1.00 97.69 334 ASN A O 1
ATOM 2708 N N . HIS A 1 335 ? -15.339 3.360 -2.414 1.00 98.19 335 HIS A N 1
ATOM 2709 C CA . HIS A 1 335 ? -15.038 3.096 -3.818 1.00 98.19 335 HIS A CA 1
ATOM 2710 C C . HIS A 1 335 ? -16.047 2.095 -4.410 1.00 98.19 335 HIS A C 1
ATOM 2712 O O . HIS A 1 335 ? -16.257 1.031 -3.820 1.00 98.19 335 HIS A O 1
ATOM 2718 N N . PRO A 1 336 ? -16.672 2.383 -5.567 1.00 97.75 336 PRO A N 1
ATOM 2719 C CA . PRO A 1 336 ? -17.679 1.499 -6.161 1.00 97.75 336 PRO A CA 1
ATOM 2720 C C . PRO A 1 336 ? -17.081 0.229 -6.784 1.00 97.75 336 PRO A C 1
ATOM 2722 O O . PRO A 1 336 ? -17.785 -0.760 -6.931 1.00 97.75 336 PRO A O 1
ATOM 2725 N N . GLY A 1 337 ? -15.790 0.247 -7.133 1.00 97.44 337 GLY A N 1
ATOM 2726 C CA . GLY A 1 337 ? -15.083 -0.913 -7.694 1.00 97.44 337 GLY A CA 1
ATOM 2727 C C . GLY A 1 337 ? -14.720 -2.005 -6.679 1.00 97.44 337 GLY A C 1
ATOM 2728 O O . GLY A 1 337 ? -14.162 -3.018 -7.071 1.00 97.44 337 GLY A O 1
ATOM 2729 N N . ILE A 1 338 ? -15.014 -1.812 -5.389 1.00 98.19 338 ILE A N 1
ATOM 2730 C CA . ILE A 1 338 ? -14.823 -2.834 -4.350 1.00 98.19 338 ILE A CA 1
ATOM 2731 C C . ILE A 1 338 ? -16.211 -3.259 -3.873 1.00 98.19 338 ILE A C 1
ATOM 2733 O O . ILE A 1 338 ? -17.008 -2.405 -3.464 1.00 98.19 338 ILE A O 1
ATOM 2737 N N . SER A 1 339 ? -16.507 -4.558 -3.934 1.00 97.75 339 SER A N 1
ATOM 2738 C CA . SER A 1 339 ? -17.811 -5.085 -3.528 1.00 97.75 339 SER A CA 1
ATOM 2739 C C . SER A 1 339 ? -18.055 -4.923 -2.025 1.00 97.75 339 SER A C 1
ATOM 2741 O O . SER A 1 339 ? -17.128 -4.705 -1.239 1.00 97.75 339 SER A O 1
ATOM 2743 N N . SER A 1 340 ? -19.317 -5.014 -1.607 1.00 97.75 340 SER A N 1
ATOM 2744 C CA . SER A 1 340 ? -19.671 -4.951 -0.186 1.00 97.75 340 SER A CA 1
ATOM 2745 C C . SER A 1 340 ? -19.080 -6.126 0.594 1.00 97.75 340 SER A C 1
ATOM 2747 O O . SER A 1 340 ? -18.613 -5.936 1.712 1.00 97.75 340 SER A O 1
ATOM 2749 N N . GLU A 1 341 ? -19.029 -7.312 -0.014 1.00 97.56 341 GLU A N 1
ATOM 2750 C CA . GLU A 1 341 ? -18.455 -8.525 0.574 1.00 97.56 341 GLU A CA 1
ATOM 2751 C C . GLU A 1 341 ? -16.952 -8.354 0.829 1.00 97.56 341 GLU A C 1
ATOM 2753 O O . GLU A 1 341 ? -16.484 -8.580 1.940 1.00 97.56 341 GLU A O 1
ATOM 2758 N N . ALA A 1 342 ? -16.216 -7.844 -0.162 1.00 97.56 342 ALA A N 1
ATOM 2759 C CA . ALA A 1 342 ? -14.795 -7.526 -0.048 1.00 97.56 342 ALA A CA 1
ATOM 2760 C C . ALA A 1 342 ? -14.513 -6.475 1.043 1.00 97.56 342 ALA A C 1
ATOM 2762 O O . ALA A 1 342 ? -13.547 -6.571 1.800 1.00 97.56 342 ALA A O 1
ATOM 2763 N N . LYS A 1 343 ? -15.374 -5.456 1.154 1.00 98.25 343 LYS A N 1
ATOM 2764 C CA . LYS A 1 343 ? -15.281 -4.431 2.205 1.00 98.25 343 LYS A CA 1
ATOM 2765 C C . LYS A 1 343 ? -15.543 -4.998 3.600 1.00 98.25 343 LYS A C 1
ATOM 2767 O O . LYS A 1 343 ? -14.861 -4.597 4.545 1.00 98.25 343 LYS A O 1
ATOM 2772 N N . LEU A 1 344 ? -16.511 -5.908 3.736 1.00 97.06 344 LEU A N 1
ATOM 2773 C CA . LEU A 1 344 ? -16.783 -6.615 4.990 1.00 97.06 344 LEU A CA 1
ATOM 2774 C C . LEU A 1 344 ? -15.577 -7.464 5.394 1.00 97.06 344 LEU A C 1
ATOM 2776 O O . LEU A 1 344 ? -15.125 -7.379 6.535 1.00 97.06 344 LEU A O 1
ATOM 2780 N N . GLU A 1 345 ? -15.017 -8.216 4.447 1.00 96.88 345 GLU A N 1
ATOM 2781 C CA . GLU A 1 345 ? -13.823 -9.033 4.657 1.00 96.88 345 GLU A CA 1
ATOM 2782 C C . GLU A 1 345 ? -12.635 -8.190 5.142 1.00 96.88 345 GLU A C 1
ATOM 2784 O O . GLU A 1 345 ? -12.027 -8.517 6.161 1.00 96.88 345 GLU A O 1
ATOM 2789 N N . LEU A 1 346 ? -12.362 -7.050 4.493 1.00 96.94 346 LEU A N 1
ATOM 2790 C CA . LEU A 1 346 ? -11.330 -6.101 4.924 1.00 96.94 346 LEU A CA 1
ATOM 2791 C C . LEU A 1 346 ? -11.548 -5.613 6.361 1.00 96.94 346 LEU A C 1
ATOM 2793 O O . LEU A 1 346 ? -10.607 -5.602 7.155 1.00 96.94 346 LEU A O 1
ATOM 2797 N N . CYS A 1 347 ? -12.780 -5.236 6.719 1.00 96.75 347 CYS A N 1
ATOM 2798 C CA . CYS A 1 347 ? -13.093 -4.779 8.074 1.00 96.75 347 CYS A CA 1
ATOM 2799 C C . CYS A 1 347 ? -12.812 -5.869 9.113 1.00 96.75 347 CYS A C 1
ATOM 2801 O O . CYS A 1 347 ? -12.175 -5.599 10.133 1.00 96.75 347 CYS A O 1
ATOM 2803 N N . TRP A 1 348 ? -13.241 -7.104 8.850 1.00 95.06 348 TRP A N 1
ATOM 2804 C CA . TRP A 1 348 ? -12.989 -8.232 9.743 1.00 95.06 348 TRP A CA 1
ATOM 2805 C C . TRP A 1 348 ? -11.504 -8.583 9.832 1.00 95.06 348 TRP A C 1
ATOM 2807 O O . TRP A 1 348 ? -11.001 -8.802 10.938 1.00 95.06 348 TRP A O 1
ATOM 2817 N N . ALA A 1 349 ? -10.780 -8.553 8.713 1.00 94.06 349 ALA A N 1
ATOM 2818 C CA . ALA A 1 349 ? -9.335 -8.747 8.688 1.00 94.06 349 ALA A CA 1
ATOM 2819 C C . ALA A 1 349 ? -8.608 -7.677 9.519 1.00 94.06 349 ALA A C 1
ATOM 2821 O O . ALA A 1 349 ? -7.691 -8.001 10.272 1.00 94.06 349 ALA A O 1
ATOM 2822 N N . TRP A 1 350 ? -9.057 -6.417 9.473 1.00 93.69 350 TRP A N 1
ATOM 2823 C CA . TRP A 1 350 ? -8.490 -5.353 10.305 1.00 93.69 350 TRP A CA 1
ATOM 2824 C C . TRP A 1 350 ? -8.748 -5.541 11.798 1.00 93.69 350 TRP A C 1
ATOM 2826 O O . TRP A 1 350 ? -7.879 -5.252 12.620 1.00 93.69 350 TRP A O 1
ATOM 2836 N N . LEU A 1 351 ? -9.937 -6.010 12.173 1.00 91.88 351 LEU A N 1
ATOM 2837 C CA . LEU A 1 351 ? -10.286 -6.229 13.577 1.00 91.88 351 LEU A CA 1
ATOM 2838 C C . LEU A 1 351 ? -9.510 -7.404 14.181 1.00 91.88 351 LEU A C 1
ATOM 2840 O O . LEU A 1 351 ? -9.047 -7.311 15.322 1.00 91.88 351 LEU A O 1
ATOM 2844 N N . THR A 1 352 ? -9.341 -8.470 13.401 1.00 90.12 352 THR A N 1
ATOM 2845 C CA . THR A 1 352 ? -8.744 -9.745 13.830 1.00 90.12 352 THR A CA 1
ATOM 2846 C C . THR A 1 352 ? -7.242 -9.855 13.570 1.00 90.12 352 THR A C 1
ATOM 2848 O O . THR A 1 352 ? -6.644 -10.856 13.951 1.00 90.12 352 THR A O 1
ATOM 2851 N N . ASP A 1 353 ? -6.634 -8.848 12.932 1.00 88.94 353 ASP A N 1
ATOM 2852 C CA . ASP A 1 353 ? -5.264 -8.910 12.401 1.00 88.94 353 ASP A CA 1
ATOM 2853 C C . ASP A 1 353 ? -5.042 -10.120 11.464 1.00 88.94 353 ASP A C 1
ATOM 2855 O O . ASP A 1 353 ? -3.922 -10.622 11.330 1.00 88.94 353 ASP A O 1
ATOM 2859 N N . SER A 1 354 ? -6.108 -10.608 10.812 1.00 87.38 354 SER A N 1
ATOM 2860 C CA . SER A 1 354 ? -6.028 -11.758 9.909 1.00 87.38 354 SER A CA 1
ATOM 2861 C C . SER A 1 354 ? -5.203 -11.411 8.674 1.00 87.38 354 SER A C 1
ATOM 2863 O O . SER A 1 354 ? -5.467 -10.414 8.001 1.00 87.38 354 SER A O 1
ATOM 2865 N N . LYS A 1 355 ? -4.225 -12.270 8.364 1.00 85.38 355 LYS A N 1
ATOM 2866 C CA . LYS A 1 355 ? -3.465 -12.245 7.103 1.00 85.38 355 LYS A CA 1
ATOM 2867 C C . LYS A 1 355 ? -4.152 -13.060 5.998 1.00 85.38 355 LYS A C 1
ATOM 2869 O O . LYS A 1 355 ? -3.721 -13.002 4.846 1.00 85.38 355 LYS A O 1
ATOM 2874 N N . ASP A 1 356 ? -5.195 -13.807 6.356 1.00 88.00 356 ASP A N 1
ATOM 2875 C CA . ASP A 1 356 ? -5.985 -14.651 5.462 1.00 88.00 356 ASP A CA 1
ATOM 2876 C C . ASP A 1 356 ? -7.150 -13.824 4.909 1.00 88.00 356 ASP A C 1
ATOM 2878 O O . ASP A 1 356 ? -8.292 -13.957 5.344 1.00 88.00 356 ASP A O 1
ATOM 2882 N N . VAL A 1 357 ? -6.818 -12.895 4.014 1.00 92.94 357 VAL A N 1
ATOM 2883 C CA . VAL A 1 357 ? -7.752 -11.960 3.377 1.00 92.94 357 VAL A CA 1
ATOM 2884 C C . VAL A 1 357 ? -7.473 -11.903 1.885 1.00 92.94 357 VAL A C 1
ATOM 2886 O O . VAL A 1 357 ? -6.327 -11.721 1.474 1.00 92.94 357 VAL A O 1
ATOM 2889 N N . GLY A 1 358 ? -8.510 -12.061 1.072 1.00 94.81 358 GLY A N 1
ATOM 2890 C CA . GLY A 1 358 ? -8.382 -12.137 -0.373 1.00 94.81 358 GLY A CA 1
ATOM 2891 C C . GLY A 1 358 ? -7.431 -13.250 -0.832 1.00 94.81 358 GLY A C 1
ATOM 2892 O O . GLY A 1 358 ? -7.244 -14.272 -0.169 1.00 94.81 358 GLY A O 1
ATOM 2893 N N . SER A 1 359 ? -6.800 -13.036 -1.987 1.00 94.75 359 SER A N 1
ATOM 2894 C CA . SER A 1 359 ? -5.835 -13.967 -2.577 1.00 94.75 359 SER A CA 1
ATOM 2895 C C . SER A 1 359 ? -4.473 -13.305 -2.732 1.00 94.75 359 SER A C 1
ATOM 2897 O O . SER A 1 359 ? -4.330 -12.314 -3.441 1.00 94.75 359 SER A O 1
ATOM 2899 N N . LYS A 1 360 ? -3.444 -13.887 -2.109 1.00 94.25 360 LYS A N 1
ATOM 2900 C CA . LYS A 1 360 ? -2.054 -13.462 -2.318 1.00 94.25 360 LYS A CA 1
ATOM 2901 C C . LYS A 1 360 ? -1.676 -13.578 -3.807 1.00 94.25 360 LYS A C 1
ATOM 2903 O O . LYS A 1 360 ? -1.921 -14.640 -4.386 1.00 94.25 360 LYS A O 1
ATOM 2908 N N . PRO A 1 361 ? -0.998 -12.587 -4.406 1.00 94.19 361 PRO A N 1
ATOM 2909 C CA . PRO A 1 361 ? -0.421 -12.707 -5.742 1.00 94.19 361 PRO A CA 1
ATOM 2910 C C . PRO A 1 361 ? 0.535 -13.899 -5.819 1.00 94.19 361 PRO A C 1
ATOM 2912 O O . PRO A 1 361 ? 1.248 -14.187 -4.855 1.00 94.19 361 PRO A O 1
ATOM 2915 N N . ILE A 1 362 ? 0.611 -14.572 -6.972 1.00 92.38 362 ILE A N 1
ATOM 2916 C CA . ILE A 1 362 ? 1.493 -15.744 -7.148 1.00 92.38 362 ILE A CA 1
ATOM 2917 C C . ILE A 1 362 ? 2.955 -15.395 -6.843 1.00 92.38 362 ILE A C 1
ATOM 2919 O O . ILE A 1 362 ? 3.628 -16.168 -6.166 1.00 92.38 362 ILE A O 1
ATOM 2923 N N . ALA A 1 363 ? 3.427 -14.226 -7.289 1.00 88.12 363 ALA A N 1
ATOM 2924 C CA . ALA A 1 363 ? 4.782 -13.754 -7.006 1.00 88.12 363 ALA A CA 1
ATOM 2925 C C . ALA A 1 363 ? 5.046 -13.649 -5.493 1.00 88.12 363 ALA A C 1
ATOM 2927 O O . ALA A 1 363 ? 6.102 -14.051 -5.011 1.00 88.12 363 ALA A O 1
ATOM 2928 N N . TRP A 1 364 ? 4.048 -13.196 -4.731 1.00 89.62 364 TRP A N 1
ATOM 2929 C CA . TRP A 1 364 ? 4.144 -13.089 -3.279 1.00 89.62 364 TRP A CA 1
ATOM 2930 C C . TRP A 1 364 ? 4.108 -14.445 -2.584 1.00 89.62 364 TRP A C 1
ATOM 2932 O O . TRP A 1 364 ? 4.871 -14.687 -1.657 1.00 89.62 364 TRP A O 1
ATOM 2942 N N . GLN A 1 365 ? 3.243 -15.354 -3.045 1.00 91.88 365 GLN A N 1
ATOM 2943 C CA . GLN A 1 365 ? 3.209 -16.726 -2.533 1.00 91.88 365 GLN A CA 1
ATOM 2944 C C . GLN A 1 365 ? 4.537 -17.446 -2.788 1.00 91.88 365 GLN A C 1
ATOM 2946 O O . GLN A 1 365 ? 4.985 -18.218 -1.944 1.00 91.88 365 GLN A O 1
ATOM 2951 N N . LEU A 1 366 ? 5.160 -17.197 -3.944 1.00 88.31 366 LEU A N 1
ATOM 2952 C CA . LEU A 1 366 ? 6.458 -17.758 -4.291 1.00 88.31 366 LEU A CA 1
ATOM 2953 C C . LEU A 1 366 ? 7.549 -17.216 -3.364 1.00 88.31 366 LEU A C 1
ATOM 2955 O O . LEU A 1 366 ? 8.280 -18.019 -2.792 1.00 88.31 366 LEU A O 1
ATOM 2959 N N . MET A 1 367 ? 7.597 -15.896 -3.157 1.00 86.38 367 MET A N 1
ATOM 2960 C CA . MET A 1 367 ? 8.511 -15.266 -2.202 1.00 86.38 367 MET A CA 1
ATOM 2961 C C . MET A 1 367 ? 8.315 -15.836 -0.788 1.00 86.38 367 MET A C 1
ATOM 2963 O O . MET A 1 367 ? 9.271 -16.325 -0.198 1.00 86.38 367 MET A O 1
ATOM 2967 N N . ASP A 1 368 ? 7.085 -15.846 -0.260 1.00 85.12 368 ASP A N 1
ATOM 2968 C CA . ASP A 1 368 ? 6.773 -16.395 1.070 1.00 85.12 368 ASP A CA 1
ATOM 2969 C C . ASP A 1 368 ? 7.240 -17.860 1.194 1.00 85.12 368 ASP A C 1
ATOM 2971 O O . ASP A 1 368 ? 7.839 -18.252 2.198 1.00 85.12 368 ASP A O 1
ATOM 2975 N N . ALA A 1 369 ? 6.993 -18.679 0.167 1.00 88.25 369 ALA A N 1
ATOM 2976 C CA . ALA A 1 369 ? 7.393 -20.082 0.150 1.00 88.25 369 ALA A CA 1
ATOM 2977 C C . ALA A 1 369 ? 8.918 -20.254 0.085 1.00 88.25 369 ALA A C 1
ATOM 2979 O O . ALA A 1 369 ? 9.455 -21.122 0.768 1.00 88.25 369 ALA A O 1
ATOM 2980 N N . GLN A 1 370 ? 9.623 -19.418 -0.684 1.00 83.44 370 GLN A N 1
ATOM 2981 C CA . GLN A 1 370 ? 11.087 -19.427 -0.741 1.00 83.44 370 GLN A CA 1
ATOM 2982 C C . GLN A 1 370 ? 11.698 -19.066 0.612 1.00 83.44 370 GLN A C 1
ATOM 2984 O O . GLN A 1 370 ? 12.556 -19.779 1.127 1.00 83.44 370 GLN A O 1
ATOM 2989 N N . MET A 1 371 ? 11.184 -18.004 1.223 1.00 78.12 371 MET A N 1
ATOM 2990 C CA . MET A 1 371 ? 11.640 -17.489 2.512 1.00 78.12 371 MET A CA 1
ATOM 2991 C C . MET A 1 371 ? 11.412 -18.480 3.658 1.00 78.12 371 MET A C 1
ATOM 2993 O O . MET A 1 371 ? 12.204 -18.549 4.592 1.00 78.12 371 MET A O 1
ATOM 2997 N N . THR A 1 372 ? 10.340 -19.270 3.587 1.00 82.00 372 THR A N 1
ATOM 2998 C CA . THR A 1 372 ? 9.993 -20.276 4.606 1.00 82.00 372 THR A CA 1
ATOM 2999 C C . THR A 1 372 ? 10.524 -21.678 4.301 1.00 82.00 372 THR A C 1
ATOM 3001 O O . THR A 1 372 ? 10.367 -22.579 5.123 1.00 82.00 372 THR A O 1
ATOM 3004 N N . GLY A 1 373 ? 11.152 -21.894 3.141 1.00 85.06 373 GLY A N 1
ATOM 3005 C CA . GLY A 1 373 ? 11.620 -23.217 2.714 1.00 85.06 373 GLY A CA 1
ATOM 3006 C C . GLY A 1 373 ? 10.526 -24.185 2.302 1.00 85.06 373 GLY A C 1
ATOM 3007 O O . GLY A 1 373 ? 10.751 -25.395 2.297 1.00 85.06 373 GLY A O 1
ATOM 3008 N N . ASP A 1 374 ? 9.333 -23.701 1.958 1.00 90.69 374 ASP A N 1
ATOM 3009 C CA . ASP A 1 374 ? 8.250 -24.551 1.475 1.00 90.69 374 ASP A CA 1
ATOM 3010 C C . ASP A 1 374 ? 8.490 -24.966 0.011 1.00 90.69 374 ASP A C 1
ATOM 3012 O O . ASP A 1 374 ? 7.828 -24.518 -0.933 1.00 90.69 374 ASP A O 1
ATOM 3016 N N . VAL A 1 375 ? 9.438 -25.894 -0.172 1.00 93.19 375 VAL A N 1
ATOM 3017 C CA . VAL A 1 375 ? 9.812 -26.507 -1.461 1.00 93.19 375 VAL A CA 1
ATOM 3018 C C . VAL A 1 375 ? 8.580 -27.007 -2.221 1.00 93.19 375 VAL A C 1
ATOM 3020 O O . VAL A 1 375 ? 8.518 -26.944 -3.454 1.00 93.19 375 VAL A O 1
ATOM 3023 N N . LYS A 1 376 ? 7.584 -27.548 -1.505 1.00 95.69 376 LYS A N 1
ATOM 3024 C CA . LYS A 1 376 ? 6.379 -28.120 -2.115 1.00 95.69 376 LYS A CA 1
ATOM 3025 C C . LYS A 1 376 ? 5.540 -27.024 -2.763 1.00 95.69 376 LYS A C 1
ATOM 3027 O O . LYS A 1 376 ? 5.081 -27.218 -3.893 1.00 95.69 376 LYS A O 1
ATOM 3032 N N . THR A 1 377 ? 5.355 -25.902 -2.074 1.00 94.25 377 THR A N 1
ATOM 3033 C CA . THR A 1 377 ? 4.626 -24.747 -2.603 1.00 94.25 377 THR A CA 1
ATOM 3034 C C . THR A 1 377 ? 5.395 -24.079 -3.738 1.00 94.25 377 THR A C 1
ATOM 3036 O O . THR A 1 377 ? 4.804 -23.898 -4.802 1.00 94.25 377 THR A O 1
ATOM 3039 N N . VAL A 1 378 ? 6.709 -23.848 -3.603 1.00 92.19 378 VAL A N 1
ATOM 3040 C CA . VAL A 1 378 ? 7.565 -23.324 -4.692 1.00 92.19 378 VAL A CA 1
ATOM 3041 C C . VAL A 1 378 ? 7.416 -24.169 -5.961 1.00 92.19 378 VAL A C 1
ATOM 3043 O O . VAL A 1 378 ? 7.049 -23.661 -7.021 1.00 92.19 378 VAL A O 1
ATOM 3046 N N . ARG A 1 379 ? 7.598 -25.492 -5.849 1.00 95.56 379 ARG A N 1
ATOM 3047 C CA . ARG A 1 379 ? 7.461 -26.425 -6.978 1.00 95.56 379 ARG A CA 1
ATOM 3048 C C . ARG A 1 379 ? 6.069 -26.373 -7.607 1.00 95.56 379 ARG A C 1
ATOM 3050 O O . ARG A 1 379 ? 5.949 -26.423 -8.830 1.00 95.56 379 ARG A O 1
ATOM 3057 N N . LYS A 1 380 ? 5.014 -26.311 -6.786 1.00 96.88 380 LYS A N 1
ATOM 3058 C CA . LYS A 1 380 ? 3.622 -26.237 -7.256 1.00 96.88 380 LYS A CA 1
ATOM 3059 C C . LYS A 1 380 ? 3.372 -24.944 -8.037 1.00 96.88 380 LYS A C 1
ATOM 3061 O O . LYS A 1 380 ? 2.777 -25.014 -9.110 1.00 96.88 380 LYS A O 1
ATOM 3066 N N . LEU A 1 381 ? 3.816 -23.804 -7.509 1.00 93.69 381 LEU A N 1
ATOM 3067 C CA . LEU A 1 381 ? 3.610 -22.486 -8.111 1.00 93.69 381 LEU A CA 1
ATOM 3068 C C . LEU A 1 381 ? 4.392 -22.338 -9.417 1.00 93.69 381 LEU A C 1
ATOM 3070 O O . LEU A 1 381 ? 3.785 -22.041 -10.441 1.00 93.69 381 LEU A O 1
ATOM 3074 N N . LEU A 1 382 ? 5.695 -22.645 -9.422 1.00 92.69 382 LEU A N 1
ATOM 3075 C CA . LEU A 1 382 ? 6.524 -22.566 -10.632 1.00 92.69 382 LEU A CA 1
ATOM 3076 C C . LEU A 1 382 ? 6.013 -23.497 -11.740 1.00 92.69 382 LEU A C 1
ATOM 3078 O O . LEU A 1 382 ? 5.940 -23.105 -12.902 1.00 92.69 382 LEU A O 1
ATOM 3082 N N . LYS A 1 383 ? 5.559 -24.707 -11.384 1.00 94.81 383 LYS A N 1
ATOM 3083 C CA . LYS A 1 383 ? 4.904 -25.607 -12.343 1.00 94.81 383 LYS A CA 1
ATOM 3084 C C . LYS A 1 383 ? 3.603 -25.012 -12.892 1.00 94.81 383 LYS A C 1
ATOM 3086 O O . LYS A 1 383 ? 3.324 -25.169 -14.076 1.00 94.81 383 LYS A O 1
ATOM 3091 N N . GLY A 1 384 ? 2.805 -24.357 -12.046 1.00 92.19 384 GLY A N 1
ATOM 3092 C CA . GLY A 1 384 ? 1.588 -23.651 -12.460 1.00 92.19 384 GLY A CA 1
ATOM 3093 C C . GLY A 1 384 ? 1.865 -22.493 -13.423 1.00 92.19 384 GLY A C 1
ATOM 3094 O O . GLY A 1 384 ? 1.057 -22.244 -14.311 1.00 92.19 384 GLY A O 1
ATOM 3095 N N . LEU A 1 385 ? 3.031 -21.855 -13.290 1.00 90.12 385 LEU A N 1
ATOM 3096 C CA . LEU A 1 385 ? 3.540 -20.826 -14.202 1.00 90.12 385 LEU A CA 1
ATOM 3097 C C . LEU A 1 385 ? 4.172 -21.396 -15.486 1.00 90.12 385 LEU A C 1
ATOM 3099 O O . LEU A 1 385 ? 4.562 -20.631 -16.360 1.00 90.12 385 LEU A O 1
ATOM 3103 N N . GLY A 1 386 ? 4.271 -22.724 -15.623 1.00 93.25 386 GLY A N 1
ATOM 3104 C CA . GLY A 1 386 ? 4.859 -23.371 -16.799 1.00 93.25 386 GLY A CA 1
ATOM 3105 C C . GLY A 1 386 ? 6.390 -23.367 -16.834 1.00 93.25 386 GLY A C 1
ATOM 3106 O O . GLY A 1 386 ? 6.960 -23.632 -17.889 1.00 93.25 386 GLY A O 1
ATOM 3107 N N . VAL A 1 387 ? 7.056 -23.099 -15.706 1.00 89.56 387 VAL A N 1
ATOM 3108 C CA . VAL A 1 387 ? 8.523 -23.117 -15.612 1.00 89.56 387 VAL A CA 1
ATOM 3109 C C . VAL A 1 387 ? 9.049 -24.545 -15.857 1.00 89.56 387 VAL A C 1
ATOM 3111 O O . VAL A 1 387 ? 8.517 -25.496 -15.264 1.00 89.56 387 VAL A O 1
ATOM 3114 N N . PRO A 1 388 ? 10.070 -24.734 -16.716 1.00 94.12 388 PRO A N 1
ATOM 3115 C CA . PRO A 1 388 ? 10.653 -26.042 -16.992 1.00 94.12 388 PRO A CA 1
ATOM 3116 C C . PRO A 1 388 ? 11.111 -26.787 -15.724 1.00 94.12 388 PRO A C 1
ATOM 3118 O O . PRO A 1 388 ? 11.639 -26.177 -14.794 1.00 94.12 388 PRO A O 1
ATOM 3121 N N . PRO A 1 389 ? 10.977 -28.128 -15.662 1.00 93.44 389 PRO A N 1
ATOM 3122 C CA . PRO A 1 389 ? 11.393 -28.902 -14.490 1.00 93.44 389 PRO A CA 1
ATOM 3123 C C . PRO A 1 389 ? 12.867 -28.729 -14.090 1.00 93.44 389 PRO A C 1
ATOM 3125 O O . PRO A 1 389 ? 13.176 -28.837 -12.904 1.00 93.44 389 PRO A O 1
ATOM 3128 N N . ALA A 1 390 ? 13.758 -28.477 -15.057 1.00 91.25 390 ALA A N 1
ATOM 3129 C CA . ALA A 1 390 ? 15.177 -28.226 -14.808 1.00 91.25 390 ALA A CA 1
ATOM 3130 C C . ALA A 1 390 ? 15.384 -26.921 -14.022 1.00 91.25 390 ALA A C 1
ATOM 3132 O O . ALA A 1 390 ? 16.039 -26.941 -12.979 1.00 91.25 390 ALA A O 1
ATOM 3133 N N . ASP A 1 391 ? 14.723 -25.842 -14.442 1.00 89.12 391 ASP A N 1
ATOM 3134 C CA . ASP A 1 391 ? 14.781 -24.530 -13.788 1.00 89.12 391 ASP A CA 1
ATOM 3135 C C . ASP A 1 391 ? 14.137 -24.571 -12.400 1.00 89.12 391 ASP A C 1
ATOM 3137 O O . ASP A 1 391 ? 14.668 -24.010 -11.445 1.00 89.12 391 ASP A O 1
ATOM 3141 N N . ILE A 1 392 ? 13.039 -25.323 -12.238 1.00 88.44 392 ILE A N 1
ATOM 3142 C CA . ILE A 1 392 ? 12.446 -25.578 -10.916 1.00 88.44 392 ILE A CA 1
ATOM 3143 C C . ILE A 1 392 ? 13.453 -26.287 -10.002 1.00 88.44 392 ILE A C 1
ATOM 3145 O O . ILE A 1 392 ? 13.562 -25.947 -8.825 1.00 88.44 392 ILE A O 1
ATOM 3149 N N . ALA A 1 393 ? 14.181 -27.284 -10.516 1.00 88.56 393 ALA A N 1
ATOM 3150 C CA . ALA A 1 393 ? 15.201 -27.980 -9.738 1.00 88.56 393 ALA A CA 1
ATOM 3151 C C . ALA A 1 393 ? 16.375 -27.054 -9.381 1.00 88.56 393 ALA A C 1
ATOM 3153 O O . ALA A 1 393 ? 16.871 -27.135 -8.261 1.00 88.56 393 ALA A O 1
ATOM 3154 N N . GLY A 1 394 ? 16.782 -26.166 -10.293 1.00 85.81 394 GLY A N 1
ATOM 3155 C CA . GLY A 1 394 ? 17.774 -25.119 -10.034 1.00 85.81 394 GLY A CA 1
ATOM 3156 C C . GLY A 1 394 ? 17.330 -24.158 -8.931 1.00 85.81 394 GLY A C 1
ATOM 3157 O O . GLY A 1 394 ? 18.031 -24.005 -7.937 1.00 85.81 394 GLY A O 1
ATOM 3158 N N . ALA A 1 395 ? 16.121 -23.603 -9.039 1.00 83.75 395 ALA A N 1
ATOM 3159 C CA . ALA A 1 395 ? 15.558 -22.696 -8.040 1.00 83.75 395 ALA A CA 1
ATOM 3160 C C . ALA A 1 395 ? 15.453 -23.340 -6.647 1.00 83.75 395 ALA A C 1
ATOM 3162 O O . ALA A 1 395 ? 15.737 -22.691 -5.643 1.00 83.75 395 ALA A O 1
ATOM 3163 N N . ILE A 1 396 ? 15.074 -24.622 -6.576 1.00 88.12 396 ILE A N 1
ATOM 3164 C CA . ILE A 1 396 ? 15.007 -25.365 -5.309 1.00 88.12 396 ILE A CA 1
ATOM 3165 C C . ILE A 1 396 ? 16.403 -25.587 -4.724 1.00 88.12 396 ILE A C 1
ATOM 3167 O O . ILE A 1 396 ? 16.575 -25.350 -3.535 1.00 88.12 396 ILE A O 1
ATOM 3171 N N . ARG A 1 397 ? 17.396 -25.981 -5.536 1.00 87.06 397 ARG A N 1
ATOM 3172 C CA . ARG A 1 397 ? 18.785 -26.125 -5.063 1.00 87.06 397 ARG A CA 1
ATOM 3173 C C . ARG A 1 397 ? 19.331 -24.810 -4.515 1.00 87.06 397 ARG A C 1
ATOM 3175 O O . ARG A 1 397 ? 19.933 -24.815 -3.451 1.00 87.06 397 ARG A O 1
ATOM 3182 N N . ASN A 1 398 ? 19.074 -23.696 -5.200 1.00 78.38 398 ASN A N 1
ATOM 3183 C CA . ASN A 1 398 ? 19.498 -22.374 -4.739 1.00 78.38 398 ASN A CA 1
ATOM 3184 C C . ASN A 1 398 ? 18.827 -22.006 -3.414 1.00 78.38 398 ASN A C 1
ATOM 3186 O O . ASN A 1 398 ? 19.481 -21.507 -2.510 1.00 78.38 398 ASN A O 1
ATOM 3190 N N . MET A 1 399 ? 17.531 -22.286 -3.273 1.00 83.44 399 MET A N 1
ATOM 3191 C CA . MET A 1 399 ? 16.811 -22.054 -2.023 1.00 83.44 399 MET A CA 1
ATOM 3192 C C . MET A 1 399 ? 17.364 -22.914 -0.877 1.00 83.44 399 MET A C 1
ATOM 3194 O O . MET A 1 399 ? 17.594 -22.397 0.208 1.00 83.44 399 MET A O 1
ATOM 3198 N N . GLU A 1 400 ? 17.603 -24.206 -1.113 1.00 84.00 400 GLU A N 1
ATOM 3199 C CA . GLU A 1 400 ? 18.206 -25.115 -0.128 1.00 84.00 400 GLU A CA 1
ATOM 3200 C C . GLU A 1 400 ? 19.619 -24.658 0.268 1.00 84.00 400 GLU A C 1
ATOM 3202 O O . GLU A 1 400 ? 19.947 -24.679 1.452 1.00 84.00 400 GLU A O 1
ATOM 3207 N N . PHE A 1 401 ? 20.414 -24.181 -0.696 1.00 79.00 401 PHE A N 1
ATOM 3208 C CA . PHE A 1 401 ? 21.738 -23.603 -0.460 1.00 79.00 401 PHE A CA 1
ATOM 3209 C C . PHE A 1 401 ? 21.667 -22.333 0.397 1.00 79.00 401 PHE A C 1
ATOM 3211 O O . PHE A 1 401 ? 22.335 -22.230 1.420 1.00 79.00 401 PHE A O 1
ATOM 3218 N N . ILE A 1 402 ? 20.791 -21.388 0.050 1.00 71.00 402 ILE A N 1
ATOM 3219 C CA . ILE A 1 402 ? 20.574 -20.168 0.839 1.00 71.00 402 ILE A CA 1
ATOM 3220 C C . ILE A 1 402 ? 20.163 -20.522 2.272 1.00 71.00 402 ILE A C 1
ATOM 3222 O O . ILE A 1 402 ? 20.638 -19.913 3.222 1.00 71.00 402 ILE A O 1
ATOM 3226 N N . GLN A 1 403 ? 19.314 -21.533 2.454 1.00 73.12 403 GLN A N 1
ATOM 3227 C CA . GLN A 1 403 ? 18.919 -21.983 3.787 1.00 73.12 403 GLN A CA 1
ATOM 3228 C C . GLN A 1 403 ? 20.046 -22.656 4.567 1.00 73.12 403 GLN A C 1
ATOM 3230 O O . GLN A 1 403 ? 20.060 -22.544 5.794 1.00 73.12 403 GLN A O 1
ATOM 3235 N N . SER A 1 404 ? 20.972 -23.344 3.893 1.00 76.88 404 SER A N 1
ATOM 3236 C CA . SER A 1 404 ? 22.151 -23.904 4.553 1.00 76.88 404 SER A CA 1
ATOM 3237 C C . SER A 1 404 ? 23.168 -22.835 4.942 1.00 76.88 404 SER A C 1
ATOM 3239 O O . SER A 1 404 ? 23.756 -22.950 6.012 1.00 76.88 404 SER A O 1
ATOM 3241 N N . GLU A 1 405 ? 23.329 -21.785 4.133 1.00 67.25 405 GLU A N 1
ATOM 3242 C CA . GLU A 1 405 ? 24.233 -20.662 4.427 1.00 67.25 405 GLU A CA 1
ATOM 3243 C C . GLU A 1 405 ? 23.652 -19.720 5.500 1.00 67.25 405 GLU A C 1
ATOM 3245 O O . GLU A 1 405 ? 24.360 -19.278 6.399 1.00 67.25 405 GLU A O 1
ATOM 3250 N N . ILE A 1 406 ? 22.334 -19.477 5.495 1.00 61.34 406 ILE A N 1
ATOM 3251 C CA . ILE A 1 406 ? 21.624 -18.649 6.496 1.00 61.34 406 ILE A CA 1
ATOM 3252 C C . ILE A 1 406 ? 21.319 -19.447 7.789 1.00 61.34 406 ILE A C 1
ATOM 3254 O O . ILE A 1 406 ? 20.549 -19.021 8.651 1.00 61.34 406 ILE A O 1
ATOM 3258 N N . ALA A 1 407 ? 21.933 -20.618 7.984 1.00 52.56 407 ALA A N 1
ATOM 3259 C CA . ALA A 1 407 ? 21.744 -21.437 9.182 1.00 52.56 407 ALA A CA 1
ATOM 3260 C C . ALA A 1 407 ? 22.287 -20.799 10.481 1.00 52.56 407 ALA A C 1
ATOM 3262 O O . ALA A 1 407 ? 22.128 -21.404 11.545 1.00 52.56 407 ALA A O 1
ATOM 3263 N N . ASP A 1 408 ? 22.860 -19.589 10.436 1.00 52.88 408 ASP A N 1
ATOM 3264 C CA . ASP A 1 408 ? 23.100 -18.789 11.636 1.00 52.88 408 ASP A CA 1
ATOM 3265 C C . ASP A 1 408 ? 21.755 -18.382 12.291 1.00 52.88 408 ASP A C 1
ATOM 3267 O O . ASP A 1 408 ? 20.980 -17.590 11.731 1.00 52.88 408 ASP A O 1
ATOM 3271 N N . PRO A 1 409 ? 21.434 -18.903 13.494 1.00 47.84 409 PRO A N 1
ATOM 3272 C CA . PRO A 1 409 ? 20.155 -18.664 14.155 1.00 47.84 409 PRO A CA 1
ATOM 3273 C C . PRO A 1 409 ? 19.869 -17.185 14.441 1.00 47.84 409 PRO A C 1
ATOM 3275 O O . PRO A 1 409 ? 18.703 -16.812 14.569 1.00 47.84 409 PRO A O 1
ATOM 3278 N N . ILE A 1 410 ? 20.895 -16.337 14.568 1.00 45.81 410 ILE A N 1
ATOM 3279 C CA . ILE A 1 410 ? 20.737 -14.924 14.947 1.00 45.81 410 ILE A CA 1
ATOM 3280 C C . ILE A 1 410 ? 20.273 -14.089 13.746 1.00 45.81 410 ILE A C 1
ATOM 3282 O O . ILE A 1 410 ? 19.345 -13.281 13.865 1.00 45.81 410 ILE A O 1
ATOM 3286 N N . LEU A 1 411 ? 20.847 -14.348 12.573 1.00 45.12 411 LEU A N 1
ATOM 3287 C CA . LEU A 1 411 ? 20.479 -13.702 11.312 1.00 45.12 411 LEU A CA 1
ATOM 3288 C C . LEU A 1 411 ? 19.090 -14.113 10.840 1.00 45.12 411 LEU A C 1
ATOM 3290 O O . LEU A 1 411 ? 18.286 -13.269 10.435 1.00 45.12 411 LEU A O 1
ATOM 3294 N N . ASN A 1 412 ? 18.769 -15.394 11.011 1.00 47.16 412 ASN A N 1
ATOM 3295 C CA . ASN A 1 412 ? 17.448 -15.930 10.735 1.00 47.16 412 ASN A CA 1
ATOM 3296 C C . ASN A 1 412 ? 16.373 -15.260 11.617 1.00 47.16 412 ASN A C 1
ATOM 3298 O O . ASN A 1 412 ? 15.294 -14.938 11.136 1.00 47.16 412 ASN A O 1
ATOM 3302 N N . ILE A 1 413 ? 16.670 -14.935 12.882 1.00 44.59 413 ILE A N 1
ATOM 3303 C CA . ILE A 1 413 ? 15.724 -14.230 13.765 1.00 44.59 413 ILE A CA 1
ATOM 3304 C C . ILE A 1 413 ? 15.557 -12.755 13.375 1.00 44.59 413 ILE A C 1
ATOM 3306 O O . ILE A 1 413 ? 14.426 -12.285 13.364 1.00 44.59 413 ILE A O 1
ATOM 3310 N N . SER A 1 414 ? 16.614 -12.012 13.033 1.00 47.16 414 SER A N 1
ATOM 3311 C CA . SER A 1 414 ? 16.488 -10.598 12.616 1.00 47.16 414 SER A CA 1
ATOM 3312 C C . SER A 1 414 ? 15.740 -10.468 11.284 1.00 47.16 414 SER A C 1
ATOM 3314 O O . SER A 1 414 ? 14.735 -9.757 11.186 1.00 47.16 414 SER A O 1
ATOM 3316 N N . PHE A 1 415 ? 16.148 -11.256 10.288 1.00 50.56 415 PHE A N 1
ATOM 3317 C CA . PHE A 1 415 ? 15.522 -11.287 8.975 1.00 50.56 415 PHE A CA 1
ATOM 3318 C C . PHE A 1 415 ? 14.090 -11.825 9.063 1.00 50.56 415 PHE A C 1
ATOM 3320 O O . PHE A 1 415 ? 13.159 -11.115 8.689 1.00 50.56 415 PHE A O 1
ATOM 3327 N N . MET A 1 416 ? 13.850 -12.994 9.675 1.00 47.00 416 MET A N 1
ATOM 3328 C CA . MET A 1 416 ? 12.479 -13.481 9.851 1.00 47.00 416 MET A CA 1
ATOM 3329 C C . MET A 1 416 ? 11.656 -12.612 10.787 1.00 47.00 416 MET A C 1
ATOM 3331 O O . MET A 1 416 ? 10.464 -12.544 10.559 1.00 47.00 416 MET A O 1
ATOM 3335 N N . SER A 1 417 ? 12.198 -11.917 11.790 1.00 47.22 417 SER A N 1
ATOM 3336 C CA . SER A 1 417 ? 11.384 -11.010 12.621 1.00 47.22 417 SER A CA 1
ATOM 3337 C C . SER A 1 417 ? 10.872 -9.800 11.838 1.00 47.22 417 SER A C 1
ATOM 3339 O O . SER A 1 417 ? 9.771 -9.343 12.122 1.00 47.22 417 SER A O 1
ATOM 3341 N N . SER A 1 418 ? 11.587 -9.355 10.797 1.00 50.88 418 SER A N 1
ATOM 3342 C CA . SER A 1 418 ? 11.102 -8.315 9.876 1.00 50.88 418 SER A CA 1
ATOM 3343 C C . SER A 1 418 ? 9.953 -8.787 8.961 1.00 50.88 418 SER A C 1
ATOM 3345 O O . SER A 1 418 ? 9.116 -7.983 8.550 1.00 50.88 418 SER A O 1
ATOM 3347 N N . PHE A 1 419 ? 9.843 -10.098 8.700 1.00 48.91 419 PHE A N 1
ATOM 3348 C CA . PHE A 1 419 ? 8.754 -10.714 7.915 1.00 48.91 419 PHE A CA 1
ATOM 3349 C C . PHE A 1 419 ? 7.621 -11.293 8.782 1.00 48.91 419 PHE A C 1
ATOM 3351 O O . PHE A 1 419 ? 6.438 -11.206 8.445 1.00 48.91 419 PHE A O 1
ATOM 3358 N N . ALA A 1 420 ? 7.986 -11.856 9.928 1.00 47.03 420 ALA A N 1
ATOM 3359 C CA . ALA A 1 420 ? 7.135 -12.331 11.010 1.00 47.03 420 ALA A CA 1
ATOM 3360 C C . ALA A 1 420 ? 6.705 -11.189 11.929 1.00 47.03 420 ALA A C 1
ATOM 3362 O O . ALA A 1 420 ? 6.149 -11.464 12.994 1.00 47.03 420 ALA A O 1
ATOM 3363 N N . ASP A 1 421 ? 6.928 -9.940 11.494 1.00 51.09 421 ASP A N 1
ATOM 3364 C CA . ASP A 1 421 ? 6.333 -8.732 12.033 1.00 51.09 421 ASP A CA 1
ATOM 3365 C C . ASP A 1 421 ? 4.911 -9.097 12.452 1.00 51.09 421 ASP A C 1
ATOM 3367 O O . ASP A 1 421 ? 4.029 -9.428 11.642 1.00 51.09 421 ASP A O 1
ATOM 3371 N N . PHE A 1 422 ? 4.732 -9.147 13.766 1.00 55.59 422 PHE A N 1
ATOM 3372 C CA . PHE A 1 422 ? 3.437 -9.164 14.392 1.00 55.59 422 PHE A CA 1
ATOM 3373 C C . PHE A 1 422 ? 2.776 -7.883 13.889 1.00 55.59 422 PHE A C 1
ATOM 3375 O O . PHE A 1 422 ? 3.047 -6.797 14.400 1.00 55.59 422 PHE A O 1
ATOM 3382 N N . VAL A 1 423 ? 1.998 -7.987 12.809 1.00 61.56 423 VAL A N 1
ATOM 3383 C CA . VAL A 1 423 ? 1.321 -6.848 12.194 1.00 61.56 423 VAL A CA 1
ATOM 3384 C C . VAL A 1 423 ? 0.214 -6.454 13.153 1.00 61.56 423 VAL A C 1
ATOM 3386 O O . VAL A 1 423 ? -0.924 -6.890 13.042 1.00 61.56 423 VAL A O 1
ATOM 3389 N N . TRP A 1 424 ? 0.577 -5.677 14.164 1.00 74.56 424 TRP A N 1
ATOM 3390 C CA . TRP A 1 424 ? -0.384 -5.081 15.064 1.00 74.56 424 TRP A CA 1
ATOM 3391 C C . TRP A 1 424 ? -0.961 -3.912 14.299 1.00 74.56 424 TRP A C 1
ATOM 3393 O O . TRP A 1 424 ? -0.339 -2.850 14.193 1.00 74.56 424 TRP A O 1
ATOM 3403 N N . LEU A 1 425 ? -2.134 -4.129 13.708 1.00 85.69 425 LEU A N 1
ATOM 3404 C CA . LEU A 1 425 ? -2.809 -3.052 13.017 1.00 85.69 425 LEU A CA 1
ATOM 3405 C C . LEU A 1 425 ? -3.133 -1.948 14.022 1.00 85.69 425 LEU A C 1
ATOM 3407 O O . LEU A 1 425 ? -3.495 -2.211 15.177 1.00 85.69 425 LEU A O 1
ATOM 3411 N N . PRO A 1 426 ? -2.980 -0.684 13.615 1.00 85.31 426 PRO A N 1
ATOM 3412 C CA . PRO A 1 426 ? -3.003 0.412 14.549 1.00 85.31 426 PRO A CA 1
ATOM 3413 C C . PRO A 1 426 ? -4.421 0.567 15.095 1.00 85.31 426 PRO A C 1
ATOM 3415 O O . PRO A 1 426 ? -5.412 0.432 14.375 1.00 85.31 426 PRO A O 1
ATOM 3418 N N . SER A 1 427 ? -4.523 0.918 16.378 1.00 87.56 427 SER A N 1
ATOM 3419 C CA . SER A 1 427 ? -5.800 1.073 17.092 1.00 87.56 427 SER A CA 1
ATOM 3420 C C . SER A 1 427 ? -6.817 1.950 16.340 1.00 87.56 427 SER A C 1
ATOM 3422 O O . SER A 1 427 ? -8.023 1.717 16.414 1.00 87.56 427 SER A O 1
ATOM 3424 N N . TRP A 1 428 ? -6.344 2.940 15.576 1.00 89.94 428 TRP A N 1
ATOM 3425 C CA . TRP A 1 428 ? -7.209 3.796 14.773 1.00 89.94 428 TRP A CA 1
ATOM 3426 C C . TRP A 1 428 ? -7.870 3.097 13.588 1.00 89.94 428 TRP A C 1
ATOM 3428 O O . TRP A 1 428 ? -9.027 3.389 13.303 1.00 89.94 428 TRP A O 1
ATOM 3438 N N . LEU A 1 429 ? -7.166 2.182 12.919 1.00 91.81 429 LEU A N 1
ATOM 3439 C CA . LEU A 1 429 ? -7.707 1.435 11.788 1.00 91.81 429 LEU A CA 1
ATOM 3440 C C . LEU A 1 429 ? -8.807 0.495 12.282 1.00 91.81 429 LEU A C 1
ATOM 3442 O O . LEU A 1 429 ? -9.914 0.503 11.750 1.00 91.81 429 LEU A O 1
ATOM 3446 N N . LYS A 1 430 ? -8.546 -0.203 13.395 1.00 93.00 430 LYS A N 1
ATOM 3447 C CA . LYS A 1 430 ? -9.544 -1.041 14.075 1.00 93.00 430 LYS A CA 1
ATOM 3448 C C . LYS A 1 430 ? -10.775 -0.245 14.496 1.00 93.00 430 LYS A C 1
ATOM 3450 O O . LYS A 1 430 ? -11.896 -0.690 14.286 1.00 93.00 430 LYS A O 1
ATOM 3455 N N . ARG A 1 431 ? -10.577 0.956 15.051 1.00 94.50 431 ARG A N 1
ATOM 3456 C CA . ARG A 1 431 ? -11.676 1.862 15.413 1.00 94.50 431 ARG A CA 1
ATOM 3457 C C . ARG A 1 431 ? -12.548 2.216 14.205 1.00 94.50 431 ARG A C 1
ATOM 3459 O O . ARG A 1 431 ? -13.766 2.188 14.333 1.00 94.50 431 ARG A O 1
ATOM 3466 N N . LEU A 1 432 ? -11.936 2.550 13.065 1.00 95.00 432 LEU A N 1
ATOM 3467 C CA . LEU A 1 432 ? -12.658 2.909 11.838 1.00 95.00 432 LEU A CA 1
ATOM 3468 C C . LEU A 1 432 ? -13.426 1.729 11.236 1.00 95.00 432 LEU A C 1
ATOM 3470 O O . LEU A 1 432 ? -14.509 1.940 10.699 1.00 95.00 432 LEU A O 1
ATOM 3474 N N . ALA A 1 433 ? -12.901 0.507 11.343 1.00 96.44 433 ALA A N 1
ATOM 3475 C CA . ALA A 1 433 ? -13.545 -0.689 10.802 1.00 96.44 433 ALA A CA 1
ATOM 3476 C C . ALA A 1 433 ? -14.940 -0.944 11.408 1.00 96.44 433 ALA A C 1
ATOM 3478 O O . ALA A 1 433 ? -15.853 -1.361 10.699 1.00 96.44 433 ALA A O 1
ATOM 3479 N N . VAL A 1 434 ? -15.138 -0.652 12.702 1.00 97.56 434 VAL A N 1
ATOM 3480 C CA . VAL A 1 434 ? -16.383 -1.001 13.416 1.00 97.56 434 VAL A CA 1
ATOM 3481 C C . VAL A 1 434 ? -17.620 -0.270 12.859 1.00 97.56 434 VAL A C 1
ATOM 3483 O O . VAL A 1 434 ? -18.589 -0.948 12.520 1.00 97.56 434 VAL A O 1
ATOM 3486 N N . PRO A 1 435 ? -17.635 1.070 12.680 1.00 98.19 435 PRO A N 1
ATOM 3487 C CA . PRO A 1 435 ? -18.760 1.740 12.022 1.00 98.19 435 PRO A CA 1
ATOM 3488 C C . PRO A 1 435 ? -18.997 1.306 10.575 1.00 98.19 435 PRO A C 1
ATOM 3490 O O . PRO A 1 435 ? -20.144 1.333 10.124 1.00 98.19 435 PRO A O 1
ATOM 3493 N N . PHE A 1 436 ? -17.944 0.918 9.850 1.00 98.19 436 PHE A N 1
ATOM 3494 C CA . PHE A 1 436 ? -18.081 0.463 8.470 1.00 98.19 436 PHE A CA 1
ATOM 3495 C C . PHE A 1 436 ? -18.811 -0.875 8.357 1.00 98.19 436 PHE A C 1
ATOM 3497 O O . PHE A 1 436 ? -19.606 -1.018 7.435 1.00 98.19 436 PHE A O 1
ATOM 3504 N N . LEU A 1 437 ? -18.632 -1.805 9.303 1.00 97.56 437 LEU A N 1
ATOM 3505 C CA . LEU A 1 437 ? -19.415 -3.050 9.341 1.00 97.56 437 LEU A CA 1
ATOM 3506 C C . LEU A 1 437 ? -20.924 -2.763 9.311 1.00 97.56 437 LEU A C 1
ATOM 3508 O O . LEU A 1 437 ? -21.645 -3.300 8.474 1.00 97.56 437 LEU A O 1
ATOM 3512 N N . VAL A 1 438 ? -21.387 -1.827 10.145 1.00 97.69 438 VAL A N 1
ATOM 3513 C CA . VAL A 1 438 ? -22.805 -1.429 10.186 1.00 97.69 438 VAL A CA 1
ATOM 3514 C C . VAL A 1 438 ? -23.237 -0.732 8.891 1.00 97.69 438 VAL A C 1
ATOM 3516 O O . VAL A 1 438 ? -24.323 -0.988 8.378 1.00 97.69 438 VAL A O 1
ATOM 3519 N N . GLN A 1 439 ? -22.386 0.123 8.309 1.00 97.44 439 GLN A N 1
ATOM 3520 C CA . GLN A 1 439 ? -22.676 0.759 7.011 1.00 97.44 439 GLN A CA 1
ATOM 3521 C C . GLN A 1 439 ? -22.811 -0.255 5.867 1.00 97.44 439 GLN A C 1
ATOM 3523 O O . GLN A 1 439 ? -23.527 0.007 4.902 1.00 97.44 439 GLN A O 1
ATOM 3528 N N . LEU A 1 440 ? -22.130 -1.396 5.972 1.00 96.88 440 LEU A N 1
ATOM 3529 C CA . LEU A 1 440 ? -22.156 -2.483 4.996 1.00 96.88 440 LEU A CA 1
ATOM 3530 C C . LEU A 1 440 ? -23.307 -3.475 5.218 1.00 96.88 440 LEU A C 1
ATOM 3532 O O . LEU A 1 440 ? -23.430 -4.431 4.456 1.00 96.88 440 LEU A O 1
ATOM 3536 N N . GLY A 1 441 ? -24.175 -3.222 6.201 1.00 97.00 441 GLY A N 1
ATOM 3537 C CA . GLY A 1 441 ? -25.408 -3.976 6.419 1.00 97.00 441 GLY A CA 1
ATOM 3538 C C . GLY A 1 441 ? -25.406 -4.894 7.639 1.00 97.00 441 GLY A C 1
ATOM 3539 O O . GLY A 1 441 ? -26.411 -5.565 7.858 1.00 97.00 441 GLY A O 1
ATOM 3540 N N . GLU A 1 442 ? -24.334 -4.918 8.436 1.00 95.81 442 GLU A N 1
ATOM 3541 C CA . GLU A 1 442 ? -24.337 -5.639 9.713 1.00 95.81 442 GLU A CA 1
ATOM 3542 C C . GLU A 1 442 ? -25.270 -4.964 10.729 1.00 95.81 442 GLU A C 1
ATOM 3544 O O . GLU A 1 442 ? -25.390 -3.733 10.769 1.00 95.81 442 GLU A O 1
ATOM 3549 N N . ASP A 1 443 ? -25.916 -5.758 11.586 1.00 97.19 443 ASP A N 1
ATOM 3550 C CA . ASP A 1 443 ? -26.808 -5.222 12.613 1.00 97.19 443 ASP A CA 1
ATOM 3551 C C . ASP A 1 443 ? -26.008 -4.460 13.697 1.00 97.19 443 ASP A C 1
ATOM 3553 O O . ASP A 1 443 ? -25.051 -4.995 14.270 1.00 97.19 443 ASP A O 1
ATOM 3557 N N . PRO A 1 444 ? -26.366 -3.200 14.014 1.00 97.25 444 PRO A N 1
ATOM 3558 C CA . PRO A 1 444 ? -25.598 -2.390 14.954 1.00 97.25 444 PRO A CA 1
ATOM 3559 C C . PRO A 1 444 ? -25.589 -2.944 16.383 1.00 97.25 444 PRO A C 1
ATOM 3561 O O . PRO A 1 444 ? -24.595 -2.748 17.089 1.00 97.25 444 PRO A O 1
ATOM 3564 N N . LEU A 1 445 ? -26.668 -3.600 16.830 1.00 97.06 445 LEU A N 1
ATOM 3565 C CA . LEU A 1 445 ? -26.737 -4.201 18.160 1.00 97.06 445 LEU A CA 1
ATOM 3566 C C . LEU A 1 445 ? -25.824 -5.428 18.220 1.00 97.06 445 LEU A C 1
ATOM 3568 O O . LEU A 1 445 ? -24.996 -5.504 19.130 1.00 97.06 445 LEU A O 1
ATOM 3572 N N . ASP A 1 446 ? -25.909 -6.320 17.234 1.00 95.12 446 ASP A N 1
ATOM 3573 C CA . ASP A 1 446 ? -25.070 -7.520 17.159 1.00 95.12 446 ASP A CA 1
ATOM 3574 C C . ASP A 1 446 ? -23.580 -7.158 17.115 1.00 95.12 446 ASP A C 1
ATOM 3576 O O . ASP A 1 446 ? -22.798 -7.666 17.923 1.00 95.12 446 ASP A O 1
ATOM 3580 N N . ILE A 1 447 ? -23.184 -6.199 16.268 1.00 96.44 447 ILE A N 1
ATOM 3581 C CA . ILE A 1 447 ? -21.795 -5.714 16.196 1.00 96.44 447 ILE A CA 1
ATOM 3582 C C . ILE A 1 447 ? -21.323 -5.164 17.545 1.00 96.44 447 ILE A C 1
ATOM 3584 O O . ILE A 1 447 ? -20.224 -5.489 18.004 1.00 96.44 447 ILE A O 1
ATOM 3588 N N . CYS A 1 448 ? -22.148 -4.359 18.218 1.00 96.00 448 CYS A N 1
ATOM 3589 C CA . CYS A 1 448 ? -21.810 -3.820 19.533 1.00 96.00 448 CYS A CA 1
ATOM 3590 C C . CYS A 1 448 ? -21.689 -4.915 20.602 1.00 96.00 448 CYS A C 1
ATOM 3592 O O . CYS A 1 448 ? -20.812 -4.830 21.460 1.00 96.00 448 CYS A O 1
ATOM 3594 N N . VAL A 1 449 ? -22.545 -5.938 20.577 1.00 94.81 449 VAL A N 1
ATOM 3595 C CA . VAL A 1 449 ? -22.510 -7.048 21.540 1.00 94.81 449 VAL A CA 1
ATOM 3596 C C . VAL A 1 449 ? -21.281 -7.930 21.323 1.00 94.81 449 VAL A C 1
ATOM 3598 O O . VAL A 1 449 ? -20.596 -8.243 22.301 1.00 94.81 449 VAL A O 1
ATOM 3601 N N . ILE A 1 450 ? -20.992 -8.288 20.068 1.00 93.19 450 ILE A N 1
ATOM 3602 C CA . ILE A 1 450 ? -19.880 -9.166 19.676 1.00 93.19 450 ILE A CA 1
ATOM 3603 C C . ILE A 1 450 ? -18.530 -8.505 19.971 1.00 93.19 450 ILE A C 1
ATOM 3605 O O . ILE A 1 450 ? -17.646 -9.146 20.536 1.00 93.19 450 ILE A O 1
ATOM 3609 N N . LEU A 1 451 ? -18.363 -7.230 19.606 1.00 94.88 451 LEU A N 1
ATOM 3610 C CA . LEU A 1 451 ? -17.055 -6.566 19.641 1.00 94.88 451 LEU A CA 1
ATOM 3611 C C . LEU A 1 451 ? -16.731 -5.857 20.961 1.00 94.88 451 LEU A C 1
ATOM 3613 O O . LEU A 1 451 ? -15.566 -5.542 21.204 1.00 94.88 451 LEU A O 1
ATOM 3617 N N . LEU A 1 452 ? -17.722 -5.574 21.816 1.00 95.81 452 LEU A N 1
ATOM 3618 C CA . LEU A 1 452 ? -17.480 -4.893 23.090 1.00 95.81 452 LEU A CA 1
ATOM 3619 C C . LEU A 1 452 ? -16.843 -5.842 24.111 1.00 95.81 452 LEU A C 1
ATOM 3621 O O . LEU A 1 452 ? -17.536 -6.559 24.849 1.00 95.81 452 LEU A O 1
ATOM 3625 N N . ASP A 1 453 ? -15.519 -5.777 24.191 1.00 90.19 453 ASP A N 1
ATOM 3626 C CA . ASP A 1 453 ? -14.687 -6.612 25.048 1.00 90.19 453 ASP A CA 1
ATOM 3627 C C . ASP A 1 453 ? -14.282 -5.884 26.344 1.00 90.19 453 ASP A C 1
ATOM 3629 O O . ASP A 1 453 ? -13.924 -4.705 26.352 1.00 90.19 453 ASP A O 1
ATOM 3633 N N . GLN A 1 454 ? -14.338 -6.606 27.463 1.00 83.06 454 GLN A N 1
ATOM 3634 C CA . GLN A 1 454 ? -13.907 -6.137 28.783 1.00 83.06 454 GLN A CA 1
ATOM 3635 C C . GLN A 1 454 ? -12.461 -6.523 29.121 1.00 83.06 454 GLN A C 1
ATOM 3637 O O . GLN A 1 454 ? -11.971 -6.155 30.197 1.00 83.06 454 GLN A O 1
ATOM 3642 N N . SER A 1 455 ? -11.783 -7.271 28.247 1.00 82.94 455 SER A N 1
ATOM 3643 C CA . SER A 1 455 ? -10.389 -7.645 28.436 1.00 82.94 455 SER A CA 1
ATOM 3644 C C . SER A 1 455 ? -9.484 -6.410 28.541 1.00 82.94 455 SER A C 1
ATOM 3646 O O . SER A 1 455 ? -9.783 -5.308 28.072 1.00 82.94 455 SER A O 1
ATOM 3648 N N . ARG A 1 456 ? -8.342 -6.585 29.213 1.00 73.19 456 ARG A N 1
ATOM 3649 C CA . ARG A 1 456 ? -7.305 -5.547 29.322 1.00 73.19 456 ARG A CA 1
ATOM 3650 C C . ARG A 1 456 ? -6.362 -5.531 28.121 1.00 73.19 456 ARG A C 1
ATOM 3652 O O . ARG A 1 456 ? -5.293 -4.933 28.222 1.00 73.19 456 ARG A O 1
ATOM 3659 N N . ASP A 1 457 ? -6.729 -6.184 27.022 1.00 80.94 457 ASP A N 1
ATOM 3660 C CA . ASP A 1 457 ? -5.886 -6.209 25.838 1.00 80.94 457 ASP A CA 1
ATOM 3661 C C . ASP A 1 457 ? -5.732 -4.788 25.276 1.00 80.94 457 ASP A C 1
ATOM 3663 O O . ASP A 1 457 ? -6.698 -4.023 25.178 1.00 80.94 457 ASP A O 1
ATOM 3667 N N . TYR A 1 458 ? -4.498 -4.428 24.937 1.00 70.31 458 TYR A N 1
ATOM 3668 C CA . TYR A 1 458 ? -4.152 -3.169 24.294 1.00 70.31 458 TYR A CA 1
ATOM 3669 C C . TYR A 1 458 ? -4.908 -3.003 22.969 1.00 70.31 458 TYR A C 1
ATOM 3671 O O . TYR A 1 458 ? -5.409 -1.917 22.667 1.00 70.31 458 TYR A O 1
ATOM 3679 N N . MET A 1 459 ? -5.082 -4.097 22.222 1.00 78.62 459 MET A N 1
ATOM 3680 C CA . MET A 1 459 ? -5.744 -4.078 20.915 1.00 78.62 459 MET A CA 1
ATOM 3681 C C . MET A 1 459 ? -7.249 -3.782 21.020 1.00 78.62 459 MET A C 1
ATOM 3683 O O . MET A 1 459 ? -7.827 -3.161 20.121 1.00 78.62 459 MET A O 1
ATOM 3687 N N . SER A 1 460 ? -7.875 -4.127 22.151 1.00 90.25 460 SER A N 1
ATOM 3688 C CA . SER A 1 460 ? -9.310 -3.919 22.388 1.00 90.25 460 SER A CA 1
ATOM 3689 C C . SER A 1 460 ? -9.709 -2.440 22.504 1.00 90.25 460 SER A C 1
ATOM 3691 O O . SER A 1 460 ? -10.868 -2.099 22.276 1.00 90.25 460 SER A O 1
ATOM 3693 N N . GLU A 1 461 ? -8.786 -1.520 22.829 1.00 92.44 461 GLU A N 1
ATOM 3694 C CA . GLU A 1 461 ? -9.136 -0.101 23.015 1.00 92.44 461 GLU A CA 1
ATOM 3695 C C . GLU A 1 461 ? -9.647 0.545 21.717 1.00 92.44 461 GLU A C 1
ATOM 3697 O O . GLU A 1 461 ? -10.589 1.340 21.756 1.00 92.44 461 GLU A O 1
ATOM 3702 N N . GLY A 1 462 ? -9.050 0.204 20.570 1.00 92.50 462 GLY A N 1
ATOM 3703 C CA . GLY A 1 462 ? -9.481 0.720 19.265 1.00 92.50 462 GLY A CA 1
ATOM 3704 C C . GLY A 1 462 ? -10.883 0.245 18.906 1.00 92.50 462 GLY A C 1
ATOM 3705 O O . GLY A 1 462 ? -11.758 1.056 18.603 1.00 92.50 462 GLY A O 1
ATOM 3706 N N . ILE A 1 463 ? -11.106 -1.061 19.048 1.00 95.69 463 ILE A N 1
ATOM 3707 C CA . ILE A 1 463 ? -12.385 -1.728 18.786 1.00 95.69 463 ILE A CA 1
ATOM 3708 C C . ILE A 1 463 ? -13.482 -1.158 19.691 1.00 95.69 463 ILE A C 1
ATOM 3710 O O . ILE A 1 463 ? -14.515 -0.705 19.208 1.00 95.69 463 ILE A O 1
ATOM 3714 N N . ASN A 1 464 ? -13.228 -1.064 20.998 1.00 97.00 464 ASN A N 1
ATOM 3715 C CA . ASN A 1 464 ? -14.187 -0.538 21.968 1.00 97.00 464 ASN A CA 1
ATOM 3716 C C . ASN A 1 464 ? -14.554 0.934 21.712 1.00 97.00 464 ASN A C 1
ATOM 3718 O O . ASN A 1 464 ? -15.698 1.339 21.922 1.00 97.00 464 ASN A O 1
ATOM 3722 N N . LYS A 1 465 ? -13.608 1.759 21.245 1.00 96.62 465 LYS A N 1
ATOM 3723 C CA . LYS A 1 465 ? -13.925 3.123 20.789 1.00 96.62 465 LYS A CA 1
ATOM 3724 C C . LYS A 1 465 ? -14.773 3.113 19.517 1.00 96.62 465 LYS A C 1
ATOM 3726 O O . LYS A 1 465 ? -15.662 3.947 19.408 1.00 96.62 465 LYS A O 1
ATOM 3731 N N . GLY A 1 466 ? -14.531 2.174 18.604 1.00 97.06 466 GLY A N 1
ATOM 3732 C CA . GLY A 1 466 ? -15.353 1.976 17.409 1.00 97.06 466 GLY A CA 1
ATOM 3733 C C . GLY A 1 466 ? -16.789 1.572 17.756 1.00 97.06 466 GLY A C 1
ATOM 3734 O O . GLY A 1 466 ? -17.731 2.104 17.177 1.00 97.06 466 GLY A O 1
ATOM 3735 N N . VAL A 1 467 ? -16.974 0.733 18.782 1.00 98.31 467 VAL A N 1
ATOM 3736 C CA . VAL A 1 467 ? -18.298 0.429 19.356 1.00 98.31 467 VAL A CA 1
ATOM 3737 C C . VAL A 1 467 ? -18.971 1.703 19.874 1.00 98.31 467 VAL A C 1
ATOM 3739 O O . VAL A 1 467 ? -20.133 1.951 19.568 1.00 98.31 467 VAL A O 1
ATOM 3742 N N . ALA A 1 468 ? -18.255 2.557 20.615 1.00 98.50 468 ALA A N 1
ATOM 3743 C CA . ALA A 1 468 ? -18.813 3.838 21.059 1.00 98.50 468 ALA A CA 1
ATOM 3744 C C . ALA A 1 468 ? -19.209 4.752 19.880 1.00 98.50 468 ALA A C 1
ATOM 3746 O O . ALA A 1 468 ? -20.224 5.443 19.969 1.00 98.50 468 ALA A O 1
ATOM 3747 N N . ASP A 1 469 ? -18.458 4.731 18.773 1.00 98.38 469 ASP A N 1
ATOM 3748 C CA . ASP A 1 469 ? -18.810 5.464 17.551 1.00 98.38 469 ASP A CA 1
ATOM 3749 C C . ASP A 1 469 ? -20.091 4.901 16.904 1.00 98.38 469 ASP A C 1
ATOM 3751 O O . ASP A 1 469 ? -20.974 5.679 16.536 1.00 98.38 469 ASP A O 1
ATOM 3755 N N . VAL A 1 470 ? -20.254 3.571 16.841 1.00 98.25 470 VAL A N 1
ATOM 3756 C CA . VAL A 1 470 ? -21.500 2.922 16.383 1.00 98.25 470 VAL A CA 1
ATOM 3757 C C . VAL A 1 470 ? -22.684 3.336 17.249 1.00 98.25 470 VAL A C 1
ATOM 3759 O O . VAL A 1 470 ? -23.712 3.744 16.713 1.00 98.25 470 VAL A O 1
ATOM 3762 N N . LEU A 1 471 ? -22.544 3.315 18.576 1.00 98.44 471 LEU A N 1
ATOM 3763 C CA . LEU A 1 471 ? -23.608 3.766 19.476 1.00 98.44 471 LEU A CA 1
ATOM 3764 C C . LEU A 1 471 ? -23.977 5.235 19.235 1.00 98.44 471 LEU A C 1
ATOM 3766 O O . LEU A 1 471 ? -25.151 5.582 19.299 1.00 98.44 471 LEU A O 1
ATOM 3770 N N . GLY A 1 472 ? -23.009 6.101 18.927 1.00 98.31 472 GLY A N 1
ATOM 3771 C CA . GLY A 1 472 ? -23.276 7.510 18.625 1.00 98.31 472 GLY A CA 1
ATOM 3772 C C . GLY A 1 472 ? -24.023 7.708 17.307 1.00 98.31 472 GLY A C 1
ATOM 3773 O O . GLY A 1 472 ? -24.943 8.524 17.230 1.00 98.31 472 GLY A O 1
ATOM 3774 N N . LEU A 1 473 ? -23.656 6.941 16.279 1.00 98.12 473 LEU A N 1
ATOM 3775 C CA . LEU A 1 473 ? -24.247 7.028 14.942 1.00 98.12 473 LEU A CA 1
ATOM 3776 C C . LEU A 1 473 ? -25.626 6.358 14.859 1.00 98.12 473 LEU A C 1
ATOM 3778 O O . LEU A 1 473 ? -26.541 6.911 14.250 1.00 98.12 473 LEU A O 1
ATOM 3782 N N . TYR A 1 474 ? -25.786 5.197 15.494 1.00 98.12 474 TYR A N 1
ATOM 3783 C CA . TYR A 1 474 ? -26.944 4.316 15.317 1.00 98.12 474 TYR A CA 1
ATOM 3784 C C . TYR A 1 474 ? -27.787 4.138 16.581 1.00 98.12 474 TYR A C 1
ATOM 3786 O O . TYR A 1 474 ? -28.856 3.548 16.498 1.00 98.12 474 TYR A O 1
ATOM 3794 N N . GLY A 1 475 ? -27.386 4.692 17.732 1.00 97.94 475 GLY A N 1
ATOM 3795 C CA . GLY A 1 475 ? -28.032 4.476 19.038 1.00 97.94 475 GLY A CA 1
ATOM 3796 C C . GLY A 1 475 ? -29.550 4.682 19.073 1.00 97.94 475 GLY A C 1
ATOM 3797 O O . GLY A 1 475 ? -30.244 3.962 19.778 1.00 97.94 475 GLY A O 1
ATOM 3798 N N . ASN A 1 476 ? -30.089 5.604 18.266 1.00 98.06 476 ASN A N 1
ATOM 3799 C CA . ASN A 1 476 ? -31.539 5.842 18.167 1.00 98.06 476 ASN A CA 1
ATOM 3800 C C . ASN A 1 476 ? -32.329 4.673 17.546 1.00 98.06 476 ASN A C 1
ATOM 3802 O O . ASN A 1 476 ? -33.553 4.658 17.637 1.00 98.06 476 ASN A O 1
ATOM 3806 N N . GLN A 1 477 ? -31.649 3.736 16.884 1.00 97.56 477 GLN A N 1
ATOM 3807 C CA . GLN A 1 477 ? -32.237 2.550 16.259 1.00 97.56 477 GLN A CA 1
ATOM 3808 C C . GLN A 1 477 ? -32.240 1.341 17.210 1.00 97.56 477 GLN A C 1
ATOM 3810 O O . GLN A 1 477 ? -32.926 0.359 16.945 1.00 97.56 477 GLN A O 1
ATOM 3815 N N . LEU A 1 478 ? -31.492 1.407 18.317 1.00 97.81 478 LEU A N 1
ATOM 3816 C CA . LEU A 1 478 ? -31.355 0.309 19.271 1.00 97.81 478 LEU A CA 1
ATOM 3817 C C . LEU A 1 478 ? -32.485 0.347 20.315 1.00 97.81 478 LEU A C 1
ATOM 3819 O O . LEU A 1 478 ? -32.947 1.432 20.689 1.00 97.81 478 LEU A O 1
ATOM 3823 N N . PRO A 1 479 ? -32.894 -0.810 20.872 1.00 98.12 479 PRO A N 1
ATOM 3824 C CA . PRO A 1 479 ? -33.773 -0.840 22.035 1.00 98.12 479 PRO A CA 1
ATOM 3825 C C . PRO A 1 479 ? -33.168 -0.022 23.195 1.00 98.12 479 PRO A C 1
ATOM 3827 O O . PRO A 1 479 ? -31.997 -0.223 23.529 1.00 98.12 479 PRO A O 1
ATOM 3830 N N . PRO A 1 480 ? -33.928 0.880 23.853 1.00 97.94 480 PRO A N 1
ATOM 3831 C CA . PRO A 1 480 ? -33.373 1.784 24.865 1.00 97.94 480 PRO A CA 1
ATOM 3832 C C . PRO A 1 480 ? -32.654 1.087 26.026 1.00 97.94 480 PRO A C 1
ATOM 3834 O O . PRO A 1 480 ? -31.658 1.604 26.537 1.00 97.94 480 PRO A O 1
ATOM 3837 N N . ASP A 1 481 ? -33.145 -0.080 26.445 1.00 97.94 481 ASP A N 1
ATOM 3838 C CA . ASP A 1 481 ? -32.534 -0.841 27.536 1.00 97.94 481 ASP A CA 1
ATOM 3839 C C . ASP A 1 481 ? -31.222 -1.514 27.106 1.00 97.94 481 ASP A C 1
ATOM 3841 O O . ASP A 1 481 ? -30.257 -1.483 27.872 1.00 97.94 481 ASP A O 1
ATOM 3845 N N . GLU A 1 482 ? -31.130 -2.001 25.865 1.00 98.25 482 GLU A N 1
ATOM 3846 C CA . GLU A 1 482 ? -29.889 -2.547 25.295 1.00 98.25 482 GLU A CA 1
ATOM 3847 C C . GLU A 1 482 ? -28.833 -1.451 25.103 1.00 98.25 482 GLU A C 1
ATOM 3849 O O . GLU A 1 482 ? -27.681 -1.600 25.515 1.00 98.25 482 GLU A O 1
ATOM 3854 N N . LEU A 1 483 ? -29.234 -0.288 24.574 1.00 98.38 483 LEU A N 1
ATOM 3855 C CA . LEU A 1 483 ? -28.360 0.882 24.457 1.00 98.38 483 LEU A CA 1
ATOM 3856 C C . LEU A 1 483 ? -27.796 1.295 25.825 1.00 98.38 483 LEU A C 1
ATOM 3858 O O . LEU A 1 483 ? -26.600 1.572 25.960 1.00 98.38 483 LEU A O 1
ATOM 3862 N N . ARG A 1 484 ? -28.650 1.342 26.858 1.00 98.25 484 ARG A N 1
ATOM 3863 C CA . ARG A 1 484 ? -28.217 1.632 28.232 1.00 98.25 484 ARG A CA 1
ATOM 3864 C C . ARG A 1 484 ? -27.222 0.584 28.727 1.00 98.25 484 ARG A C 1
ATOM 3866 O O . ARG A 1 484 ? -26.178 0.962 29.259 1.00 98.25 484 ARG A O 1
ATOM 3873 N N . ALA A 1 485 ? -27.526 -0.700 28.541 1.00 97.88 485 ALA A N 1
ATOM 3874 C CA . ALA A 1 485 ? -26.684 -1.803 28.989 1.00 97.88 485 ALA A CA 1
ATOM 3875 C C . ALA A 1 485 ? -25.293 -1.766 28.336 1.00 97.88 485 ALA A C 1
ATOM 3877 O O . ALA A 1 485 ? -24.286 -1.896 29.036 1.00 97.88 485 ALA A O 1
ATOM 3878 N N . LEU A 1 486 ? -25.214 -1.508 27.027 1.00 98.19 486 LEU A N 1
ATOM 3879 C CA . LEU A 1 486 ? -23.952 -1.369 26.294 1.00 98.19 486 LEU A CA 1
ATOM 3880 C C . LEU A 1 486 ? -23.129 -0.171 26.783 1.00 98.19 486 LEU A C 1
ATOM 3882 O O . LEU A 1 486 ? -21.924 -0.308 27.011 1.00 98.19 486 LEU A O 1
ATOM 3886 N N . ILE A 1 487 ? -23.765 0.982 27.021 1.00 98.44 487 ILE A N 1
ATOM 3887 C CA . ILE A 1 487 ? -23.081 2.160 27.574 1.00 98.44 487 ILE A CA 1
ATOM 3888 C C . ILE A 1 487 ? -22.518 1.858 28.964 1.00 98.44 487 ILE A C 1
ATOM 3890 O O . ILE A 1 487 ? -21.344 2.116 29.231 1.00 98.44 487 ILE A O 1
ATOM 3894 N N . GLU A 1 488 ? -23.319 1.268 29.848 1.00 97.69 488 GLU A N 1
ATOM 3895 C CA . GLU A 1 488 ? -22.878 0.908 31.196 1.00 97.69 488 GLU A CA 1
ATOM 3896 C C . GLU A 1 488 ? -21.783 -0.162 31.190 1.00 97.69 488 GLU A C 1
ATOM 3898 O O . GLU A 1 488 ? -20.870 -0.108 32.020 1.00 97.69 488 GLU A O 1
ATOM 3903 N N . LYS A 1 489 ? -21.835 -1.110 30.247 1.00 97.50 489 LYS A N 1
ATOM 3904 C CA . LYS A 1 489 ? -20.775 -2.099 30.022 1.00 97.50 489 LYS A CA 1
ATOM 3905 C C . LYS A 1 489 ? -19.475 -1.407 29.606 1.00 97.50 489 LYS A C 1
ATOM 3907 O O . LYS A 1 489 ? -18.444 -1.670 30.223 1.00 97.50 489 LYS A O 1
ATOM 3912 N N . GLY A 1 490 ? -19.524 -0.480 28.646 1.00 97.12 490 GLY A N 1
ATOM 3913 C CA . GLY A 1 490 ? -18.361 0.278 28.178 1.00 97.12 490 GLY A CA 1
ATOM 3914 C C . GLY A 1 490 ? -17.737 1.190 29.240 1.00 97.12 490 GLY A C 1
ATOM 3915 O O . GLY A 1 490 ? -16.515 1.295 29.343 1.00 97.12 490 GLY A O 1
ATOM 3916 N N . LEU A 1 491 ? -18.554 1.784 30.116 1.00 97.50 491 LEU A N 1
ATOM 3917 C CA . LEU A 1 491 ? -18.081 2.588 31.251 1.00 97.50 491 LEU A CA 1
ATOM 3918 C C . LEU A 1 491 ? -17.345 1.771 32.326 1.00 97.50 491 LEU A C 1
ATOM 3920 O O . LEU A 1 491 ? -16.611 2.348 33.125 1.00 97.50 491 LEU A O 1
ATOM 3924 N N . LYS A 1 492 ? -17.504 0.443 32.357 1.00 96.38 492 LYS A N 1
ATOM 3925 C CA . LYS A 1 492 ? -16.785 -0.445 33.289 1.00 96.38 492 LYS A CA 1
ATOM 3926 C C . LYS A 1 492 ? -15.432 -0.919 32.746 1.00 96.38 492 LYS A C 1
ATOM 3928 O O . LYS A 1 492 ? -14.664 -1.524 33.492 1.00 96.38 492 LYS A O 1
ATOM 3933 N N . ILE A 1 493 ? -15.118 -0.633 31.481 1.00 95.50 493 ILE A N 1
ATOM 3934 C CA . ILE A 1 493 ? -13.879 -1.075 30.832 1.00 95.50 493 ILE A CA 1
ATOM 3935 C C . ILE A 1 493 ? -12.658 -0.355 31.452 1.00 95.50 493 ILE A C 1
ATOM 3937 O O . ILE A 1 493 ? -12.694 0.869 31.630 1.00 95.50 493 ILE A O 1
ATOM 3941 N N . PRO A 1 494 ? -11.563 -1.058 31.816 1.00 93.31 494 PRO A N 1
ATOM 3942 C CA . PRO A 1 494 ? -10.416 -0.456 32.513 1.00 93.31 494 PRO A CA 1
ATOM 3943 C C . PRO A 1 494 ? -9.658 0.637 31.737 1.00 93.31 494 PRO A C 1
ATOM 3945 O O . PRO A 1 494 ? -9.062 1.525 32.357 1.00 93.31 494 PRO A O 1
ATOM 3948 N N . GLN A 1 495 ? -9.696 0.614 30.407 1.00 93.56 495 GLN A N 1
ATOM 3949 C CA . GLN A 1 495 ? -8.965 1.522 29.527 1.00 93.56 495 GLN A CA 1
ATOM 3950 C C . GLN A 1 495 ? -9.550 2.944 29.589 1.00 93.56 495 GLN A C 1
ATOM 3952 O O . GLN A 1 495 ? -10.742 3.179 29.374 1.00 93.56 495 GLN A O 1
ATOM 3957 N N . VAL A 1 496 ? -8.689 3.927 29.873 1.00 94.62 496 VAL A N 1
ATOM 3958 C CA . VAL A 1 496 ? -9.094 5.330 30.071 1.00 94.62 496 VAL A CA 1
ATOM 3959 C C . VAL A 1 496 ? -9.711 5.934 28.811 1.00 94.62 496 VAL A C 1
ATOM 3961 O O . VAL A 1 496 ? -10.714 6.643 28.904 1.00 94.62 496 VAL A O 1
ATOM 3964 N N . GLY A 1 497 ? -9.117 5.690 27.639 1.00 92.69 497 GLY A N 1
ATOM 3965 C CA . GLY A 1 497 ? -9.628 6.247 26.390 1.00 92.69 497 GLY A CA 1
ATOM 3966 C C . GLY A 1 497 ? -10.979 5.654 25.999 1.00 92.69 497 GLY A C 1
ATOM 3967 O O . GLY A 1 497 ? -11.837 6.407 25.539 1.00 92.69 497 GLY A O 1
ATOM 3968 N N . THR A 1 498 ? -11.205 4.363 26.258 1.00 96.12 498 THR A N 1
ATOM 3969 C CA . THR A 1 498 ? -12.514 3.715 26.086 1.00 96.12 498 THR A CA 1
ATOM 3970 C C . THR A 1 498 ? -13.576 4.378 26.954 1.00 96.12 498 THR A C 1
ATOM 3972 O O . THR A 1 498 ? -14.570 4.870 26.425 1.00 96.12 498 THR A O 1
ATOM 3975 N N . ARG A 1 499 ? -13.356 4.498 28.273 1.00 97.12 499 ARG A N 1
ATOM 3976 C CA . ARG A 1 499 ? -14.350 5.136 29.157 1.00 97.12 499 ARG A CA 1
ATOM 3977 C C . ARG A 1 499 ? -14.666 6.566 28.742 1.00 97.12 499 ARG A C 1
ATOM 3979 O O . ARG A 1 499 ? -15.826 6.953 28.766 1.00 97.12 499 ARG A O 1
ATOM 3986 N N . LYS A 1 500 ? -13.667 7.351 28.319 1.00 97.69 500 LYS A N 1
ATOM 3987 C CA . LYS A 1 500 ? -13.903 8.708 27.793 1.00 97.69 500 LYS A CA 1
ATOM 3988 C C . LYS A 1 500 ? -14.828 8.706 26.574 1.00 97.69 500 LYS A C 1
ATOM 3990 O O . LYS A 1 500 ? -15.735 9.533 26.528 1.00 97.69 500 LYS A O 1
ATOM 3995 N N . ALA A 1 501 ? -14.628 7.786 25.629 1.00 97.56 501 ALA A N 1
ATOM 3996 C CA . ALA A 1 501 ? -15.509 7.644 24.469 1.00 97.56 501 ALA A CA 1
ATOM 3997 C C . ALA A 1 501 ? -16.943 7.282 24.894 1.00 97.56 501 ALA A C 1
ATOM 3999 O O . ALA A 1 501 ? -17.893 7.917 24.442 1.00 97.56 501 ALA A O 1
ATOM 4000 N N . PHE A 1 502 ? -17.101 6.359 25.848 1.00 98.38 502 PHE A N 1
ATOM 4001 C CA . PHE A 1 502 ? -18.414 5.969 26.370 1.00 98.38 502 PHE A CA 1
ATOM 4002 C C . PHE A 1 502 ? -19.112 7.070 27.186 1.00 98.38 502 PHE A C 1
ATOM 4004 O O . PHE A 1 502 ? -20.317 7.276 27.054 1.00 98.38 502 PHE A O 1
ATOM 4011 N N . TYR A 1 503 ? -18.375 7.846 27.983 1.00 98.50 503 TYR A N 1
ATOM 4012 C CA . TYR A 1 503 ? -18.933 9.036 28.627 1.00 98.50 503 TYR A CA 1
ATOM 4013 C C . TYR A 1 503 ? -19.402 10.048 27.583 1.00 98.50 503 TYR A C 1
ATOM 4015 O O . TYR A 1 503 ? -20.493 10.593 27.717 1.00 98.50 503 TYR A O 1
ATOM 4023 N N . GLN A 1 504 ? -18.617 10.278 26.531 1.00 97.94 504 GLN A N 1
ATOM 4024 C CA . GLN A 1 504 ? -18.977 11.214 25.472 1.00 97.94 504 GLN A CA 1
ATOM 4025 C C . GLN A 1 504 ? -20.218 10.763 24.691 1.00 97.94 504 GLN A C 1
ATOM 4027 O O . GLN A 1 504 ? -21.111 11.574 24.481 1.00 97.94 504 GLN A O 1
ATOM 4032 N N . VAL A 1 505 ? -20.322 9.491 24.300 1.00 98.31 505 VAL A N 1
ATOM 4033 C CA . VAL A 1 505 ? -21.524 9.011 23.597 1.00 98.31 505 VAL A CA 1
ATOM 4034 C C . VAL A 1 505 ? -22.753 9.013 24.511 1.00 98.31 505 VAL A C 1
ATOM 4036 O O . VAL A 1 505 ? -23.854 9.336 24.078 1.00 98.31 505 VAL A O 1
ATOM 4039 N N . SER A 1 506 ? -22.580 8.754 25.812 1.00 98.31 506 SER A N 1
ATOM 4040 C CA . SER A 1 506 ? -23.698 8.760 26.760 1.00 98.31 506 SER A CA 1
ATOM 4041 C C . SER A 1 506 ? -24.392 10.122 26.882 1.00 98.31 506 SER A C 1
ATOM 4043 O O . SER A 1 506 ? -25.589 10.157 27.176 1.00 98.31 506 SER A O 1
ATOM 4045 N N . THR A 1 507 ? -23.691 11.238 26.624 1.00 97.75 507 THR A N 1
ATOM 4046 C CA . THR A 1 507 ? -24.308 12.570 26.720 1.00 97.75 507 THR A CA 1
ATOM 4047 C C . THR A 1 507 ? -25.328 12.831 25.627 1.00 97.75 507 THR A C 1
ATOM 4049 O O . THR A 1 507 ? -26.267 13.589 25.856 1.00 97.75 507 THR A O 1
ATOM 4052 N N . GLN A 1 508 ? -25.190 12.172 24.475 1.00 97.69 508 GLN A N 1
ATOM 4053 C CA . GLN A 1 508 ? -26.149 12.257 23.376 1.00 97.69 508 GLN A CA 1
ATOM 4054 C C . GLN A 1 508 ? -27.519 11.676 23.756 1.00 97.69 508 GLN A C 1
ATOM 4056 O O . GLN A 1 508 ? -28.541 12.212 23.342 1.00 97.69 508 GLN A O 1
ATOM 4061 N N . PHE A 1 509 ? -27.546 10.616 24.570 1.00 98.19 509 PHE A N 1
ATOM 4062 C CA . PHE A 1 509 ? -28.773 9.868 24.879 1.00 98.19 509 PHE A CA 1
ATOM 4063 C C . PHE A 1 509 ? -29.324 10.133 26.286 1.00 98.19 509 PHE A C 1
ATOM 4065 O O . PHE A 1 509 ? -30.523 10.004 26.518 1.00 98.19 509 PHE A O 1
ATOM 4072 N N . TYR A 1 510 ? -28.465 10.519 27.234 1.00 98.00 510 TYR A N 1
ATOM 4073 C CA . TYR A 1 510 ? -28.824 10.656 28.652 1.00 98.00 510 TYR A CA 1
ATOM 4074 C C . TYR A 1 510 ? -28.398 11.997 29.267 1.00 98.00 510 TYR A C 1
ATOM 4076 O O . TYR A 1 510 ? -28.406 12.150 30.494 1.00 98.00 510 TYR A O 1
ATOM 4084 N N . GLY A 1 511 ? -28.002 12.966 28.434 1.00 96.88 511 GLY A N 1
ATOM 4085 C CA . GLY A 1 511 ? -27.470 14.248 28.886 1.00 96.88 511 GLY A CA 1
ATOM 4086 C C . GLY A 1 511 ? -26.281 14.070 29.834 1.00 96.88 511 GLY A C 1
ATOM 4087 O O . GLY A 1 511 ? -25.511 13.115 29.750 1.00 96.88 511 GLY A O 1
ATOM 4088 N N . ASN A 1 512 ? -26.139 14.960 30.812 1.00 97.69 512 ASN A N 1
ATOM 4089 C CA . ASN A 1 512 ? -24.981 14.931 31.709 1.00 97.69 512 ASN A CA 1
ATOM 4090 C C . ASN A 1 512 ? -25.037 13.849 32.802 1.00 97.69 512 ASN A C 1
ATOM 4092 O O . ASN A 1 512 ? -24.110 13.779 33.607 1.00 97.69 512 ASN A O 1
ATOM 4096 N N . LYS A 1 513 ? -26.067 12.988 32.835 1.00 97.50 513 LYS A N 1
ATOM 4097 C CA . LYS A 1 513 ? -26.260 11.986 33.899 1.00 97.50 513 LYS A CA 1
ATOM 4098 C C . LYS A 1 513 ? -25.025 11.103 34.099 1.00 97.50 513 LYS A C 1
ATOM 4100 O O . LYS A 1 513 ? -24.499 11.028 35.201 1.00 97.50 513 LYS A O 1
ATOM 4105 N N . TYR A 1 514 ? -24.540 10.452 33.041 1.00 97.56 514 TYR A N 1
ATOM 4106 C CA . TYR A 1 514 ? -23.344 9.607 33.137 1.00 97.56 514 TYR A CA 1
ATOM 4107 C C . TYR A 1 514 ? -22.059 10.437 33.189 1.00 97.56 514 TYR A C 1
ATOM 4109 O O . TYR A 1 514 ? -21.119 10.050 33.873 1.00 97.56 514 TYR A O 1
ATOM 4117 N N . MET A 1 515 ? -22.015 11.604 32.537 1.00 97.94 515 MET A N 1
ATOM 4118 C CA . MET A 1 515 ? -20.849 12.491 32.596 1.00 97.94 515 MET A CA 1
ATOM 4119 C C . MET A 1 515 ? -20.545 12.952 34.032 1.00 97.94 515 MET A C 1
ATOM 4121 O O . MET A 1 515 ? -19.379 13.090 34.392 1.00 97.94 515 MET A O 1
ATOM 4125 N N . GLN A 1 516 ? -21.554 13.118 34.892 1.00 98.00 516 GLN A N 1
ATOM 4126 C CA . GLN A 1 516 ? -21.357 13.411 36.318 1.00 98.00 516 GLN A CA 1
ATOM 4127 C C . GLN A 1 516 ? -20.568 12.313 37.052 1.00 98.00 516 GLN A C 1
ATOM 4129 O O . GLN A 1 516 ? -19.757 12.633 37.920 1.00 98.00 516 GLN A O 1
ATOM 4134 N N . ASN A 1 517 ? -20.699 11.043 36.649 1.00 98.00 517 ASN A N 1
ATOM 4135 C CA . ASN A 1 517 ? -19.945 9.932 37.246 1.00 98.00 517 ASN A CA 1
ATOM 4136 C C . ASN A 1 517 ? -18.431 10.053 37.006 1.00 98.00 517 ASN A C 1
ATOM 4138 O O . ASN A 1 517 ? -17.642 9.475 37.750 1.00 98.00 517 ASN A O 1
ATOM 4142 N N . THR A 1 518 ? -17.992 10.857 36.027 1.00 98.00 518 THR A N 1
ATOM 4143 C CA . THR A 1 518 ? -16.561 11.134 35.840 1.00 98.00 518 THR A CA 1
ATOM 4144 C C . THR A 1 518 ? -15.921 11.762 37.073 1.00 98.00 518 THR A C 1
ATOM 4146 O O . THR A 1 518 ? -14.718 11.616 37.237 1.00 98.00 518 THR A O 1
ATOM 4149 N N . GLN A 1 519 ? -16.678 12.428 37.954 1.00 97.94 519 GLN A N 1
ATOM 4150 C CA . GLN A 1 519 ? -16.153 13.048 39.176 1.00 97.94 519 GLN A CA 1
ATOM 4151 C C . GLN A 1 519 ? -15.658 12.017 40.199 1.00 97.94 519 GLN A C 1
ATOM 4153 O O . GLN A 1 519 ? -14.747 12.314 40.973 1.00 97.94 519 GLN A O 1
ATOM 4158 N N . THR A 1 520 ? -16.216 10.806 40.175 1.00 97.62 520 THR A N 1
ATOM 4159 C CA . THR A 1 520 ? -15.867 9.696 41.071 1.00 97.62 520 THR A CA 1
ATOM 4160 C C . THR A 1 520 ? -15.126 8.564 40.355 1.00 97.62 520 THR A C 1
ATOM 4162 O O . THR A 1 520 ? -14.811 7.556 40.982 1.00 97.62 520 THR A O 1
ATOM 4165 N N . ASP A 1 521 ? -14.791 8.722 39.066 1.00 98.06 521 ASP A N 1
ATOM 4166 C CA . ASP A 1 521 ? -14.008 7.732 38.319 1.00 98.06 521 ASP A CA 1
ATOM 4167 C C . ASP A 1 521 ? -12.637 7.521 38.975 1.00 98.06 521 ASP A C 1
ATOM 4169 O O . ASP A 1 521 ? -11.966 8.477 39.380 1.00 98.06 521 ASP A O 1
ATOM 4173 N N . ASN A 1 522 ? -12.183 6.269 39.038 1.00 96.62 522 ASN A N 1
ATOM 4174 C CA . ASN A 1 522 ? -10.908 5.908 39.654 1.00 96.62 522 ASN A CA 1
ATOM 4175 C C . ASN A 1 522 ? -9.705 6.585 38.965 1.00 96.62 522 ASN A C 1
ATOM 4177 O O . ASN A 1 522 ? -8.722 6.928 39.628 1.00 96.62 522 ASN A O 1
ATOM 4181 N N . ALA A 1 523 ? -9.779 6.859 37.657 1.00 96.19 523 ALA A N 1
ATOM 4182 C CA . ALA A 1 523 ? -8.702 7.504 36.913 1.00 96.19 523 ALA A CA 1
ATOM 4183 C C . ALA A 1 523 ? -8.733 9.035 37.052 1.00 96.19 523 ALA A C 1
ATOM 4185 O O . ALA A 1 523 ? -9.631 9.714 36.551 1.00 96.19 523 ALA A O 1
ATOM 4186 N N . ALA A 1 524 ? -7.677 9.612 37.636 1.00 97.06 524 ALA A N 1
ATOM 4187 C CA . ALA A 1 524 ? -7.538 11.065 37.792 1.00 97.06 524 ALA A CA 1
ATOM 4188 C C . ALA A 1 524 ? -7.632 11.831 36.457 1.00 97.06 524 ALA A C 1
ATOM 4190 O O . ALA A 1 524 ? -8.186 12.930 36.395 1.00 97.06 524 ALA A O 1
ATOM 4191 N N . SER A 1 525 ? -7.133 11.230 35.374 1.00 95.19 525 SER A N 1
ATOM 4192 C CA . SER A 1 525 ? -7.187 11.793 34.022 1.00 95.19 525 SER A CA 1
ATOM 4193 C C . SER A 1 525 ? -8.605 11.863 33.443 1.00 95.19 525 SER A C 1
ATOM 4195 O O . SER A 1 525 ? -8.860 12.722 32.595 1.00 95.19 525 SER A O 1
ATOM 4197 N N . ILE A 1 526 ? -9.528 11.001 33.889 1.00 97.69 526 ILE A N 1
ATOM 4198 C CA . ILE A 1 526 ? -10.955 11.075 33.551 1.00 97.69 526 ILE A CA 1
ATOM 4199 C C . ILE A 1 526 ? -11.630 12.142 34.397 1.00 97.69 526 ILE A C 1
ATOM 4201 O O . ILE A 1 526 ? -12.294 12.995 33.821 1.00 97.69 526 ILE A O 1
ATOM 4205 N N . ARG A 1 527 ? -11.379 12.183 35.714 1.00 98.31 527 ARG A N 1
ATOM 4206 C CA . ARG A 1 527 ? -11.946 13.221 36.597 1.00 98.31 527 ARG A CA 1
ATOM 4207 C C . ARG A 1 527 ? -11.630 14.633 36.104 1.00 98.31 527 ARG A C 1
ATOM 4209 O O . ARG A 1 527 ? -12.521 15.468 35.963 1.00 98.31 527 ARG A O 1
ATOM 4216 N N . LYS A 1 528 ? -10.359 14.890 35.765 1.00 97.75 528 LYS A N 1
ATOM 4217 C CA . LYS A 1 528 ? -9.910 16.183 35.217 1.00 97.75 528 LYS A CA 1
ATOM 4218 C C . LYS A 1 528 ? -10.581 16.509 33.879 1.00 97.75 528 LYS A C 1
ATOM 4220 O O . LYS A 1 528 ? -10.979 17.647 33.652 1.00 97.75 528 LYS A O 1
ATOM 4225 N N . TRP A 1 529 ? -10.683 15.521 32.990 1.00 97.69 529 TRP A N 1
ATOM 4226 C CA . TRP A 1 529 ? -11.303 15.684 31.673 1.00 97.69 529 TRP A CA 1
ATOM 4227 C C . TRP A 1 529 ? -12.813 15.938 31.769 1.00 97.69 529 TRP A C 1
ATOM 4229 O O . TRP A 1 529 ? -13.307 16.869 31.141 1.00 97.69 529 TRP A O 1
ATOM 4239 N N . GLY A 1 530 ? -13.519 15.161 32.589 1.00 97.44 530 GLY A N 1
ATOM 4240 C CA . GLY A 1 530 ? -14.959 15.268 32.797 1.00 97.44 530 GLY A CA 1
ATOM 4241 C C . GLY A 1 530 ? -15.360 16.587 33.448 1.00 97.44 530 GLY A C 1
ATOM 4242 O O . GLY A 1 530 ? -16.297 17.225 32.982 1.00 97.44 530 GLY A O 1
ATOM 4243 N N . LYS A 1 531 ? -14.583 17.080 34.428 1.00 97.94 531 LYS A N 1
ATOM 4244 C CA . LYS A 1 531 ? -14.771 18.430 34.989 1.00 97.94 531 LYS A CA 1
ATOM 4245 C C . LYS A 1 531 ? -14.755 19.503 33.895 1.00 97.94 531 LYS A C 1
ATOM 4247 O O . LYS A 1 531 ? -15.702 20.270 33.792 1.00 97.94 531 LYS A O 1
ATOM 4252 N N . LYS A 1 532 ? -13.735 19.490 33.027 1.00 97.38 532 LYS A N 1
ATOM 4253 C CA . LYS A 1 532 ? -13.638 20.436 31.901 1.00 97.38 532 LYS A CA 1
ATOM 4254 C C . LYS A 1 532 ? -14.830 20.321 30.942 1.00 97.38 532 LYS A C 1
ATOM 4256 O O . LYS A 1 532 ? -15.264 21.331 30.409 1.00 97.38 532 LYS A O 1
ATOM 4261 N N . LYS A 1 533 ? -15.333 19.105 30.703 1.00 97.12 533 LYS A N 1
ATOM 4262 C CA . LYS A 1 533 ? -16.486 18.851 29.823 1.00 97.12 533 LYS A CA 1
ATOM 4263 C C . LYS A 1 533 ? -17.832 19.261 30.423 1.00 97.12 533 LYS A C 1
ATOM 4265 O O . LYS A 1 533 ? -18.734 19.553 29.659 1.00 97.12 533 LYS A O 1
ATOM 4270 N N . LEU A 1 534 ? -17.973 19.263 31.748 1.00 96.62 534 LEU A N 1
ATOM 4271 C CA . LEU A 1 534 ? -19.180 19.735 32.439 1.00 96.62 534 LEU A CA 1
ATOM 4272 C C . LEU A 1 534 ? -19.221 21.265 32.583 1.00 96.62 534 LEU A C 1
ATOM 4274 O O . LEU A 1 534 ? -20.290 21.822 32.805 1.00 96.62 534 LEU A O 1
ATOM 4278 N N . GLU A 1 535 ? -18.062 21.925 32.504 1.00 96.50 535 GLU A N 1
ATOM 4279 C CA . GLU A 1 535 ? -17.923 23.388 32.545 1.00 96.50 535 GLU A CA 1
ATOM 4280 C C . GLU A 1 535 ? -18.100 24.052 31.166 1.00 96.50 535 GLU A C 1
ATOM 4282 O O . GLU A 1 535 ? -18.384 25.248 31.110 1.00 96.50 535 GLU A O 1
ATOM 4287 N N . SER A 1 536 ? -17.902 23.298 30.076 1.00 91.75 536 SER A N 1
ATOM 4288 C CA . SER A 1 536 ? -18.121 23.728 28.685 1.00 91.75 536 SER A CA 1
ATOM 4289 C C . SER A 1 536 ? -19.540 23.444 28.230 1.00 91.75 536 SER A C 1
ATOM 4291 O O . SER A 1 536 ? -20.121 24.323 27.562 1.00 91.75 536 SER A O 1
#

Mean predicted aligned error: 12.89 Å

Sequence (536 aa):
MAKFKIGDTVVVKKGVKDPDFDADLGGLYGRITAFNPGDNTYVEISWDSITLKNLSPDLIASCTIENLDFTSIILKTDEIELGQPRDTIKETQKTITEMTAQQMLRDHENKEDGDLAVDFFAPIAAHLAAEDMEWDADEDYAEEDVFNIEDFFVLLGIPKNEQKLVEKCLAKGLYNYYMDIYSYEKYGNNLTWLIEDRMYEPFIFGYGTTEIIKNKKITSETKNKIIAYTLSITTPGREYGIPHGLIHILHYLAIEELLDTGTFNLIMITLQTNPRTTFDDFPLAGWKDLSKWIINSSEISADETVWWIWQFSTKFAKSLNYPQGSKIVEFWMNHPGISSEAKLELCWAWLTDSKDVGSKPIAWQLMDAQMTGDVKTVRKLLKGLGVPPADIAGAIRNMEFIQSEIADPILNISFMSSFADFVWLPSWLKRLAVPFLVQLGEDPLDICVILLDQSRDYMSEGINKGVADVLGLYGNQLPPDELRALIEKGLKIPQVGTRKAFYQVSTQFYGNKYMQNTQTDNAASIRKWGKKKLES

Solvent-accessible surface area (backbone atoms only — not comparable to full-atom values): 30127 Å² total; per-residue (Å²): 130,80,94,71,57,76,68,40,31,31,27,31,36,82,85,40,56,40,92,89,74,70,42,82,43,41,69,42,39,24,30,29,72,46,60,45,90,94,44,80,56,34,33,31,30,37,46,31,40,68,40,59,74,63,54,54,70,66,59,47,51,51,22,58,75,70,76,46,70,77,61,47,48,79,45,45,62,86,47,44,44,86,42,77,76,88,73,50,72,70,52,24,54,52,44,51,54,54,49,52,52,51,47,55,52,48,60,59,67,68,55,90,54,102,72,71,101,32,85,81,55,31,62,40,55,56,55,65,70,47,77,83,56,80,84,68,92,76,71,80,75,68,82,72,77,71,32,50,69,67,58,51,34,58,76,61,66,51,55,81,90,42,44,70,56,49,51,52,20,37,22,49,10,52,45,51,52,44,31,68,77,65,73,43,76,86,77,53,94,72,39,64,89,47,42,44,82,44,50,56,39,27,23,51,34,16,34,13,51,44,41,43,67,71,36,87,86,54,54,70,68,57,44,51,48,52,49,52,50,56,58,69,56,45,36,71,69,33,88,55,14,52,40,35,44,56,58,55,52,52,34,49,29,47,74,71,74,67,60,48,71,66,63,50,52,52,52,53,54,55,51,65,78,42,82,74,79,58,54,64,82,65,49,73,68,48,56,50,52,42,50,48,43,47,55,66,35,91,89,47,50,73,42,34,35,44,25,50,53,50,52,49,56,61,54,39,59,78,50,43,63,70,79,55,46,51,56,51,50,55,47,56,75,68,35,85,78,53,53,66,66,56,50,47,50,51,32,51,26,48,66,68,55,48,84,89,44,62,36,76,52,68,71,54,52,41,50,54,20,57,76,70,64,36,60,69,56,36,52,52,51,42,50,73,73,66,53,55,72,67,58,51,51,49,55,49,51,52,47,54,47,52,54,62,69,52,62,49,68,67,58,45,47,58,57,44,46,70,71,61,49,77,66,72,64,43,46,65,58,25,20,57,29,48,44,48,42,40,75,69,69,45,57,66,65,59,52,40,64,74,56,58,68,72,68,88,53,78,70,48,46,18,37,36,36,9,40,31,51,34,46,60,76,47,41,92,77,47,58,70,67,57,50,49,50,52,43,58,53,41,54,68,32,85,52,67,70,31,25,52,40,27,39,57,39,40,36,79,80,56,41,63,64,63,41,58,51,24,72,74,42,90,48,67,74,46,24,58,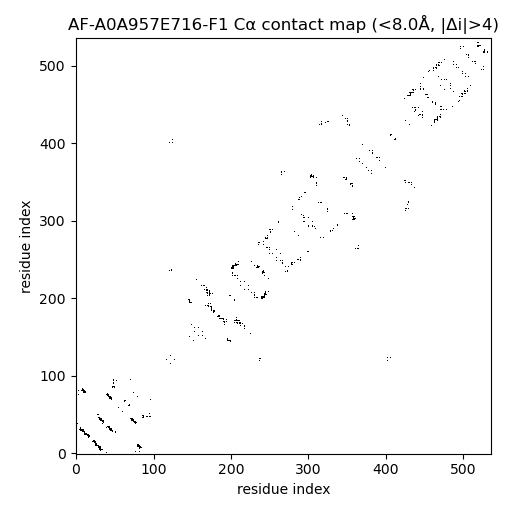49,34,54,56,60,75,74,106

Secondary structure (DSSP, 8-state):
--S--TT-EEEEPTT-B-TTT--B-TT-EEEEEEE-TT-TTEEEEEEPHHHHHHS-HHHHHHHHHTT--TTEEEEETTSEEE----S-HHHHHHHHHHHHHHHHHHHHHS--SS--TTTTTHHHHHHHHTTTS---TTS---------HHHHHHHTT--HHHHHHHHHHHHHHHHHHHHHHHSS-SS-S--GGGHHHHTTSHHHHHHHHHHHHH-TTS-HHHHHHHHHHHHHT--TTSTT-SPTTHHHHHHHHHHTT---HHHHHHHHHHHHH--SSSSTT--HHHHHHHHHHHHH-TTS-HHHHHHHHHHHHHHHHHHS-HHHHHHHHHHHHH-TTS-HHHHHHHHHHHHHT-S--S---HHHHHHHHHHHT-HHHHHHHHHHTT--HHHHHHHHHHHHHHHHHT--HHHHHHHHHHHS------HHHHHHHHHHHHHTT--HHHHHHHH---S--STHHHHHHHHHHHHHHHGGGS-HHHHHHHHHHHHT-S-HHHHHHHHHHHHHHHTHHHHHGGGG-S-HHHHHHHHHHHH-

Radius of gyration: 30.0 Å; Cα contacts (8 Å, |Δi|>4): 623; chains: 1; bounding box: 78×53×93 Å

Nearest PDB structures (foldseek):
  7wtu-assembly1_K  TM=2.590E-01  e=2.171E-01  Homo sapiens
  3e4b-assembly1_A  TM=1.437E-01  e=9.444E-02  Pseudomonas fluorescens
  6tzt-assembly1_A  TM=2.290E-01  e=6.216E-01  Homo sapiens
  4uzy-assembly1_A  TM=1.528E-01  e=4.993E-01  Chlamydomonas reinhardtii
  8fgw-assembly1_D  TM=1.832E-01  e=1.560E+00  Homo sapiens

Foldseek 3Di:
DQPDDFFFKKAFDFPDADPVPRHTRHGFIFTFHDADPPDNQKTKTFGALVSLVPPDPVVVVVCVVVVHDPRIDIDTPVRMDTDDDPDDPVSSVVSVVVVVVVVVVVVVVPPPDPDDPQQQPVLQLVVVVCPPDDCPVPPDPDPPPFDDLVVVCVVLVPDPVCSVVLLLLLLQLQQVVCCVVPVDRPPDSGRSVCSRVPCLQLQSVLSSLLSQLVDPVGDPSSNVSSLVVSVVQQRQNHDSSHHAALLSVLLSCLVVVNDDPVSVLVSVVSCLQDLPRRPQPPDLVSLLSSLCSQLVPPVHDLLNSLLVVLVVLLSCQPRDDLVSSLVSLVSVLPPPSHDLVSLLQSLVCLLVVDNPGGDHDLSVQCVVCLLVVVLVSVLVSCVVVVNDPVVSVVSNVSSVVVCVSCVPPVSNCVSVCSVVVPSLRDLQSNLSSLLSNVVSPDDLLVSLVVLQDQDPDPSSQSSLLSNLVSCQVCVVVDDVVSSVVSLVSQCNRPDPSSNVSSCVSCCVPPNCPSLVCLCVDPDPVSNVVSVVVVVD